Protein AF-A0A5D6XGH6-F1 (afdb_monomer)

Secondary structure (DSSP, 8-state):
------PPPPHHHHHHHSHHHHHHHHHHHTTS-HHHHHHHHHHHHSPP--BTTBSPSTTHHHHHHHHHT-HHHHHHHHHHHHHHHHTT-S---TTT--TTHHHHHHHTT-HHHHHHHH-GGGSS-PPPPTTHHHHHHTSSS--HHHHHHHHHHS-HHHH---HHHHHHHHHTT-HHHHHHHHHTTPPP-HHHHHHHHHTT-HHHHHHHHHH-SS---HHHHHHHHHTT-HHHHHHHHHH-SS---HHHHHHHHHTT-HHHHHHHHHH-SS---HHHHHHHHHTT-HHHHHHHHHH-SS---HHHHHHHHHTT-HHHHHHHHHH-S----SSPPP--TTT-SHHHHHHHHHH--S---THHHHHHHHHT-HHHHHHHHHH-SS---HHHHHHHHHTT-HHHHHHHHHTS-----HHHHHHHHHHT-HHHHHHHHHH-SS---HHHHHHHHHTT-HHHHHHHHHH--S---HHHHHHHHHH--HHHHHHHHHHHHTT--

Radius of gyration: 36.84 Å; Cα contacts (8 Å, |Δi|>4): 774; chains: 1; bounding box: 90×33×119 Å

pLDDT: mean 88.38, std 13.4, range [37.38, 98.81]

Mean predicted aligned error: 10.11 Å

Nearest PDB structures (foldseek):
  4m59-assembly1_A  TM=3.792E-01  e=7.188E-04  Zea mays
  4oe1-assembly1_A  TM=3.792E-01  e=7.759E-04  Zea mays
  6fc4-assembly1_A  TM=2.096E-01  e=2.600E-01  Pseudomonas aeruginosa
  4c0e-assembly4_D  TM=1.269E-01  e=1.581E-01  Thermochaetoides thermophila

Foldseek 3Di:
DDDDDDDDPPVVVVLCVPPVSVCQVVCCVVVDGPVLVVLVVVQVVDDHDDQPCPPPQFLNSLLSCLLVVPLPSNVRLLVSQVVVVVVPDPCDPSNSDCPCSLVSNLSNVPLVNNCVVQPPPPDDGDDADFQSLLSQLPDPDHDVVSLVCCVVPPDCRRNDDDLVSLLVSLLVLVQVVVVVCVVVPHDHALSSLLSNLLNLNQSSNVCCLVRHDRHHALSSLLSNLLNLNQVSNVVCLVRPPRHHALSSLLSNLLVLNVVSNVVCLVRHDNHHALSSLLNNLLVQNQVSNVVCLVRHDRAHALSSLLSNLLQQNVVSNVVCVVRHDRHHDQAARDDDPRNLDPVSLVVCLVRPDHRDALCQLLVCLLVLVQVSNVVCVVRHDRHHAQSSQLNNLLVQNVVSNVVQLVVVPHDHALSSLLSNLLNLNLVSNVVCLVRPDRHHALNSLLNNLLVLSLSSNVVCLVRPDNHHDPVSLVVCVVPNDPSSVVSSVVSVVVVVD

Sequence (497 aa):
MTTAARHPAPPALLALASPDLWRHVTAFLTGYPLLVLEFARRVRAKPAVRRGAFPMRRGWLLHAAIAEGDTRVLEMLLEMQRHQAAASDSNIDDALTATHVQRCAVAFQRLDLLQRCTDSRHAAPMQWEPELMALAVQLATPDFALMDWLADHCPHESVALTPQQVDAVAARGDAELVRWLHARGYAFTACAMDDAASNGHLDVVRFLHDSRSEGCTTHAMDAAATNGHAAVVAYLHARRPEGATTSAIDGAAKHGHLTVVRFLHDHRRDGCTTNAMDDAARHGHLDVVAFLHAHRDEGCTTKAMDGAADNGHLAVLQFLLAHRAEGFSSKPISWSPRNMSLPIVQFLHAHRATGWTTAAMDRAAGIGHLDVVRFLHAHRREGCTTYALDTAAGRGFLDVVAFLHGTGEAKCTTYAMDSAAREGHVDVVRFLHEHRSEGCTRAALTQALLKGHEPVVQFLGANRHEGFSLATLMQAARTGGPDQVLALERLVGCRSS

Solvent-accessible surface area (backbone atoms only — not comparable to full-atom values): 26451 Å² total; per-residue (Å²): 135,86,86,80,84,77,73,79,68,56,72,72,56,51,45,59,68,34,72,66,48,33,48,47,56,54,26,46,75,75,76,40,55,48,69,53,54,52,47,53,52,55,55,70,75,43,86,81,80,67,51,89,77,32,58,38,82,58,9,26,55,55,31,44,22,54,69,72,64,38,62,70,56,35,52,52,49,54,51,53,38,50,55,47,66,73,64,72,54,94,74,72,57,54,43,57,38,79,63,62,49,64,56,39,19,51,64,64,68,35,53,74,58,40,51,62,75,64,51,65,92,81,52,79,83,75,79,82,63,65,42,45,42,50,56,35,69,68,43,96,76,62,58,62,72,48,49,53,48,46,63,76,73,50,57,64,68,20,50,52,69,54,44,69,64,48,18,53,40,30,39,70,47,44,49,67,59,46,51,51,41,52,77,71,66,57,61,71,46,31,59,20,36,19,37,5,21,38,65,49,24,48,70,38,34,50,48,48,62,78,76,45,85,70,54,58,51,36,57,17,36,18,36,5,22,32,65,51,23,48,70,37,34,54,48,43,66,76,74,42,88,71,48,55,49,33,55,17,37,20,34,5,23,40,68,50,25,47,72,38,36,51,50,47,59,78,74,49,82,65,55,58,49,34,57,18,37,17,34,4,22,33,67,50,24,45,71,38,34,53,48,45,64,78,75,47,85,71,52,62,48,31,55,17,45,43,31,7,48,40,49,39,25,58,70,38,43,55,49,44,65,76,76,47,86,64,49,68,60,89,55,65,68,67,82,34,84,56,24,67,39,56,71,43,48,52,49,44,61,78,75,43,94,70,32,81,52,30,61,54,38,19,48,27,27,50,73,54,35,49,68,42,34,52,51,45,65,77,76,46,86,68,50,59,48,41,56,16,39,19,38,8,24,35,70,51,28,46,72,42,37,52,50,42,53,73,67,73,75,61,47,61,50,34,56,17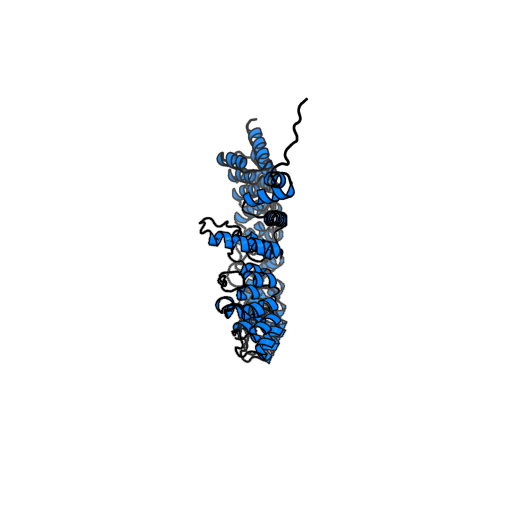,37,21,32,5,21,45,68,48,25,44,69,38,35,50,50,45,62,78,74,41,88,71,51,58,50,39,58,14,49,43,38,6,41,64,70,46,25,49,71,34,34,54,52,42,62,76,75,50,83,73,50,68,56,72,72,49,55,57,45,30,68,73,73,42,57,73,65,28,43,52,45,48,53,53,53,55,55,67,72,76,110

Structure (mmCIF, N/CA/C/O backbone):
data_AF-A0A5D6XGH6-F1
#
_entry.id   AF-A0A5D6XGH6-F1
#
loop_
_atom_site.group_PDB
_atom_site.id
_atom_site.type_symbol
_atom_site.label_atom_id
_atom_site.label_alt_id
_atom_site.label_comp_id
_atom_site.label_asym_id
_atom_site.label_entity_id
_atom_site.label_seq_id
_atom_site.pdbx_PDB_ins_code
_atom_site.Cartn_x
_atom_site.Cartn_y
_atom_site.Cartn_z
_atom_site.occupancy
_atom_site.B_iso_or_equiv
_atom_site.auth_seq_id
_atom_site.auth_comp_id
_atom_site.auth_asym_id
_atom_site.auth_atom_id
_atom_site.pdbx_PDB_model_num
ATOM 1 N N . MET A 1 1 ? 50.432 -15.820 86.438 1.00 40.62 1 MET A N 1
ATOM 2 C CA . MET A 1 1 ? 50.016 -15.126 85.201 1.00 40.62 1 MET A CA 1
ATOM 3 C C . MET A 1 1 ? 48.572 -14.711 85.392 1.00 40.62 1 MET A C 1
ATOM 5 O O . MET A 1 1 ? 47.729 -15.571 85.608 1.00 40.62 1 MET A O 1
ATOM 9 N N . THR A 1 2 ? 48.337 -13.409 85.496 1.00 37.72 2 THR A N 1
ATOM 10 C CA . THR A 1 2 ? 47.048 -12.799 85.832 1.00 37.72 2 THR A CA 1
ATOM 11 C C . THR A 1 2 ? 46.003 -13.002 84.738 1.00 37.72 2 THR A C 1
ATOM 13 O O . THR A 1 2 ? 46.298 -13.067 83.548 1.00 37.72 2 THR A O 1
ATOM 16 N N . THR A 1 3 ? 44.772 -13.120 85.214 1.00 44.88 3 THR A N 1
ATOM 17 C CA . THR A 1 3 ? 43.493 -13.270 84.529 1.00 44.88 3 THR A CA 1
ATOM 18 C C . THR A 1 3 ? 43.172 -12.111 83.581 1.00 44.88 3 THR A C 1
ATOM 20 O O . THR A 1 3 ? 43.282 -10.948 83.952 1.00 44.88 3 THR A O 1
ATOM 23 N N . ALA A 1 4 ? 42.653 -12.428 82.394 1.00 37.38 4 ALA A N 1
ATOM 24 C CA . ALA A 1 4 ? 41.859 -11.501 81.589 1.00 37.38 4 ALA A CA 1
ATOM 25 C C . ALA A 1 4 ? 40.572 -12.221 81.167 1.00 37.38 4 ALA A C 1
ATOM 27 O O . ALA A 1 4 ? 40.493 -12.838 80.105 1.00 37.38 4 ALA A O 1
ATOM 28 N N . ALA A 1 5 ? 39.569 -12.191 82.048 1.00 44.19 5 ALA A N 1
ATOM 29 C CA . ALA A 1 5 ? 38.211 -12.576 81.695 1.00 44.19 5 ALA A CA 1
ATOM 30 C C . ALA A 1 5 ? 37.688 -11.539 80.692 1.00 44.19 5 ALA A C 1
ATOM 32 O O . ALA A 1 5 ? 37.481 -10.376 81.034 1.00 44.19 5 ALA A O 1
ATOM 33 N N . ARG A 1 6 ? 37.552 -11.946 79.426 1.00 47.62 6 ARG A N 1
ATOM 34 C CA . ARG A 1 6 ? 36.954 -11.119 78.377 1.00 47.62 6 ARG A CA 1
ATOM 35 C C . ARG A 1 6 ? 35.517 -10.800 78.780 1.00 47.62 6 ARG A C 1
ATOM 37 O O . ARG A 1 6 ? 34.689 -11.703 78.863 1.00 47.62 6 ARG A O 1
ATOM 44 N N . HIS A 1 7 ? 35.231 -9.523 79.019 1.00 52.47 7 HIS A N 1
ATOM 45 C CA . HIS A 1 7 ? 33.857 -9.038 79.078 1.00 52.47 7 HIS A CA 1
ATOM 46 C C . HIS A 1 7 ? 33.127 -9.444 77.785 1.00 52.47 7 HIS A C 1
ATOM 48 O O . HIS A 1 7 ? 33.721 -9.325 76.706 1.00 52.47 7 HIS A O 1
ATOM 54 N N . PRO A 1 8 ? 31.871 -9.925 77.854 1.00 55.41 8 PRO A N 1
ATOM 55 C CA . PRO A 1 8 ? 31.082 -10.135 76.650 1.00 55.41 8 PRO A CA 1
ATOM 56 C C . PRO A 1 8 ? 30.972 -8.795 75.923 1.00 55.41 8 PRO A C 1
ATOM 58 O O . PRO A 1 8 ? 30.684 -7.767 76.541 1.00 55.41 8 PRO A O 1
ATOM 61 N N . ALA A 1 9 ? 31.284 -8.800 74.625 1.00 55.22 9 ALA A N 1
ATOM 62 C CA . ALA A 1 9 ? 31.213 -7.603 73.803 1.00 55.22 9 ALA A CA 1
ATOM 63 C C . ALA A 1 9 ? 29.815 -6.966 73.946 1.00 55.22 9 ALA A C 1
ATOM 65 O O . ALA A 1 9 ? 28.829 -7.703 74.047 1.00 55.22 9 ALA A O 1
ATOM 66 N N . PRO A 1 10 ? 29.711 -5.623 73.968 1.00 59.22 10 PRO A N 1
ATOM 67 C CA . PRO A 1 10 ? 28.431 -4.933 74.061 1.00 59.22 10 PRO A CA 1
ATOM 68 C C . PRO A 1 10 ? 27.431 -5.514 73.049 1.00 59.22 10 PRO A C 1
ATOM 70 O O . PRO A 1 10 ? 27.845 -5.808 71.925 1.00 59.22 10 PRO A O 1
ATOM 73 N N . PRO A 1 11 ? 26.132 -5.647 73.373 1.00 58.16 11 PRO A N 1
ATOM 74 C CA . PRO A 1 11 ? 25.131 -6.194 72.451 1.00 58.16 11 PRO A CA 1
ATOM 75 C C . PRO A 1 11 ? 25.156 -5.541 71.057 1.00 58.16 11 PRO A C 1
ATOM 77 O O . PRO A 1 11 ? 24.962 -6.217 70.051 1.00 58.16 11 PRO A O 1
ATOM 80 N N . ALA A 1 12 ? 25.503 -4.250 70.985 1.00 55.22 12 ALA A N 1
ATOM 81 C CA . ALA A 1 12 ? 25.709 -3.517 69.736 1.00 55.22 12 ALA A CA 1
ATOM 82 C C . ALA A 1 12 ? 26.889 -4.041 68.886 1.00 55.22 12 ALA A C 1
ATOM 84 O O . ALA A 1 12 ? 26.796 -4.079 67.667 1.00 55.22 12 ALA A O 1
ATOM 85 N N . LEU A 1 13 ? 27.988 -4.488 69.500 1.00 55.38 13 LEU A N 1
ATOM 86 C CA . LEU A 1 13 ? 29.133 -5.094 68.805 1.00 55.38 13 LEU A CA 1
ATOM 87 C C . LEU A 1 13 ? 28.853 -6.545 68.386 1.00 55.38 13 LEU A C 1
ATOM 89 O O . LEU A 1 13 ? 29.315 -6.973 67.333 1.00 55.38 13 LEU A O 1
ATOM 93 N N . LEU A 1 14 ? 28.055 -7.286 69.166 1.00 58.78 14 LEU A N 1
ATOM 94 C CA . LEU A 1 14 ? 27.571 -8.620 68.783 1.00 58.78 14 LEU A CA 1
ATOM 95 C C . LEU A 1 14 ? 26.599 -8.560 67.595 1.00 58.78 14 LEU A C 1
ATOM 97 O O . LEU A 1 14 ? 26.654 -9.424 66.722 1.00 58.78 14 LEU A O 1
ATOM 101 N N . ALA A 1 15 ? 25.777 -7.509 67.511 1.00 56.44 15 ALA A N 1
ATOM 102 C CA . ALA A 1 15 ? 24.959 -7.219 66.336 1.00 56.44 15 ALA A CA 1
ATOM 103 C C . ALA A 1 15 ? 25.821 -7.008 65.074 1.00 56.44 15 ALA A C 1
ATOM 105 O O . ALA A 1 15 ? 25.512 -7.564 64.027 1.00 56.44 15 ALA A O 1
ATOM 106 N N . LEU A 1 16 ? 26.945 -6.290 65.172 1.00 54.03 16 LEU A N 1
ATOM 107 C CA . LEU A 1 16 ? 27.858 -6.047 64.043 1.00 54.03 16 LEU A CA 1
ATOM 108 C C . LEU A 1 16 ? 28.751 -7.253 63.686 1.00 54.03 16 LEU A C 1
ATOM 110 O O . LEU A 1 16 ? 29.306 -7.298 62.592 1.00 54.03 16 LEU A O 1
ATOM 114 N N . ALA A 1 17 ? 28.888 -8.232 64.584 1.00 57.59 17 ALA A N 1
ATOM 115 C CA . ALA A 1 17 ? 29.655 -9.458 64.350 1.00 57.59 17 ALA A CA 1
ATOM 116 C C . ALA A 1 17 ? 28.851 -10.556 63.630 1.00 57.59 17 ALA A C 1
ATOM 118 O O . ALA A 1 17 ? 29.437 -11.509 63.116 1.00 57.59 17 ALA A O 1
ATOM 119 N N . SER A 1 18 ? 27.520 -10.435 63.579 1.00 67.69 18 SER A N 1
ATOM 120 C CA . SER A 1 18 ? 26.677 -11.310 62.765 1.00 67.69 18 SER A CA 1
ATOM 121 C C . SER A 1 18 ? 26.758 -10.874 61.295 1.00 67.69 18 SER A C 1
ATOM 123 O O . SER A 1 18 ? 26.373 -9.745 60.983 1.00 67.69 18 SER A O 1
ATOM 125 N N . PRO A 1 19 ? 27.216 -11.737 60.366 1.00 62.34 19 PRO A N 1
ATOM 126 C CA . PRO A 1 19 ? 27.326 -11.388 58.948 1.00 62.34 19 PRO A CA 1
ATOM 127 C C . PRO A 1 19 ? 25.994 -10.973 58.316 1.00 62.34 19 PRO A C 1
ATOM 129 O O . PRO A 1 19 ? 25.985 -10.199 57.357 1.00 62.34 19 PRO A O 1
ATOM 132 N N . ASP A 1 20 ? 24.882 -11.491 58.839 1.00 62.44 20 ASP A N 1
ATOM 133 C CA . ASP A 1 20 ? 23.535 -11.211 58.345 1.00 62.44 20 ASP A CA 1
ATOM 134 C C . ASP A 1 20 ? 23.021 -9.872 58.876 1.00 62.44 20 ASP A C 1
ATOM 136 O O . ASP A 1 20 ? 22.488 -9.070 58.110 1.00 62.44 20 ASP A O 1
ATOM 140 N N . LEU A 1 21 ? 23.263 -9.571 60.157 1.00 65.81 21 LEU A N 1
ATOM 141 C CA . LEU A 1 21 ? 22.908 -8.274 60.739 1.00 65.81 21 LEU A CA 1
ATOM 142 C C . LEU A 1 21 ? 23.814 -7.153 60.217 1.00 65.81 21 LEU A C 1
ATOM 144 O O . LEU A 1 21 ? 23.315 -6.077 59.909 1.00 65.81 21 LEU A O 1
ATOM 148 N N . TRP A 1 22 ? 25.115 -7.398 60.036 1.00 63.59 22 TRP A N 1
ATOM 149 C CA . TRP A 1 22 ? 26.031 -6.436 59.416 1.00 63.59 22 TRP A CA 1
ATOM 150 C C . TRP A 1 22 ? 25.615 -6.115 57.978 1.00 63.59 22 TRP A C 1
ATOM 152 O O . TRP A 1 22 ? 25.570 -4.946 57.597 1.00 63.59 22 TRP A O 1
ATOM 162 N N . ARG A 1 23 ? 25.231 -7.126 57.183 1.00 58.81 23 ARG A N 1
ATOM 163 C CA . ARG A 1 23 ? 24.650 -6.917 55.844 1.00 58.81 23 ARG A CA 1
ATOM 164 C C . ARG A 1 23 ? 23.336 -6.140 55.897 1.00 58.81 23 ARG A C 1
ATOM 166 O O . ARG A 1 23 ? 23.128 -5.259 55.070 1.00 58.81 23 ARG A O 1
ATOM 173 N N . HIS A 1 24 ? 22.474 -6.424 56.870 1.00 60.22 24 HIS A N 1
ATOM 174 C CA . HIS A 1 24 ? 21.210 -5.710 57.048 1.00 60.22 24 HIS A CA 1
ATOM 175 C C . HIS A 1 24 ? 21.419 -4.227 57.408 1.00 60.22 24 HIS A C 1
ATOM 177 O O . HIS A 1 24 ? 20.790 -3.352 56.818 1.00 60.22 24 HIS A O 1
ATOM 183 N N . VAL A 1 25 ? 22.352 -3.938 58.320 1.00 60.81 25 VAL A N 1
ATOM 184 C CA . VAL A 1 25 ? 22.703 -2.579 58.764 1.00 60.81 25 VAL A CA 1
ATOM 185 C C . VAL A 1 25 ? 23.412 -1.795 57.654 1.00 60.81 25 VAL A C 1
ATOM 187 O O . VAL A 1 25 ? 23.066 -0.646 57.394 1.00 60.81 25 VAL A O 1
ATOM 190 N N . THR A 1 26 ? 24.367 -2.409 56.950 1.00 56.47 26 THR A N 1
ATOM 191 C CA . THR A 1 26 ? 25.094 -1.751 55.847 1.00 56.47 26 THR A CA 1
ATOM 192 C C . THR A 1 26 ? 24.237 -1.534 54.603 1.00 56.47 26 THR A C 1
ATOM 194 O O . THR A 1 26 ? 24.447 -0.550 53.898 1.00 56.47 26 THR A O 1
ATOM 197 N N . ALA A 1 27 ? 23.231 -2.378 54.348 1.00 56.25 27 ALA A N 1
ATOM 198 C CA . ALA A 1 27 ? 22.249 -2.129 53.293 1.00 56.25 27 ALA A CA 1
ATOM 199 C C . ALA A 1 27 ? 21.495 -0.809 53.533 1.00 56.25 27 ALA A C 1
ATOM 201 O O . ALA A 1 27 ? 21.403 0.016 52.625 1.00 56.25 27 ALA A O 1
ATOM 202 N N . PHE A 1 28 ? 21.082 -0.539 54.775 1.00 59.38 28 PHE A N 1
ATOM 203 C CA . PHE A 1 28 ? 20.432 0.724 55.141 1.00 59.38 28 PHE A CA 1
ATOM 204 C C . PHE A 1 28 ? 21.326 1.962 54.955 1.00 59.38 28 PHE A C 1
ATOM 206 O O . PHE A 1 28 ? 20.800 3.040 54.691 1.00 59.38 28 PHE A O 1
ATOM 213 N N . LEU A 1 29 ? 22.660 1.824 54.985 1.00 54.88 29 LEU A N 1
ATOM 214 C CA . LEU A 1 29 ? 23.584 2.927 54.664 1.00 54.88 29 LEU A CA 1
ATOM 215 C C . LEU A 1 29 ? 23.490 3.373 53.195 1.00 54.88 29 LEU A C 1
ATOM 217 O O . LEU A 1 29 ? 23.823 4.511 52.883 1.00 54.88 29 LEU A O 1
ATOM 221 N N . THR A 1 30 ? 23.022 2.499 52.295 1.00 57.19 30 THR A N 1
ATOM 222 C CA . THR A 1 30 ? 22.736 2.847 50.889 1.00 57.19 30 THR A CA 1
ATOM 223 C C . THR A 1 30 ? 21.333 3.427 50.686 1.00 57.19 30 THR A C 1
ATOM 225 O O . THR A 1 30 ? 20.933 3.677 49.554 1.00 57.19 30 THR A O 1
ATOM 228 N N . GLY A 1 31 ? 20.574 3.618 51.770 1.00 69.50 31 GLY A N 1
ATOM 229 C CA . GLY A 1 31 ? 19.204 4.126 51.751 1.00 69.50 31 GLY A CA 1
ATOM 230 C C . GLY A 1 31 ? 18.131 3.073 51.463 1.00 69.50 31 GLY A C 1
ATOM 231 O O . GLY A 1 31 ? 16.956 3.395 51.589 1.00 69.50 31 GLY A O 1
ATOM 232 N N . TYR A 1 32 ? 18.497 1.824 51.132 1.00 74.75 32 TYR A N 1
ATOM 233 C CA . TYR A 1 32 ? 17.556 0.754 50.771 1.00 74.75 32 TYR A CA 1
ATOM 234 C C . TYR A 1 32 ? 17.697 -0.509 51.635 1.00 74.75 32 TYR A C 1
ATOM 236 O O . TYR A 1 32 ? 18.812 -0.982 51.862 1.00 74.75 32 TYR A O 1
ATOM 244 N N . PRO A 1 33 ? 16.585 -1.148 52.045 1.00 81.81 33 PRO A N 1
ATOM 245 C CA . PRO A 1 33 ? 16.621 -2.461 52.677 1.00 81.81 33 PRO A CA 1
ATOM 246 C C . PRO A 1 33 ? 17.286 -3.517 51.782 1.00 81.81 33 PRO A C 1
ATOM 248 O O . PRO A 1 33 ? 17.111 -3.512 50.561 1.00 81.81 33 PRO A O 1
ATOM 251 N N . LEU A 1 34 ? 17.977 -4.488 52.392 1.00 80.12 34 LEU A N 1
ATOM 252 C CA . LEU A 1 34 ? 18.676 -5.572 51.680 1.00 80.12 34 LEU A CA 1
ATOM 253 C C . LEU A 1 34 ? 17.774 -6.283 50.653 1.00 80.12 34 LEU A C 1
ATOM 255 O O . LEU A 1 34 ? 18.201 -6.533 49.529 1.00 80.12 34 LEU A O 1
ATOM 259 N N . LEU A 1 35 ? 16.512 -6.535 51.020 1.00 83.12 35 LEU A N 1
ATOM 260 C CA . LEU A 1 35 ? 15.520 -7.182 50.157 1.00 83.12 35 LEU A CA 1
ATOM 261 C C . LEU A 1 35 ? 15.294 -6.403 48.846 1.00 83.12 35 LEU A C 1
ATOM 263 O O . LEU A 1 35 ? 15.178 -7.002 47.781 1.00 83.12 35 LEU A O 1
ATOM 267 N N . VAL A 1 36 ? 15.281 -5.066 48.910 1.00 86.19 36 VAL A N 1
ATOM 268 C CA . VAL A 1 36 ? 15.111 -4.191 47.739 1.00 86.19 36 VAL A CA 1
ATOM 269 C C . VAL A 1 36 ? 16.364 -4.206 46.862 1.00 86.19 36 VAL A C 1
ATOM 271 O O . VAL A 1 36 ? 16.259 -4.243 45.638 1.00 86.19 36 VAL A O 1
ATOM 274 N N . LEU A 1 37 ? 17.560 -4.236 47.459 1.00 84.38 37 LEU A N 1
ATOM 275 C CA . LEU A 1 37 ? 18.819 -4.338 46.711 1.00 84.38 37 LEU A CA 1
ATOM 276 C C . LEU A 1 37 ? 18.960 -5.692 46.002 1.00 84.38 37 LEU A C 1
ATOM 278 O O . LEU A 1 37 ? 19.404 -5.750 44.855 1.00 84.38 37 LEU A O 1
ATOM 282 N N . GLU A 1 38 ? 18.584 -6.784 46.666 1.00 86.69 38 GLU A N 1
ATOM 283 C CA . GLU A 1 38 ? 18.554 -8.121 46.065 1.00 86.69 38 GLU A CA 1
ATOM 284 C C . GLU A 1 38 ? 17.535 -8.196 44.931 1.00 86.69 38 GLU A C 1
ATOM 286 O O . GLU A 1 38 ? 17.866 -8.673 43.843 1.00 86.69 38 GLU A O 1
ATOM 291 N N . PHE A 1 39 ? 16.339 -7.643 45.144 1.00 89.88 39 PHE A N 1
ATOM 292 C CA . PHE A 1 39 ? 15.330 -7.486 44.104 1.00 89.88 39 PHE A CA 1
ATOM 293 C C . PHE A 1 39 ? 15.876 -6.711 42.896 1.00 89.88 39 PHE A C 1
ATOM 295 O O . PHE A 1 39 ? 15.821 -7.200 41.768 1.00 89.88 39 PHE A O 1
ATOM 302 N N . ALA A 1 40 ? 16.478 -5.542 43.125 1.00 88.19 40 ALA A N 1
ATOM 303 C CA . ALA A 1 40 ? 17.042 -4.691 42.082 1.00 88.19 40 ALA A CA 1
ATOM 304 C C . ALA A 1 40 ? 18.117 -5.417 41.257 1.00 88.19 40 ALA A C 1
ATOM 306 O O . ALA A 1 40 ? 18.117 -5.331 40.026 1.00 88.19 40 ALA A O 1
ATOM 307 N N . ARG A 1 41 ? 19.017 -6.165 41.912 1.00 87.75 41 ARG A N 1
ATOM 308 C CA . ARG A 1 41 ? 20.027 -6.991 41.227 1.00 87.75 41 ARG A CA 1
ATOM 309 C C . ARG A 1 41 ? 19.380 -8.108 40.415 1.00 87.75 41 ARG A C 1
ATOM 311 O O . ARG A 1 41 ? 19.742 -8.295 39.256 1.00 87.75 41 ARG A O 1
ATOM 318 N N . ARG A 1 42 ? 18.406 -8.813 41.002 1.00 89.94 42 ARG A N 1
ATOM 319 C CA . ARG A 1 42 ? 17.675 -9.911 40.355 1.00 89.94 42 ARG A CA 1
ATOM 320 C C . ARG A 1 42 ? 16.968 -9.441 39.088 1.00 89.94 42 ARG A C 1
ATOM 322 O O . ARG A 1 42 ? 17.097 -10.092 38.058 1.00 89.94 42 ARG A O 1
ATOM 329 N N . VAL A 1 43 ? 16.256 -8.317 39.145 1.00 88.56 43 VAL A N 1
ATOM 330 C CA . VAL A 1 43 ? 15.535 -7.769 37.984 1.00 88.56 43 VAL A CA 1
ATOM 331 C C . VAL A 1 43 ? 16.503 -7.282 36.908 1.00 88.56 43 VAL A C 1
ATOM 333 O O . VAL A 1 43 ? 16.292 -7.570 35.737 1.00 88.56 43 VAL A O 1
ATOM 336 N N . ARG A 1 44 ? 17.601 -6.609 37.279 1.00 86.75 44 ARG A N 1
ATOM 337 C CA . ARG A 1 44 ? 18.617 -6.148 36.311 1.00 86.75 44 ARG A CA 1
ATOM 338 C C . ARG A 1 44 ? 19.350 -7.286 35.600 1.00 86.75 44 ARG A C 1
ATOM 340 O O . ARG A 1 44 ? 19.834 -7.081 34.493 1.00 86.75 44 ARG A O 1
ATOM 347 N N . ALA A 1 45 ? 19.453 -8.452 36.233 1.00 84.44 45 ALA A N 1
ATOM 348 C CA . ALA A 1 45 ? 20.070 -9.633 35.640 1.00 84.44 45 ALA A CA 1
ATOM 349 C C . ALA A 1 45 ? 19.154 -10.355 34.634 1.00 84.44 45 ALA A C 1
ATOM 351 O O . ALA A 1 45 ? 19.638 -11.164 33.844 1.00 84.44 45 ALA A O 1
ATOM 352 N N . LYS A 1 46 ? 17.843 -10.082 34.654 1.00 81.94 46 LYS A N 1
ATOM 353 C CA . LYS A 1 46 ? 16.873 -10.656 33.717 1.00 81.94 46 LYS A CA 1
ATOM 354 C C . LYS A 1 46 ? 16.685 -9.748 32.493 1.00 81.94 46 LYS A C 1
ATOM 356 O O . LYS A 1 46 ? 16.802 -8.526 32.608 1.00 81.94 46 LYS A O 1
ATOM 361 N N . PRO A 1 47 ? 16.326 -10.306 31.323 1.00 77.75 47 PRO A N 1
ATOM 362 C CA . PRO A 1 47 ? 15.820 -9.495 30.223 1.00 77.75 47 PRO A CA 1
ATOM 363 C C . PRO A 1 47 ? 14.544 -8.769 30.669 1.00 77.75 47 PRO A C 1
ATOM 365 O O . PRO A 1 47 ? 13.634 -9.378 31.230 1.00 77.75 47 PRO A O 1
ATOM 368 N N . ALA A 1 48 ? 14.488 -7.455 30.445 1.00 71.38 48 ALA A N 1
ATOM 369 C CA . ALA A 1 48 ? 13.376 -6.634 30.908 1.00 71.38 48 ALA A CA 1
ATOM 370 C C . ALA A 1 48 ? 12.074 -7.017 30.186 1.00 71.38 48 ALA A C 1
ATOM 372 O O . ALA A 1 48 ? 11.955 -6.819 28.976 1.00 71.38 48 ALA A O 1
ATOM 373 N N . VAL A 1 49 ? 11.078 -7.501 30.933 1.00 76.31 49 VAL A N 1
ATOM 374 C CA . VAL A 1 49 ? 9.708 -7.628 30.424 1.00 76.31 49 VAL A CA 1
ATOM 375 C C . VAL A 1 49 ? 9.134 -6.222 30.317 1.00 76.31 49 VAL A C 1
ATOM 377 O O . VAL A 1 49 ? 8.935 -5.545 31.325 1.00 76.31 49 VAL A O 1
ATOM 380 N N . ARG A 1 50 ? 8.911 -5.759 29.086 1.00 82.00 50 ARG A N 1
ATOM 381 C CA . ARG A 1 50 ? 8.368 -4.425 28.819 1.00 82.00 50 ARG A CA 1
ATOM 382 C C . ARG A 1 50 ? 6.937 -4.504 28.320 1.00 82.00 50 ARG A C 1
ATOM 384 O O . ARG A 1 50 ? 6.633 -5.296 27.430 1.00 82.00 50 ARG A O 1
ATOM 391 N N . ARG A 1 51 ? 6.081 -3.636 28.858 1.00 81.25 51 ARG A N 1
ATOM 392 C CA . ARG A 1 51 ? 4.734 -3.370 28.340 1.00 81.25 51 ARG A CA 1
ATOM 393 C C . ARG A 1 51 ? 4.568 -1.866 28.167 1.00 81.25 51 ARG A C 1
ATOM 395 O O . ARG A 1 51 ? 4.614 -1.110 29.136 1.00 81.25 51 ARG A O 1
ATOM 402 N N . GLY A 1 52 ? 4.442 -1.429 26.915 1.00 82.81 52 GLY A N 1
ATOM 403 C CA . GLY A 1 52 ? 4.473 -0.009 26.564 1.00 82.81 52 GLY A CA 1
ATOM 404 C C . GLY A 1 52 ? 5.781 0.655 27.010 1.00 82.81 52 GLY A C 1
ATOM 405 O O . GLY A 1 52 ? 6.871 0.168 26.711 1.00 82.81 52 GLY A O 1
ATOM 406 N N . ALA A 1 53 ? 5.667 1.757 27.752 1.00 83.00 53 ALA A N 1
ATOM 407 C CA . ALA A 1 53 ? 6.809 2.514 28.269 1.00 83.00 53 ALA A CA 1
ATOM 408 C C . ALA A 1 53 ? 7.377 1.975 29.600 1.00 83.00 53 ALA A C 1
ATOM 410 O O . ALA A 1 53 ? 8.341 2.539 30.120 1.00 83.00 53 ALA A O 1
ATOM 411 N N . PHE A 1 54 ? 6.798 0.908 30.162 1.00 88.44 54 PHE A N 1
ATOM 412 C CA . PHE A 1 54 ? 7.154 0.403 31.487 1.00 88.44 54 PHE A CA 1
ATOM 413 C C . PHE A 1 54 ? 8.107 -0.800 31.432 1.00 88.44 54 PHE A C 1
ATOM 415 O O . PHE A 1 54 ? 7.962 -1.650 30.547 1.00 88.44 54 PHE A O 1
ATOM 422 N N . PRO A 1 55 ? 9.043 -0.921 32.394 1.00 86.31 55 PRO A N 1
ATOM 423 C CA . PRO A 1 55 ? 9.368 0.057 33.441 1.00 86.31 55 PRO A CA 1
ATOM 424 C C . PRO A 1 55 ? 10.116 1.293 32.898 1.00 86.31 55 PRO A C 1
ATOM 426 O O . PRO A 1 55 ? 11.061 1.170 32.116 1.00 86.31 55 PRO A O 1
ATOM 429 N N . MET A 1 56 ? 9.706 2.489 33.338 1.00 87.81 56 MET A N 1
ATOM 430 C CA . MET A 1 56 ? 10.381 3.758 33.017 1.00 87.81 56 MET A CA 1
ATOM 431 C C . MET A 1 56 ? 11.643 3.954 33.868 1.00 87.81 56 MET A C 1
ATOM 433 O O . MET A 1 56 ? 11.782 3.318 34.906 1.00 87.81 56 MET A O 1
ATOM 437 N N . ARG A 1 57 ? 12.554 4.856 33.459 1.00 87.00 57 ARG A N 1
ATOM 438 C CA . ARG A 1 57 ? 13.769 5.191 34.239 1.00 87.00 57 ARG A CA 1
ATOM 439 C C . ARG A 1 57 ? 13.448 5.834 35.592 1.00 87.00 57 ARG A C 1
ATOM 441 O O . ARG A 1 57 ? 14.063 5.468 36.588 1.00 87.00 57 ARG A O 1
ATOM 448 N N . ARG A 1 58 ? 12.500 6.774 35.614 1.00 86.44 58 ARG A N 1
ATOM 449 C CA . ARG A 1 58 ? 11.938 7.327 36.853 1.00 86.44 58 ARG A CA 1
ATOM 450 C C . ARG A 1 58 ? 10.905 6.361 37.423 1.00 86.44 58 ARG A C 1
ATOM 452 O O . ARG A 1 58 ? 10.132 5.782 36.660 1.00 86.44 58 ARG A O 1
ATOM 459 N N . GLY A 1 59 ? 10.941 6.151 38.734 1.00 86.62 59 GLY A N 1
ATOM 460 C CA . GLY A 1 59 ? 10.095 5.184 39.433 1.00 86.62 59 GLY A CA 1
ATOM 461 C C . GLY A 1 59 ? 10.390 3.725 39.080 1.00 86.62 59 GLY A C 1
ATOM 462 O O . GLY A 1 59 ? 9.534 2.860 39.260 1.00 86.62 59 GLY A O 1
ATOM 463 N N . TRP A 1 60 ? 11.569 3.422 38.518 1.00 89.56 60 TRP A N 1
ATOM 464 C CA . TRP A 1 60 ? 11.843 2.102 37.939 1.00 89.56 60 TRP A CA 1
ATOM 465 C C . TRP A 1 60 ? 11.732 0.953 38.951 1.00 89.56 60 TRP A C 1
ATOM 467 O O . TRP A 1 60 ? 11.363 -0.146 38.546 1.00 89.56 60 TRP A O 1
ATOM 477 N N . LEU A 1 61 ? 12.022 1.186 40.241 1.00 89.69 61 LEU A N 1
ATOM 478 C CA . LEU A 1 61 ? 11.900 0.158 41.282 1.00 89.69 61 LEU A CA 1
ATOM 479 C C . LEU A 1 61 ? 10.435 -0.210 41.534 1.00 89.69 61 LEU A C 1
ATOM 481 O O . LEU A 1 61 ? 10.109 -1.395 41.576 1.00 89.69 61 LEU A O 1
ATOM 485 N N . LEU A 1 62 ? 9.553 0.791 41.635 1.00 89.44 62 LEU A N 1
ATOM 486 C CA . LEU A 1 62 ? 8.109 0.589 41.794 1.00 89.44 62 LEU A CA 1
ATOM 487 C C . LEU A 1 62 ? 7.519 -0.109 40.563 1.00 89.44 62 LEU A C 1
ATOM 489 O O . LEU A 1 62 ? 6.807 -1.105 40.689 1.00 89.44 62 LEU A O 1
ATOM 493 N N . HIS A 1 63 ? 7.888 0.349 39.363 1.00 92.19 63 HIS A N 1
ATOM 494 C CA . HIS A 1 63 ? 7.461 -0.282 38.115 1.00 92.19 63 HIS A CA 1
ATOM 495 C C . HIS A 1 63 ? 7.934 -1.735 37.996 1.00 92.19 63 HIS A C 1
ATOM 497 O O . HIS A 1 63 ? 7.170 -2.605 37.583 1.00 92.19 63 HIS A O 1
ATOM 503 N N . ALA A 1 64 ? 9.187 -2.011 38.364 1.00 91.56 64 ALA A N 1
ATOM 504 C CA . ALA A 1 64 ? 9.739 -3.358 38.347 1.00 91.56 64 ALA A CA 1
ATOM 505 C C . ALA A 1 64 ? 9.026 -4.280 39.343 1.00 91.56 64 ALA A C 1
ATOM 507 O O . ALA A 1 64 ? 8.747 -5.428 39.005 1.00 91.56 64 ALA A O 1
ATOM 508 N N . ALA A 1 65 ? 8.719 -3.793 40.551 1.00 92.12 65 ALA A N 1
ATOM 509 C CA . ALA A 1 65 ? 7.996 -4.573 41.554 1.00 92.12 65 ALA A CA 1
ATOM 510 C C . ALA A 1 65 ? 6.599 -4.967 41.052 1.00 92.12 65 ALA A C 1
ATOM 512 O O . ALA A 1 65 ? 6.206 -6.126 41.179 1.00 92.12 65 ALA A O 1
ATOM 513 N N . ILE A 1 66 ? 5.899 -4.042 40.386 1.00 92.75 66 ILE A N 1
ATOM 514 C CA . ILE A 1 66 ? 4.611 -4.307 39.730 1.00 92.75 66 ILE A CA 1
ATOM 515 C C . ILE A 1 66 ? 4.755 -5.332 38.601 1.00 92.75 66 ILE A C 1
ATOM 517 O O . ILE A 1 66 ? 3.999 -6.302 38.548 1.00 92.75 66 ILE A O 1
ATOM 521 N N . ALA A 1 67 ? 5.734 -5.139 37.714 1.00 91.62 67 ALA A N 1
ATOM 522 C CA . ALA A 1 67 ? 5.963 -6.021 36.574 1.00 91.62 67 ALA A CA 1
ATOM 523 C C . ALA A 1 67 ? 6.251 -7.471 37.005 1.00 91.62 67 ALA A C 1
ATOM 525 O O . ALA A 1 67 ? 5.710 -8.412 36.424 1.00 91.62 67 ALA A O 1
ATOM 526 N N . GLU A 1 68 ? 7.058 -7.655 38.054 1.00 91.25 68 GLU A N 1
ATOM 527 C CA . GLU A 1 68 ? 7.382 -8.975 38.614 1.00 91.25 68 GLU A CA 1
ATOM 528 C C . GLU A 1 68 ? 6.269 -9.540 39.514 1.00 91.25 68 GLU A C 1
ATOM 530 O O . GLU A 1 68 ? 6.303 -10.724 39.838 1.00 91.25 68 GLU A O 1
ATOM 535 N N . GLY A 1 69 ? 5.277 -8.734 39.910 1.00 90.75 69 GLY A N 1
ATOM 536 C CA . GLY A 1 69 ? 4.237 -9.159 40.850 1.00 90.75 69 GLY A CA 1
ATOM 537 C C . GLY A 1 69 ? 4.724 -9.288 42.301 1.00 90.75 69 GLY A C 1
ATOM 538 O O . GLY A 1 69 ? 4.158 -10.064 43.065 1.00 90.75 69 GLY A O 1
ATOM 539 N N . ASP A 1 70 ? 5.797 -8.590 42.689 1.00 91.38 70 ASP A N 1
ATOM 540 C CA . ASP A 1 70 ? 6.423 -8.723 44.012 1.00 91.38 70 ASP A CA 1
ATOM 541 C C . ASP A 1 70 ? 5.772 -7.766 45.025 1.00 91.38 70 ASP A C 1
ATOM 543 O O . ASP A 1 70 ? 6.239 -6.648 45.260 1.00 91.38 70 ASP A O 1
ATOM 547 N N . THR A 1 71 ? 4.658 -8.207 45.619 1.00 89.00 71 THR A N 1
ATOM 548 C CA . THR A 1 71 ? 3.852 -7.413 46.564 1.00 89.00 71 THR A CA 1
ATOM 549 C C . THR A 1 71 ? 4.668 -6.913 47.754 1.00 89.00 71 THR A C 1
ATOM 551 O O . THR A 1 71 ? 4.523 -5.768 48.172 1.00 89.00 71 THR A O 1
ATOM 554 N N . ARG A 1 72 ? 5.562 -7.754 48.289 1.00 87.25 72 ARG A N 1
ATOM 555 C CA . ARG A 1 72 ? 6.352 -7.434 49.484 1.00 87.25 72 ARG A CA 1
ATOM 556 C C . ARG A 1 72 ? 7.360 -6.327 49.201 1.00 87.25 72 ARG A C 1
ATOM 558 O O . ARG A 1 72 ? 7.512 -5.412 50.007 1.00 87.25 72 ARG A O 1
ATOM 565 N N . VAL A 1 73 ? 8.051 -6.407 48.064 1.00 89.12 73 VAL A N 1
ATOM 566 C CA . VAL A 1 73 ? 8.978 -5.350 47.647 1.00 89.12 73 VAL A CA 1
ATOM 567 C C . VAL A 1 73 ? 8.214 -4.065 47.334 1.00 89.12 73 VAL A C 1
ATOM 569 O O . VAL A 1 73 ? 8.658 -2.997 47.748 1.00 89.12 73 VAL A O 1
ATOM 572 N N . LEU A 1 74 ? 7.056 -4.155 46.672 1.00 88.75 74 LEU A N 1
ATOM 573 C CA . LEU A 1 74 ? 6.224 -2.988 46.376 1.00 88.75 74 LEU A CA 1
ATOM 574 C C . LEU A 1 74 ? 5.796 -2.248 47.652 1.00 88.75 74 LEU A C 1
ATOM 576 O O . LEU A 1 74 ? 5.954 -1.034 47.727 1.00 88.75 74 LEU A O 1
ATOM 580 N N . GLU A 1 75 ? 5.317 -2.962 48.672 1.00 85.75 75 GLU A N 1
ATOM 581 C CA . GLU A 1 75 ? 4.925 -2.367 49.958 1.00 85.75 75 GLU A CA 1
ATOM 582 C C . GLU A 1 75 ? 6.090 -1.663 50.654 1.00 85.75 75 GLU A C 1
ATOM 584 O O . GLU A 1 75 ? 5.937 -0.540 51.133 1.00 85.75 75 GLU A O 1
ATOM 589 N N . MET A 1 76 ? 7.272 -2.285 50.658 1.00 85.94 76 MET A N 1
ATOM 590 C CA . MET A 1 76 ? 8.473 -1.673 51.227 1.00 85.94 76 MET A CA 1
ATOM 591 C C . MET A 1 76 ? 8.867 -0.395 50.483 1.00 85.94 76 MET A C 1
ATOM 593 O O . MET A 1 76 ? 9.183 0.606 51.119 1.00 85.94 76 MET A O 1
ATOM 597 N N . LEU A 1 77 ? 8.832 -0.409 49.149 1.00 87.06 77 LEU A N 1
ATOM 598 C CA . LEU A 1 77 ? 9.161 0.759 48.329 1.00 87.06 77 LEU A CA 1
ATOM 599 C C . LEU A 1 77 ? 8.166 1.909 48.543 1.00 87.06 77 LEU A C 1
ATOM 601 O O . LEU A 1 77 ? 8.586 3.059 48.663 1.00 87.06 77 LEU A O 1
ATOM 605 N N . LEU A 1 78 ? 6.867 1.606 48.636 1.00 82.19 78 LEU A N 1
ATOM 606 C CA . LEU A 1 78 ? 5.833 2.603 48.924 1.00 82.19 78 LEU A CA 1
ATOM 607 C C . LEU A 1 78 ? 6.005 3.205 50.326 1.00 82.19 78 LEU A C 1
ATOM 609 O O . LEU A 1 78 ? 5.857 4.414 50.487 1.00 82.19 78 LEU A O 1
ATOM 613 N N . GLU A 1 79 ? 6.363 2.404 51.333 1.00 80.88 79 GLU A N 1
ATOM 614 C CA . GLU A 1 79 ? 6.647 2.909 52.684 1.00 80.88 79 GLU A CA 1
ATOM 615 C C . GLU A 1 79 ? 7.879 3.825 52.705 1.00 80.88 79 GLU A C 1
ATOM 617 O O . GLU A 1 79 ? 7.856 4.913 53.280 1.00 80.88 79 GLU A O 1
ATOM 622 N N . MET A 1 80 ? 8.947 3.433 52.009 1.00 80.88 80 MET A N 1
ATOM 623 C CA . MET A 1 80 ? 10.153 4.253 51.886 1.00 80.88 80 MET A CA 1
ATOM 624 C C . MET A 1 80 ? 9.876 5.602 51.219 1.00 80.88 80 MET A C 1
ATOM 626 O O . MET A 1 80 ? 10.355 6.636 51.687 1.00 80.88 80 MET A O 1
ATOM 630 N N . GLN A 1 81 ? 9.074 5.603 50.153 1.00 79.62 81 GLN A N 1
ATOM 631 C CA . GLN A 1 81 ? 8.659 6.823 49.471 1.00 79.62 81 GLN A CA 1
ATOM 632 C C . GLN A 1 81 ? 7.893 7.767 50.416 1.00 79.62 81 GLN A C 1
ATOM 634 O O . GLN A 1 81 ? 8.122 8.977 50.388 1.00 79.62 81 GLN A O 1
ATOM 639 N N . ARG A 1 82 ? 7.012 7.239 51.280 1.00 74.50 82 ARG A N 1
ATOM 640 C CA . ARG A 1 82 ? 6.268 8.045 52.269 1.00 74.50 82 ARG A CA 1
ATOM 641 C C . ARG A 1 82 ? 7.206 8.725 53.257 1.00 74.50 82 ARG A C 1
ATOM 643 O O . ARG A 1 82 ? 7.067 9.922 53.500 1.00 74.50 82 ARG A O 1
ATOM 650 N N . HIS A 1 83 ? 8.169 7.981 53.797 1.00 74.31 83 HIS A N 1
ATOM 651 C CA . HIS A 1 83 ? 9.150 8.538 54.726 1.00 74.31 83 HIS A CA 1
ATOM 652 C C . HIS A 1 83 ? 9.993 9.644 54.082 1.00 74.31 83 HIS A C 1
ATOM 654 O O . HIS A 1 83 ? 10.232 10.668 54.719 1.00 74.31 83 HIS A O 1
ATOM 660 N N . GLN A 1 84 ? 10.381 9.485 52.814 1.00 71.81 84 GLN A N 1
ATOM 661 C CA . GLN A 1 84 ? 11.106 10.522 52.074 1.00 71.81 84 GLN A CA 1
ATOM 662 C C . GLN A 1 84 ? 10.241 11.761 51.795 1.00 71.81 84 GLN A C 1
ATOM 664 O O . GLN A 1 84 ? 10.718 12.883 51.952 1.00 71.81 84 GLN A O 1
ATOM 669 N N . ALA A 1 85 ? 8.961 11.582 51.452 1.00 66.06 85 ALA A N 1
ATOM 670 C CA . ALA A 1 85 ? 8.033 12.694 51.234 1.00 66.06 85 ALA A CA 1
ATOM 671 C C . ALA A 1 85 ? 7.748 13.493 52.522 1.00 66.06 85 ALA A C 1
ATOM 673 O O . ALA A 1 85 ? 7.638 14.717 52.477 1.00 66.06 85 ALA A O 1
ATOM 674 N N . ALA A 1 86 ? 7.663 12.818 53.675 1.00 64.19 86 ALA A N 1
ATOM 675 C CA . ALA A 1 86 ? 7.436 13.451 54.976 1.00 64.19 86 ALA A CA 1
ATOM 676 C C . ALA A 1 86 ? 8.666 14.201 55.518 1.00 64.19 86 ALA A C 1
ATOM 678 O O . ALA A 1 86 ? 8.515 15.145 56.290 1.00 64.19 86 ALA A O 1
ATOM 679 N N . ALA A 1 87 ? 9.876 13.802 55.116 1.00 62.53 87 ALA A N 1
ATOM 680 C CA . ALA A 1 87 ? 11.123 14.411 55.575 1.00 62.53 87 ALA A CA 1
ATOM 681 C C . ALA A 1 87 ? 11.407 15.793 54.953 1.00 62.53 87 ALA A C 1
ATOM 683 O O . ALA A 1 87 ? 12.348 16.464 55.375 1.00 62.53 87 ALA A O 1
ATOM 684 N N . SER A 1 88 ? 10.605 16.258 53.981 1.00 53.59 88 SER A N 1
ATOM 685 C CA . SER A 1 88 ? 10.840 17.509 53.228 1.00 53.59 88 SER A CA 1
ATOM 686 C C . SER A 1 88 ? 12.258 17.615 52.636 1.00 53.59 88 SER A C 1
ATOM 688 O O . SER A 1 88 ? 12.771 18.709 52.401 1.00 53.59 88 SER A O 1
ATOM 690 N N . ASP A 1 89 ? 12.885 16.467 52.368 1.00 54.06 89 ASP A N 1
ATOM 691 C CA . ASP A 1 89 ? 14.184 16.389 51.715 1.00 54.06 89 ASP A CA 1
ATOM 692 C C . ASP A 1 89 ? 14.006 16.641 50.215 1.00 54.06 89 ASP A C 1
ATOM 694 O O . ASP A 1 89 ? 13.264 15.950 49.519 1.00 54.06 89 ASP A O 1
ATOM 698 N N . SER A 1 90 ? 14.702 17.650 49.696 1.00 53.41 90 SER A N 1
ATOM 699 C CA . SER A 1 90 ? 14.593 18.095 48.295 1.00 53.41 90 SER A CA 1
ATOM 700 C C . SER A 1 90 ? 15.172 17.114 47.260 1.00 53.41 90 SER A C 1
ATOM 702 O O . SER A 1 90 ? 15.147 17.401 46.064 1.00 53.41 90 SER A O 1
ATOM 704 N N . ASN A 1 91 ? 15.677 15.956 47.694 1.00 57.38 91 ASN A N 1
ATOM 705 C CA . ASN A 1 91 ? 16.388 14.990 46.861 1.00 57.38 91 ASN A CA 1
ATOM 706 C C . ASN A 1 91 ? 15.728 13.601 46.934 1.00 57.38 91 ASN A C 1
ATOM 708 O O . ASN A 1 91 ? 16.302 12.651 47.466 1.00 57.38 91 ASN A O 1
ATOM 712 N N . ILE A 1 92 ? 14.490 13.501 46.438 1.00 61.50 92 ILE A N 1
ATOM 713 C CA . ILE A 1 92 ? 13.803 12.213 46.257 1.00 61.50 92 ILE A CA 1
ATOM 714 C C . ILE A 1 92 ? 14.598 11.399 45.233 1.00 61.50 92 ILE A C 1
ATOM 716 O O . ILE A 1 92 ? 14.869 11.882 44.133 1.00 61.50 92 ILE A O 1
ATOM 720 N N . ASP A 1 93 ? 14.961 10.164 45.582 1.00 73.00 93 ASP A N 1
ATOM 721 C CA . ASP A 1 93 ? 15.623 9.262 44.643 1.00 73.00 93 ASP A CA 1
ATOM 722 C C . ASP A 1 93 ? 14.702 9.020 43.437 1.00 73.00 93 ASP A C 1
ATOM 724 O O . ASP A 1 93 ? 13.594 8.498 43.584 1.00 73.00 93 ASP A O 1
ATOM 728 N N . ASP A 1 94 ? 15.175 9.368 42.235 1.00 79.62 94 ASP A N 1
ATOM 729 C CA . ASP A 1 94 ? 14.463 9.183 40.966 1.00 79.62 94 ASP A CA 1
ATOM 730 C C . ASP A 1 94 ? 13.945 7.738 40.790 1.00 79.62 94 ASP A C 1
ATOM 732 O O . ASP A 1 94 ? 12.974 7.514 40.064 1.00 79.62 94 ASP A O 1
ATOM 736 N N . ALA A 1 95 ? 14.568 6.744 41.437 1.00 79.06 95 ALA A N 1
ATOM 737 C CA . ALA A 1 95 ? 14.143 5.346 41.418 1.00 79.06 95 ALA A CA 1
ATOM 738 C C . ALA A 1 95 ? 12.883 5.044 42.255 1.00 79.06 95 ALA A C 1
ATOM 740 O O . ALA A 1 95 ? 12.171 4.089 41.924 1.00 79.06 95 ALA A O 1
ATOM 741 N N . LEU A 1 96 ? 12.614 5.838 43.297 1.00 79.44 96 LEU A N 1
ATOM 742 C CA . LEU A 1 96 ? 11.501 5.701 44.251 1.00 79.44 96 LEU A CA 1
ATOM 743 C C . LEU A 1 96 ? 10.307 6.614 43.941 1.00 79.44 96 LEU A C 1
ATOM 745 O O . LEU A 1 96 ? 9.274 6.523 44.601 1.00 79.44 96 LEU A O 1
ATOM 749 N N . THR A 1 97 ? 10.413 7.487 42.942 1.00 83.19 97 THR A N 1
ATOM 750 C CA . THR A 1 97 ? 9.325 8.389 42.550 1.00 83.19 97 THR A CA 1
ATOM 751 C C . THR A 1 97 ? 8.090 7.611 42.068 1.00 83.19 97 THR A C 1
ATOM 753 O O . THR A 1 97 ? 8.184 6.844 41.112 1.00 83.19 97 THR A O 1
ATOM 756 N N . ALA A 1 98 ? 6.905 7.858 42.644 1.00 78.62 98 ALA A N 1
ATOM 757 C CA . ALA A 1 98 ? 5.644 7.215 42.230 1.00 78.62 98 ALA A CA 1
ATOM 758 C C . ALA A 1 98 ? 5.004 7.782 40.949 1.00 78.62 98 ALA A C 1
ATOM 760 O O . ALA A 1 98 ? 3.785 7.814 40.803 1.00 78.62 98 ALA A O 1
ATOM 761 N N . THR A 1 99 ? 5.811 8.229 39.993 1.00 84.38 99 THR A N 1
ATOM 762 C CA . THR A 1 99 ? 5.313 8.630 38.670 1.00 84.38 99 THR A CA 1
ATOM 763 C C . THR A 1 99 ? 4.811 7.412 37.905 1.00 84.38 99 THR A C 1
ATOM 765 O O . THR A 1 99 ? 5.596 6.483 37.736 1.00 84.38 99 THR A O 1
ATOM 768 N N . HIS A 1 100 ? 3.586 7.432 37.370 1.00 89.06 100 HIS A N 1
ATOM 769 C CA . HIS A 1 100 ? 3.067 6.393 36.470 1.00 89.06 100 HIS A CA 1
ATOM 770 C C . HIS A 1 100 ? 2.914 4.992 37.070 1.00 89.06 100 HIS A C 1
ATOM 772 O O . HIS A 1 100 ? 2.809 4.003 36.341 1.00 89.06 100 HIS A O 1
ATOM 778 N N . VAL A 1 101 ? 2.834 4.896 38.399 1.00 89.75 101 VAL A N 1
ATOM 779 C CA . VAL A 1 101 ? 2.655 3.626 39.116 1.00 89.75 101 VAL A CA 1
ATOM 780 C C . VAL A 1 101 ? 1.296 2.998 38.797 1.00 89.75 101 VAL A C 1
ATOM 782 O O . VAL A 1 101 ? 1.238 1.792 38.544 1.00 89.75 101 VAL A O 1
ATOM 785 N N . GLN A 1 102 ? 0.218 3.793 38.727 1.00 91.44 102 GLN A N 1
ATOM 786 C CA . GLN A 1 102 ? -1.120 3.280 38.399 1.00 91.44 102 GLN A CA 1
ATOM 787 C C . GLN A 1 102 ? -1.162 2.814 36.943 1.00 91.44 102 GLN A C 1
ATOM 789 O O . GLN A 1 102 ? -1.585 1.693 36.664 1.00 91.44 102 GLN A O 1
ATOM 794 N N . ARG A 1 103 ? -0.624 3.617 36.016 1.00 93.25 103 ARG A N 1
ATOM 795 C CA . ARG A 1 103 ? -0.486 3.226 34.602 1.00 93.25 103 ARG A CA 1
ATOM 796 C C . ARG A 1 103 ? 0.346 1.955 34.422 1.00 93.25 103 ARG A C 1
ATOM 798 O O . ARG A 1 103 ? -0.010 1.104 33.610 1.00 93.25 103 ARG A O 1
ATOM 805 N N . CYS A 1 104 ? 1.423 1.790 35.189 1.00 93.38 104 CYS A N 1
ATOM 806 C CA . CYS A 1 104 ? 2.228 0.572 35.176 1.00 93.38 104 CYS A CA 1
ATOM 807 C C . CYS A 1 104 ? 1.405 -0.641 35.635 1.00 93.38 104 CYS A C 1
ATOM 809 O O . CYS A 1 104 ? 1.408 -1.672 34.963 1.00 93.38 104 CYS A O 1
ATOM 811 N N . ALA A 1 105 ? 0.650 -0.519 36.730 1.00 94.25 105 ALA A N 1
ATOM 812 C CA . ALA A 1 105 ? -0.211 -1.599 37.214 1.00 94.25 105 ALA A CA 1
ATOM 813 C C . ALA A 1 105 ? -1.302 -1.980 36.201 1.00 94.25 105 ALA A C 1
ATOM 815 O O . ALA A 1 105 ? -1.527 -3.170 35.978 1.00 94.25 105 ALA A O 1
ATOM 816 N N . VAL A 1 106 ? -1.904 -1.000 35.517 1.00 95.19 106 VAL A N 1
ATOM 817 C CA . VAL A 1 106 ? -2.862 -1.240 34.423 1.00 95.19 106 VAL A CA 1
ATOM 818 C C . VAL A 1 106 ? -2.190 -1.941 33.238 1.00 95.19 106 VAL A C 1
ATOM 820 O O . VAL A 1 106 ? -2.690 -2.962 32.771 1.00 95.19 106 VAL A O 1
ATOM 823 N N . ALA A 1 107 ? -1.024 -1.470 32.783 1.00 94.31 107 ALA A N 1
ATOM 824 C CA . ALA A 1 107 ? -0.300 -2.074 31.658 1.00 94.31 107 ALA A CA 1
ATOM 825 C C . ALA A 1 107 ? 0.076 -3.547 31.915 1.00 94.31 107 ALA A C 1
ATOM 827 O O . ALA A 1 107 ? 0.011 -4.393 31.016 1.00 94.31 107 ALA A O 1
ATOM 828 N N . PHE A 1 108 ? 0.456 -3.874 33.150 1.00 94.12 108 PHE A N 1
ATOM 829 C CA . PHE A 1 108 ? 0.768 -5.242 33.571 1.00 94.12 108 PHE A CA 1
ATOM 830 C C . PHE A 1 108 ? -0.448 -6.048 34.043 1.00 94.12 108 PHE A C 1
ATOM 832 O O . PHE A 1 108 ? -0.289 -7.235 34.323 1.00 94.12 108 PHE A O 1
ATOM 839 N N . GLN A 1 109 ? -1.640 -5.446 34.069 1.00 94.56 109 GLN A N 1
ATOM 840 C CA . GLN A 1 109 ? -2.888 -6.058 34.533 1.00 94.56 109 GLN A CA 1
ATOM 841 C C . GLN A 1 109 ? -2.759 -6.665 35.937 1.00 94.56 109 GLN A C 1
ATOM 843 O O . GLN A 1 109 ? -2.987 -7.851 36.164 1.00 94.56 109 GLN A O 1
ATOM 848 N N . ARG A 1 110 ? -2.302 -5.842 36.886 1.00 94.25 110 ARG A N 1
ATOM 849 C CA . ARG A 1 110 ? -2.104 -6.204 38.298 1.00 94.25 110 ARG A CA 1
ATOM 850 C C . ARG A 1 110 ? -3.122 -5.484 39.172 1.00 94.25 110 ARG A C 1
ATOM 852 O O . ARG A 1 110 ? -2.795 -4.487 39.814 1.00 94.25 110 ARG A O 1
ATOM 859 N N . LEU A 1 111 ? -4.362 -5.974 39.160 1.00 93.94 111 LEU A N 1
ATOM 860 C CA . LEU A 1 111 ? -5.459 -5.401 39.944 1.00 93.94 111 LEU A CA 1
ATOM 861 C C . LEU A 1 111 ? -5.155 -5.404 41.451 1.00 93.94 111 LEU A C 1
ATOM 863 O O . LEU A 1 111 ? -5.378 -4.406 42.128 1.00 93.94 111 LEU A O 1
ATOM 867 N N . ASP A 1 112 ? -4.587 -6.495 41.961 1.00 91.44 112 ASP A N 1
ATOM 868 C CA . ASP A 1 112 ? -4.212 -6.662 43.367 1.00 91.44 112 ASP A CA 1
ATOM 869 C C . ASP A 1 112 ? -3.186 -5.615 43.829 1.00 91.44 112 ASP A C 1
ATOM 871 O O . ASP A 1 112 ? -3.309 -5.040 44.913 1.00 91.44 112 ASP A O 1
ATOM 875 N N . LEU A 1 113 ? -2.183 -5.335 42.993 1.00 89.62 113 LEU A N 1
ATOM 876 C CA . LEU A 1 113 ? -1.158 -4.338 43.292 1.00 89.62 113 LEU A CA 1
ATOM 877 C C . LEU A 1 113 ? -1.688 -2.917 43.106 1.00 89.62 113 LEU A C 1
ATOM 879 O O . LEU A 1 113 ? -1.356 -2.047 43.908 1.00 89.62 113 LEU A O 1
ATOM 883 N N . LEU A 1 114 ? -2.542 -2.687 42.104 1.00 90.25 114 LEU A N 1
ATOM 884 C CA . LEU A 1 114 ? -3.206 -1.400 41.904 1.00 90.25 114 LEU A CA 1
ATOM 885 C C . LEU A 1 114 ? -4.055 -1.024 43.125 1.00 90.25 114 LEU A C 1
ATOM 887 O O . LEU A 1 114 ? -3.879 0.067 43.661 1.00 90.25 114 LEU A O 1
ATOM 891 N N . GLN A 1 115 ? -4.897 -1.949 43.602 1.00 88.94 115 GLN A N 1
ATOM 892 C CA . GLN A 1 115 ? -5.718 -1.777 44.804 1.00 88.94 115 GLN A CA 1
ATOM 893 C C . GLN A 1 115 ? -4.860 -1.391 46.013 1.00 88.94 115 GLN A C 1
ATOM 895 O O . GLN A 1 115 ? -5.146 -0.406 46.692 1.00 88.94 115 GLN A O 1
ATOM 900 N N . ARG A 1 116 ? -3.746 -2.099 46.236 1.00 84.69 116 ARG A N 1
ATOM 901 C CA . ARG A 1 116 ? -2.811 -1.802 47.336 1.00 84.69 116 ARG A CA 1
ATOM 902 C C . ARG A 1 116 ? -2.135 -0.442 47.207 1.00 84.69 116 ARG A C 1
ATOM 904 O O . ARG A 1 116 ? -1.944 0.229 48.218 1.00 84.69 116 ARG A O 1
ATOM 911 N N . CYS A 1 117 ? -1.787 -0.017 45.993 1.00 79.62 117 CYS A N 1
ATOM 912 C CA . CYS A 1 117 ? -1.248 1.322 45.754 1.00 79.62 117 CYS A CA 1
ATOM 913 C C . CYS A 1 117 ? -2.259 2.432 46.092 1.00 79.62 117 CYS A C 1
ATOM 915 O O . CYS A 1 117 ? -1.848 3.560 46.358 1.00 79.62 117 CYS A O 1
ATOM 917 N N . THR A 1 118 ? -3.559 2.127 46.077 1.00 77.00 118 THR A N 1
ATOM 918 C CA . THR A 1 118 ? -4.654 3.096 46.255 1.00 77.00 118 THR A CA 1
ATOM 919 C C . THR A 1 118 ? -5.384 2.983 47.599 1.00 77.00 118 THR A C 1
ATOM 921 O O . THR A 1 118 ? -6.214 3.833 47.914 1.00 77.00 118 THR A O 1
ATOM 924 N N . ASP A 1 119 ? -5.084 1.959 48.404 1.00 74.38 119 ASP A N 1
ATOM 925 C CA . ASP A 1 119 ? -5.757 1.678 49.675 1.00 74.38 119 ASP A CA 1
ATOM 926 C C . ASP A 1 119 ? -5.523 2.807 50.704 1.00 74.38 119 ASP A C 1
ATOM 928 O O . ASP A 1 119 ? -4.424 3.013 51.225 1.00 74.38 119 ASP A O 1
ATOM 932 N N . SER A 1 120 ? -6.598 3.525 51.047 1.00 55.41 120 SER A N 1
ATOM 933 C CA . SER A 1 120 ? -6.597 4.742 51.881 1.00 55.41 120 SER A CA 1
ATOM 934 C C . SER A 1 120 ? -6.398 4.507 53.383 1.00 55.41 120 SER A C 1
ATOM 936 O O . SER A 1 120 ? -6.294 5.459 54.155 1.00 55.41 120 SER A O 1
ATOM 938 N N . ARG A 1 121 ? -6.302 3.248 53.828 1.00 53.34 121 ARG A N 1
ATOM 939 C CA . ARG A 1 121 ? -6.121 2.900 55.251 1.00 53.34 121 ARG A CA 1
ATOM 940 C C . ARG A 1 121 ? -4.756 3.313 55.818 1.00 53.34 121 ARG A C 1
ATOM 942 O O . ARG A 1 121 ? -4.595 3.301 57.033 1.00 53.34 121 ARG A O 1
ATOM 949 N N . HIS A 1 122 ? -3.794 3.681 54.966 1.00 50.62 122 HIS A N 1
ATOM 950 C CA . HIS A 1 122 ? -2.413 3.961 55.376 1.00 50.62 122 HIS A CA 1
ATOM 951 C C . HIS A 1 122 ? -1.727 5.121 54.606 1.00 50.62 122 HIS A C 1
ATOM 953 O O . HIS A 1 122 ? -0.501 5.202 54.636 1.00 50.62 122 HIS A O 1
ATOM 959 N N . ALA A 1 123 ? -2.449 6.017 53.904 1.00 52.62 123 ALA A N 1
ATOM 960 C CA . ALA A 1 123 ? -1.824 7.089 53.101 1.00 52.62 123 ALA A CA 1
ATOM 961 C C . ALA A 1 123 ? -2.690 8.358 52.909 1.00 52.62 123 ALA A C 1
ATOM 963 O O . ALA A 1 123 ? -3.918 8.287 52.897 1.00 52.62 123 ALA A O 1
ATOM 964 N N . ALA A 1 124 ? -2.039 9.512 52.683 1.00 52.84 124 ALA A N 1
ATOM 965 C CA . ALA A 1 124 ? -2.658 10.664 52.015 1.00 52.84 124 ALA A CA 1
ATOM 966 C C . ALA A 1 124 ? -3.074 10.249 50.588 1.00 52.84 124 ALA A C 1
ATOM 968 O O . ALA A 1 124 ? -2.331 9.493 49.956 1.00 52.84 124 ALA A O 1
ATOM 969 N N . PRO A 1 125 ? -4.237 10.686 50.072 1.00 56.16 125 PRO A N 1
ATOM 970 C CA . PRO A 1 125 ? -4.788 10.144 48.835 1.00 56.16 125 PRO A CA 1
ATOM 971 C C . PRO A 1 125 ? -3.844 10.419 47.661 1.00 56.16 125 PRO A C 1
ATOM 973 O O . PRO A 1 125 ? -3.620 11.571 47.287 1.00 56.16 125 PRO A O 1
ATOM 976 N N . MET A 1 126 ? -3.281 9.352 47.086 1.00 67.81 126 MET A N 1
ATOM 977 C CA . MET A 1 126 ? -2.561 9.436 45.819 1.00 67.81 126 MET A CA 1
ATOM 978 C C . MET A 1 126 ? -3.540 9.957 44.766 1.00 67.81 126 MET A C 1
ATOM 980 O O . MET A 1 126 ? -4.627 9.400 44.606 1.00 67.81 126 MET A O 1
ATOM 984 N N . GLN A 1 127 ? -3.184 11.049 44.088 1.00 80.19 127 GLN A N 1
ATOM 985 C CA . GLN A 1 127 ? -4.021 11.589 43.021 1.00 80.19 127 GLN A CA 1
ATOM 986 C C . GLN A 1 127 ? -4.119 10.564 41.892 1.00 80.19 127 GLN A C 1
ATOM 988 O O . GLN A 1 127 ? -3.121 9.951 41.510 1.00 80.19 127 GLN A O 1
ATOM 993 N N . TRP A 1 128 ? -5.332 10.358 41.391 1.00 87.69 128 TRP A N 1
ATOM 994 C CA . TRP A 1 128 ? -5.572 9.451 40.282 1.00 87.69 128 TRP A CA 1
ATOM 995 C C . TRP A 1 128 ? -4.953 9.991 38.999 1.00 87.69 128 TRP A C 1
ATOM 997 O O . TRP A 1 128 ? -5.138 11.154 38.644 1.00 87.69 128 TRP A O 1
ATOM 1007 N N . GLU A 1 129 ? -4.221 9.132 38.301 1.00 90.12 129 GLU A N 1
ATOM 1008 C CA . GLU A 1 129 ? -3.683 9.451 36.990 1.00 90.12 129 GLU A CA 1
ATOM 1009 C C . GLU A 1 129 ? -4.839 9.481 35.973 1.00 90.12 129 GLU A C 1
ATOM 1011 O O . GLU A 1 129 ? -5.747 8.643 36.044 1.00 90.12 129 GLU A O 1
ATOM 1016 N N . PRO A 1 130 ? -4.856 10.434 35.028 1.00 92.06 130 PRO A N 1
ATOM 1017 C CA . PRO A 1 130 ? -5.890 10.480 34.001 1.00 92.06 130 PRO A CA 1
ATOM 1018 C C . PRO A 1 130 ? -5.715 9.332 32.993 1.00 92.06 130 PRO A C 1
ATOM 1020 O O . PRO A 1 130 ? -4.634 8.741 32.866 1.00 92.06 130 PRO A O 1
ATOM 1023 N N . GLU A 1 131 ? -6.779 9.031 32.243 1.00 92.62 131 GLU A N 1
ATOM 1024 C CA . GLU A 1 131 ? -6.751 8.105 31.097 1.00 92.62 131 GLU A CA 1
ATOM 1025 C C . GLU A 1 131 ? -6.274 6.666 31.417 1.00 92.62 131 GLU A C 1
ATOM 1027 O O . GLU A 1 131 ? -5.640 6.002 30.589 1.00 92.62 131 GLU A O 1
ATOM 1032 N N . LEU A 1 132 ? -6.556 6.154 32.618 1.00 94.88 132 LEU A N 1
ATOM 1033 C CA . LEU A 1 132 ? -6.251 4.767 32.992 1.00 94.88 132 LEU A CA 1
ATOM 1034 C C . LEU A 1 132 ? -7.088 3.766 32.194 1.00 94.88 132 LEU A C 1
ATOM 1036 O O . LEU A 1 132 ? -6.552 2.768 31.713 1.00 94.88 132 LEU A O 1
ATOM 1040 N N . MET A 1 133 ? -8.377 4.052 31.993 1.00 96.44 133 MET A N 1
ATOM 1041 C CA . MET A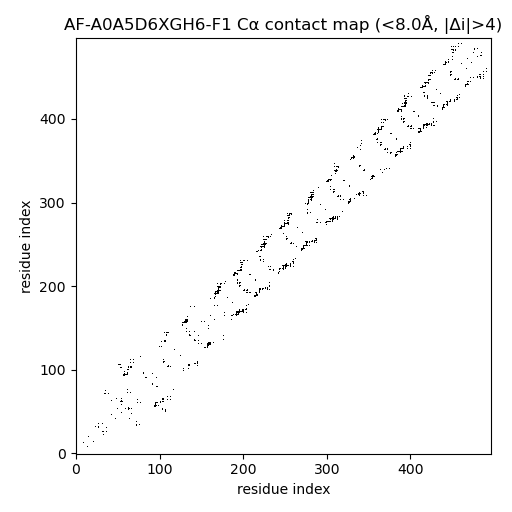 1 133 ? -9.234 3.199 31.167 1.00 96.44 133 MET A CA 1
ATOM 1042 C C . MET A 1 133 ? -8.776 3.190 29.708 1.00 96.44 133 MET A C 1
ATOM 1044 O O . MET A 1 133 ? -8.743 2.132 29.085 1.00 96.44 133 MET A O 1
ATOM 1048 N N . ALA A 1 134 ? -8.347 4.341 29.178 1.00 95.44 134 ALA A N 1
ATOM 1049 C CA . ALA A 1 134 ? -7.826 4.436 27.814 1.00 95.44 134 ALA A CA 1
ATOM 1050 C C . ALA A 1 134 ? -6.600 3.535 27.607 1.00 95.44 134 ALA A C 1
ATOM 1052 O O . ALA A 1 134 ? -6.472 2.887 26.570 1.00 95.44 134 ALA A O 1
ATOM 1053 N N . LEU A 1 135 ? -5.724 3.442 28.612 1.00 94.88 135 LEU A N 1
ATOM 1054 C CA . LEU A 1 135 ? -4.607 2.503 28.589 1.00 94.88 135 LEU A CA 1
ATOM 1055 C C . LEU A 1 135 ? -5.086 1.045 28.631 1.00 94.88 135 LEU A C 1
ATOM 1057 O O . LEU A 1 135 ? -4.555 0.221 27.892 1.00 94.88 135 LEU A O 1
ATOM 1061 N N . ALA A 1 136 ? -6.080 0.730 29.468 1.00 95.88 136 ALA A N 1
ATOM 1062 C CA . ALA A 1 136 ? -6.606 -0.626 29.619 1.00 95.88 136 ALA A CA 1
ATOM 1063 C C . ALA A 1 136 ? -7.231 -1.159 28.318 1.00 95.88 136 ALA A C 1
ATOM 1065 O O . ALA A 1 136 ? -6.893 -2.262 27.888 1.00 95.88 136 ALA A O 1
ATOM 1066 N N . VAL A 1 137 ? -8.071 -0.361 27.645 1.00 95.25 137 VAL A N 1
ATOM 1067 C CA . VAL A 1 137 ? -8.751 -0.780 26.404 1.00 95.25 137 VAL A CA 1
ATOM 1068 C C . VAL A 1 137 ? -7.789 -0.964 25.227 1.00 95.25 137 VAL A C 1
ATOM 1070 O O . VAL A 1 137 ? -8.073 -1.735 24.312 1.00 95.25 137 VAL A O 1
ATOM 1073 N N . GLN A 1 138 ? -6.625 -0.303 25.242 1.00 92.69 138 GLN A N 1
ATOM 1074 C CA . GLN A 1 138 ? -5.590 -0.443 24.209 1.00 92.69 138 GLN A CA 1
ATOM 1075 C C . GLN A 1 138 ? -4.796 -1.752 24.309 1.00 92.69 138 GLN A C 1
ATOM 1077 O O . GLN A 1 138 ? -4.110 -2.119 23.353 1.00 92.69 138 GLN A O 1
ATOM 1082 N N . LEU A 1 139 ? -4.883 -2.469 25.432 1.00 91.25 139 LEU A N 1
ATOM 1083 C CA . LEU A 1 139 ? -4.200 -3.748 25.603 1.00 91.25 139 LEU A CA 1
ATOM 1084 C C . LEU A 1 139 ? -4.798 -4.807 24.667 1.00 91.25 139 LEU A C 1
ATOM 1086 O O . LEU A 1 139 ? -5.992 -4.802 24.386 1.00 91.25 139 LEU A O 1
ATOM 1090 N N . ALA A 1 140 ? -3.954 -5.726 24.191 1.00 86.94 140 ALA A N 1
ATOM 1091 C CA . ALA A 1 140 ? -4.368 -6.781 23.262 1.00 86.94 140 ALA A CA 1
ATOM 1092 C C . ALA A 1 140 ? -5.339 -7.798 23.890 1.00 86.94 140 ALA A C 1
ATOM 1094 O O . ALA A 1 140 ? -6.126 -8.410 23.182 1.00 86.94 140 ALA A O 1
ATOM 1095 N N . THR A 1 141 ? -5.258 -7.992 25.208 1.00 89.44 141 THR A N 1
ATOM 1096 C CA . THR A 1 141 ? -6.113 -8.906 25.978 1.00 89.44 141 THR A CA 1
ATOM 1097 C C . THR A 1 141 ? -6.528 -8.208 27.272 1.00 89.44 141 THR A C 1
ATOM 1099 O O . THR A 1 141 ? -5.853 -8.400 28.283 1.00 89.44 141 THR A O 1
ATOM 1102 N N . PRO A 1 142 ? -7.517 -7.304 27.255 1.00 91.44 142 PRO A N 1
ATOM 1103 C CA . PRO A 1 142 ? -7.902 -6.529 28.433 1.00 91.44 142 PRO A CA 1
ATOM 1104 C C . PRO A 1 142 ? -8.429 -7.429 29.562 1.00 91.44 142 PRO A C 1
ATOM 1106 O O . PRO A 1 142 ? -9.155 -8.389 29.319 1.00 91.44 142 PRO A O 1
ATOM 1109 N N . ASP A 1 143 ? -8.066 -7.108 30.804 1.00 95.44 143 ASP A N 1
ATOM 1110 C CA . ASP A 1 143 ? -8.620 -7.766 31.990 1.00 95.44 143 ASP A CA 1
ATOM 1111 C C . ASP A 1 143 ? -9.900 -7.037 32.420 1.00 95.44 143 ASP A C 1
ATOM 1113 O O . ASP A 1 143 ? -9.847 -5.928 32.963 1.00 95.44 143 ASP A O 1
ATOM 1117 N N . PHE A 1 144 ? -11.051 -7.664 32.172 1.00 95.81 144 PHE A N 1
ATOM 1118 C CA . PHE A 1 144 ? -12.357 -7.103 32.511 1.00 95.81 144 PHE A CA 1
ATOM 1119 C C . PHE A 1 144 ? -12.542 -6.885 34.013 1.00 95.81 144 PHE A C 1
ATOM 1121 O O . PHE A 1 144 ? -13.174 -5.902 34.380 1.00 95.81 144 PHE A O 1
ATOM 1128 N N . ALA A 1 145 ? -11.948 -7.707 34.887 1.00 96.56 145 ALA A N 1
ATOM 1129 C CA . ALA A 1 145 ? -12.059 -7.502 36.333 1.00 96.56 145 ALA A CA 1
ATOM 1130 C C . ALA A 1 145 ? -11.327 -6.226 36.769 1.00 96.56 145 ALA A C 1
ATOM 1132 O O . ALA A 1 145 ? -11.818 -5.463 37.603 1.00 96.56 145 ALA A O 1
ATOM 1133 N N . LEU A 1 146 ? -10.163 -5.963 36.167 1.00 96.50 146 LEU A N 1
ATOM 1134 C CA . LEU A 1 146 ? -9.432 -4.720 36.383 1.00 96.50 146 LEU A CA 1
ATOM 1135 C C . LEU A 1 146 ? -10.217 -3.519 35.858 1.00 96.50 146 LEU A C 1
ATOM 1137 O O . LEU A 1 146 ? -10.295 -2.497 36.536 1.00 96.50 146 LEU A O 1
ATOM 1141 N N . MET A 1 147 ? -10.792 -3.626 34.663 1.00 96.81 147 MET A N 1
ATOM 1142 C CA . MET A 1 147 ? -11.572 -2.541 34.072 1.00 96.81 147 MET A CA 1
ATOM 1143 C C . MET A 1 147 ? -12.866 -2.264 34.839 1.00 96.81 147 MET A C 1
ATOM 1145 O O . MET A 1 147 ? -13.212 -1.102 35.051 1.00 96.81 147 MET A O 1
ATOM 1149 N N . ASP A 1 148 ? -13.558 -3.310 35.290 1.00 96.88 148 ASP A N 1
ATOM 1150 C CA . ASP A 1 148 ? -14.724 -3.189 36.158 1.00 96.88 148 ASP A CA 1
ATOM 1151 C C . ASP A 1 148 ? -14.348 -2.400 37.410 1.00 96.88 148 ASP A C 1
ATOM 1153 O O . ASP A 1 148 ? -14.967 -1.379 37.706 1.00 96.88 148 ASP A O 1
ATOM 1157 N N . TRP A 1 149 ? -13.251 -2.795 38.059 1.00 95.56 149 TRP A N 1
ATOM 1158 C CA . TRP A 1 149 ? -12.757 -2.109 39.242 1.00 95.56 149 TRP A CA 1
ATOM 1159 C C . TRP A 1 149 ? -12.377 -0.647 38.975 1.00 95.56 149 TRP A C 1
ATOM 1161 O O . TRP A 1 149 ? -12.775 0.220 39.751 1.00 95.56 149 TRP A O 1
ATOM 1171 N N . LEU A 1 150 ? -11.655 -0.355 37.884 1.00 95.12 150 LEU A N 1
ATOM 1172 C CA . LEU A 1 150 ? -11.299 1.019 37.506 1.00 95.12 150 LEU A CA 1
ATOM 1173 C C . LEU A 1 150 ? -12.549 1.893 37.371 1.00 95.12 150 LEU A C 1
ATOM 1175 O O . LEU A 1 150 ? -12.613 2.971 37.949 1.00 95.12 150 LEU A O 1
ATOM 1179 N N . ALA A 1 151 ? -13.547 1.433 36.624 1.00 94.50 151 ALA A N 1
ATOM 1180 C CA . ALA A 1 151 ? -14.767 2.200 36.397 1.00 94.50 151 ALA A CA 1
ATOM 1181 C C . ALA A 1 151 ? -15.576 2.449 37.680 1.00 94.50 151 ALA A C 1
ATOM 1183 O O . ALA A 1 151 ? -16.198 3.501 37.803 1.00 94.50 151 ALA A O 1
ATOM 1184 N N . ASP A 1 152 ? -15.552 1.502 38.620 1.00 93.94 152 ASP A N 1
ATOM 1185 C CA . ASP A 1 152 ? -16.333 1.582 39.855 1.00 93.94 152 ASP A CA 1
ATOM 1186 C C . ASP A 1 152 ? -15.648 2.439 40.940 1.00 93.94 152 ASP A C 1
ATOM 1188 O O . ASP A 1 152 ? -16.321 2.947 41.838 1.00 93.94 152 ASP A O 1
ATOM 1192 N N . HIS A 1 153 ? -14.318 2.608 40.880 1.00 91.00 153 HIS A N 1
ATOM 1193 C CA . HIS A 1 153 ? -13.526 3.208 41.969 1.00 91.00 153 HIS A CA 1
ATOM 1194 C C . HIS A 1 153 ? -12.737 4.466 41.576 1.00 91.00 153 HIS A C 1
ATOM 1196 O O . HIS A 1 153 ? -12.305 5.211 42.462 1.00 91.00 153 HIS A O 1
ATOM 1202 N N . CYS A 1 154 ? -12.518 4.723 40.285 1.00 90.94 154 CYS A N 1
ATOM 1203 C CA . CYS A 1 154 ? -11.737 5.868 39.822 1.00 90.94 154 CYS A CA 1
ATOM 1204 C C . CYS A 1 154 ? -12.628 7.072 39.455 1.00 90.94 154 CYS A C 1
ATOM 1206 O O . CYS A 1 154 ? -13.775 6.905 39.037 1.00 90.94 154 CYS A O 1
ATOM 1208 N N . PRO A 1 155 ? -12.109 8.311 39.561 1.00 92.00 155 PRO A N 1
ATOM 1209 C CA . PRO A 1 155 ? -12.823 9.503 39.120 1.00 92.00 155 PRO A CA 1
ATOM 1210 C C . PRO A 1 155 ? -13.000 9.513 37.598 1.00 92.00 155 PRO A C 1
ATOM 1212 O O . PRO A 1 155 ? -12.231 8.897 36.858 1.00 92.00 155 PRO A O 1
ATOM 1215 N N . HIS A 1 156 ? -13.976 10.293 37.128 1.00 90.62 156 HIS A N 1
ATOM 1216 C CA . HIS A 1 156 ? -14.336 10.387 35.712 1.00 90.62 156 HIS A CA 1
ATOM 1217 C C . HIS A 1 156 ? -13.132 10.655 34.788 1.00 90.62 156 HIS A C 1
ATOM 1219 O O . HIS A 1 156 ? -13.011 10.010 33.756 1.00 90.62 156 HIS A O 1
ATOM 1225 N N . GLU A 1 157 ? -12.198 11.535 35.161 1.00 91.88 157 GLU A N 1
ATOM 1226 C CA . GLU A 1 157 ? -11.007 11.863 34.349 1.00 91.88 157 GLU A CA 1
ATOM 1227 C C . GLU A 1 157 ? -10.085 10.659 34.076 1.00 91.88 157 GLU A C 1
ATOM 1229 O O . GLU A 1 157 ? -9.409 10.594 33.047 1.00 91.88 157 GLU A O 1
ATOM 1234 N N . SER A 1 158 ? -10.072 9.671 34.970 1.00 93.06 158 SER A N 1
ATOM 1235 C CA . SER A 1 158 ? -9.278 8.450 34.818 1.00 93.06 158 SER A CA 1
ATOM 1236 C C . SER A 1 158 ? -9.958 7.399 33.943 1.00 93.06 158 SER A C 1
ATOM 1238 O O . SER A 1 158 ? -9.273 6.539 33.386 1.00 93.06 158 SER A O 1
ATOM 1240 N N . VAL A 1 159 ? -11.289 7.445 33.823 1.00 95.62 159 VAL A N 1
ATOM 1241 C CA . VAL A 1 159 ? -12.087 6.397 33.158 1.00 95.62 159 VAL A CA 1
ATOM 1242 C C . VAL A 1 159 ? -12.852 6.868 31.926 1.00 95.62 159 VAL A C 1
ATOM 1244 O O . VAL A 1 159 ? -13.401 6.041 31.195 1.00 95.62 159 VAL A O 1
ATOM 1247 N N . ALA A 1 160 ? -12.864 8.174 31.669 1.00 95.00 160 ALA A N 1
ATOM 1248 C CA . ALA A 1 160 ? -13.424 8.759 30.466 1.00 95.00 160 ALA A CA 1
ATOM 1249 C C . ALA A 1 160 ? -12.660 8.269 29.232 1.00 95.00 160 ALA A C 1
ATOM 1251 O O . ALA A 1 160 ? -11.428 8.250 29.202 1.00 95.00 160 ALA A O 1
ATOM 1252 N N . LEU A 1 161 ? -13.420 7.893 28.207 1.00 96.56 161 LEU A N 1
ATOM 1253 C CA . LEU A 1 161 ? -12.906 7.540 26.892 1.00 96.56 161 LEU A CA 1
ATOM 1254 C C . LEU A 1 161 ? -13.463 8.525 25.877 1.00 96.56 161 LEU A C 1
ATOM 1256 O O . LEU A 1 161 ? -14.640 8.889 25.931 1.00 96.56 161 LEU A O 1
ATOM 1260 N N . THR A 1 162 ? -12.626 8.940 24.933 1.00 95.69 162 THR A N 1
ATOM 1261 C CA . THR A 1 162 ? -13.110 9.695 23.779 1.00 95.69 162 THR A CA 1
ATOM 1262 C C . THR A 1 162 ? -13.860 8.756 22.829 1.00 95.69 162 THR A C 1
ATOM 1264 O O . THR A 1 162 ? -13.526 7.569 22.763 1.00 95.69 162 THR A O 1
ATOM 1267 N N . PRO A 1 163 ? -14.824 9.255 22.032 1.00 94.50 163 PRO A N 1
ATOM 1268 C CA . PRO A 1 163 ? -15.502 8.416 21.043 1.00 94.50 163 PRO A CA 1
ATOM 1269 C C . PRO A 1 163 ? -14.517 7.735 20.083 1.00 94.50 163 PRO A C 1
ATOM 1271 O O . PRO A 1 163 ? -14.653 6.555 19.804 1.00 94.50 163 PRO A O 1
ATOM 1274 N N . GLN A 1 164 ? -13.434 8.418 19.696 1.00 95.00 164 GLN A N 1
ATOM 1275 C CA . GLN A 1 164 ? -12.378 7.830 18.865 1.00 95.00 164 GLN A CA 1
ATOM 1276 C C . GLN A 1 164 ? -11.685 6.627 19.529 1.00 95.00 164 GLN A C 1
ATOM 1278 O O . GLN A 1 164 ? -11.353 5.658 18.852 1.00 95.00 164 GLN A O 1
ATOM 1283 N N . GLN A 1 165 ? -11.446 6.670 20.844 1.00 95.69 165 GLN A N 1
ATOM 1284 C CA . GLN A 1 165 ? -10.868 5.537 21.576 1.00 95.69 165 GLN A CA 1
ATOM 1285 C C . GLN A 1 165 ? -11.839 4.354 21.647 1.00 95.69 165 GLN A C 1
ATOM 1287 O O . GLN A 1 165 ? -11.395 3.211 21.583 1.00 95.69 165 GLN A O 1
ATOM 1292 N N . VAL A 1 166 ? -13.142 4.625 21.759 1.00 96.25 166 VAL A N 1
ATOM 1293 C CA . VAL A 1 166 ? -14.200 3.603 21.762 1.00 96.25 166 VAL A CA 1
ATOM 1294 C C . VAL A 1 166 ? -14.351 2.980 20.370 1.00 96.25 166 VAL A C 1
ATOM 1296 O O . VAL A 1 166 ? -14.316 1.757 20.239 1.00 96.25 166 VAL A O 1
ATOM 1299 N N . ASP A 1 167 ? -14.432 3.799 19.323 1.00 96.44 167 ASP A N 1
ATOM 1300 C CA . ASP A 1 167 ? -14.574 3.357 17.932 1.00 96.44 167 ASP A CA 1
ATOM 1301 C C . ASP A 1 167 ? -13.356 2.530 17.477 1.00 96.44 167 ASP A C 1
ATOM 1303 O O . ASP A 1 167 ? -13.506 1.498 16.821 1.00 96.44 167 ASP A O 1
ATOM 1307 N N . ALA A 1 168 ? -12.147 2.891 17.927 1.00 96.00 168 ALA A N 1
ATOM 1308 C CA . ALA A 1 168 ? -10.931 2.121 17.661 1.00 96.00 168 ALA A CA 1
ATOM 1309 C C . ALA A 1 168 ? -10.991 0.680 18.202 1.00 96.00 168 ALA A C 1
ATOM 1311 O O . ALA A 1 168 ? -10.329 -0.206 17.662 1.00 96.00 168 ALA A O 1
ATOM 1312 N N . VAL A 1 169 ? -11.780 0.404 19.247 1.00 96.62 169 VAL A N 1
ATOM 1313 C CA . VAL A 1 169 ? -11.986 -0.973 19.723 1.00 96.62 169 VAL A CA 1
ATOM 1314 C C . VAL A 1 169 ? -12.783 -1.780 18.702 1.00 96.62 169 VAL A C 1
ATOM 1316 O O . VAL A 1 169 ? -12.413 -2.921 18.414 1.00 96.62 169 VAL A O 1
ATOM 1319 N N . ALA A 1 170 ? -13.823 -1.182 18.114 1.00 96.88 170 ALA A N 1
ATOM 1320 C CA . ALA A 1 170 ? -14.608 -1.810 17.055 1.00 96.88 170 ALA A CA 1
ATOM 1321 C C . ALA A 1 170 ? -13.749 -2.080 15.809 1.00 96.88 170 ALA A C 1
ATOM 1323 O O . ALA A 1 170 ? -13.820 -3.169 15.239 1.00 96.88 170 ALA A O 1
ATOM 1324 N N . ALA A 1 171 ? -12.851 -1.149 15.471 1.00 96.62 171 ALA A N 1
ATOM 1325 C CA . ALA A 1 171 ? -11.886 -1.303 14.386 1.00 96.62 171 ALA A CA 1
ATOM 1326 C C . ALA A 1 171 ? -10.958 -2.521 14.550 1.00 96.62 171 ALA A C 1
ATOM 1328 O O . ALA A 1 171 ? -10.518 -3.073 13.549 1.00 96.62 171 ALA A O 1
ATOM 1329 N N . ARG A 1 172 ? -10.644 -2.950 15.782 1.00 95.75 172 ARG A N 1
ATOM 1330 C CA . ARG A 1 172 ? -9.796 -4.133 16.046 1.00 95.75 172 ARG A CA 1
ATOM 1331 C C . ARG A 1 172 ? -10.559 -5.459 16.033 1.00 95.75 172 ARG A C 1
ATOM 1333 O O . ARG A 1 172 ? -9.924 -6.509 16.107 1.00 95.75 172 ARG A O 1
ATOM 1340 N N . GLY A 1 173 ? -11.892 -5.417 16.034 1.00 95.88 173 GLY A N 1
ATOM 1341 C CA . GLY A 1 173 ? -12.722 -6.622 16.055 1.00 95.88 173 GLY A CA 1
ATOM 1342 C C . GLY A 1 173 ? -12.871 -7.279 17.423 1.00 95.88 173 GLY A C 1
ATOM 1343 O O . GLY A 1 173 ? -13.240 -8.447 17.500 1.00 95.88 173 GLY A O 1
ATOM 1344 N N . ASP A 1 174 ? -12.584 -6.563 18.511 1.00 95.12 174 ASP A N 1
ATOM 1345 C CA . ASP A 1 174 ? -12.719 -7.105 19.866 1.00 95.12 174 ASP A CA 1
ATOM 1346 C C . ASP A 1 174 ? -14.185 -7.053 20.327 1.00 95.12 174 ASP A C 1
ATOM 1348 O O . ASP A 1 174 ? -14.625 -6.125 21.009 1.00 95.12 174 ASP A O 1
ATOM 1352 N N . ALA A 1 175 ? -14.974 -8.044 19.908 1.00 95.94 175 ALA A N 1
ATOM 1353 C CA . ALA A 1 175 ? -16.410 -8.081 20.168 1.00 95.94 175 ALA A CA 1
ATOM 1354 C C . ALA A 1 175 ? -16.766 -8.161 21.663 1.00 95.94 175 ALA A C 1
ATOM 1356 O O . ALA A 1 175 ? -17.828 -7.679 22.060 1.00 95.94 175 ALA A O 1
ATOM 1357 N N . GLU A 1 176 ? -15.914 -8.759 22.500 1.00 96.44 176 GLU A N 1
ATOM 1358 C CA . GLU A 1 176 ? -16.139 -8.802 23.949 1.00 96.44 176 GLU A CA 1
ATOM 1359 C C . GLU A 1 176 ? -15.940 -7.426 24.575 1.00 96.44 176 GLU A C 1
ATOM 1361 O O . GLU A 1 176 ? -16.811 -6.958 25.312 1.00 96.44 176 GLU A O 1
ATOM 1366 N N . LEU A 1 177 ? -14.860 -6.733 24.213 1.00 97.12 177 LEU A N 1
ATOM 1367 C CA . LEU A 1 177 ? -14.607 -5.386 24.705 1.00 97.12 177 LEU A CA 1
ATOM 1368 C C . LEU A 1 177 ? -15.639 -4.376 24.188 1.00 97.12 177 LEU A C 1
ATOM 1370 O O . LEU A 1 177 ? -16.084 -3.518 24.949 1.00 97.12 177 LEU A O 1
ATOM 1374 N N . VAL A 1 178 ? -16.096 -4.505 22.938 1.00 97.50 178 VAL A N 1
ATOM 1375 C CA . VAL A 1 178 ? -17.207 -3.694 22.406 1.00 97.50 178 VAL A CA 1
ATOM 1376 C C . VAL A 1 178 ? -18.488 -3.911 23.221 1.00 97.50 178 VAL A C 1
ATOM 1378 O O . VAL A 1 178 ? -19.156 -2.938 23.582 1.00 97.50 178 VAL A O 1
ATOM 1381 N N . ARG A 1 179 ? -18.826 -5.165 23.561 1.00 97.31 179 ARG A N 1
ATOM 1382 C CA . ARG A 1 179 ? -19.980 -5.483 24.420 1.00 97.31 179 ARG A CA 1
ATOM 1383 C C . ARG A 1 179 ? -19.836 -4.881 25.815 1.00 97.31 179 ARG A C 1
ATOM 1385 O O . ARG A 1 179 ? -20.802 -4.319 26.327 1.00 97.31 179 ARG A O 1
ATOM 1392 N N . TRP A 1 180 ? -18.644 -4.958 26.402 1.00 97.62 180 TRP A N 1
ATOM 1393 C CA . TRP A 1 180 ? -18.357 -4.361 27.706 1.00 97.62 180 TRP A CA 1
ATOM 1394 C C . TRP A 1 180 ? -18.526 -2.836 27.678 1.00 97.62 180 TRP A C 1
ATOM 1396 O O . TRP A 1 180 ? -19.240 -2.275 28.508 1.00 97.62 180 TRP A O 1
ATOM 1406 N N . LEU A 1 181 ? -17.958 -2.162 26.672 1.00 97.19 181 LEU A N 1
ATOM 1407 C CA . LEU A 1 181 ? -18.080 -0.710 26.500 1.00 97.19 181 LEU A CA 1
ATOM 1408 C C . LEU A 1 181 ? -19.539 -0.280 26.308 1.00 97.19 181 LEU A C 1
ATOM 1410 O O . LEU A 1 181 ? -19.977 0.712 26.893 1.00 97.19 181 LEU A O 1
ATOM 1414 N N . HIS A 1 182 ? -20.313 -1.046 25.536 1.00 96.81 182 HIS A N 1
ATOM 1415 C CA . HIS A 1 182 ? -21.749 -0.828 25.386 1.00 96.81 182 HIS A CA 1
ATOM 1416 C C . HIS A 1 182 ? -22.500 -0.976 26.717 1.00 96.81 182 HIS A C 1
ATOM 1418 O O . HIS A 1 182 ? -23.261 -0.080 27.075 1.00 96.81 182 HIS A O 1
ATOM 1424 N N . ALA A 1 183 ? -22.254 -2.053 27.471 1.00 96.75 183 ALA A N 1
ATOM 1425 C CA . ALA A 1 183 ? -22.906 -2.301 28.759 1.00 96.75 183 ALA A CA 1
ATOM 1426 C C . ALA A 1 183 ? -22.609 -1.208 29.802 1.00 96.75 183 ALA A C 1
ATOM 1428 O O . ALA A 1 183 ? -23.440 -0.931 30.664 1.00 96.75 183 ALA A O 1
ATOM 1429 N N . ARG A 1 184 ? -21.444 -0.556 29.701 1.00 94.88 184 ARG A N 1
ATOM 1430 C CA . ARG A 1 184 ? -21.039 0.578 30.547 1.00 94.88 184 ARG A CA 1
ATOM 1431 C C . ARG A 1 184 ? -21.516 1.943 30.047 1.00 94.88 184 ARG A C 1
ATOM 1433 O O . ARG A 1 184 ? -21.223 2.952 30.679 1.00 94.88 184 ARG A O 1
ATOM 1440 N N . GLY A 1 185 ? -22.259 1.993 28.942 1.00 94.56 185 GLY A N 1
ATOM 1441 C CA . GLY A 1 185 ? -22.841 3.231 28.427 1.00 94.56 185 GLY A CA 1
ATOM 1442 C C . GLY A 1 185 ? -21.840 4.169 27.748 1.00 94.56 185 GLY A C 1
ATOM 1443 O O . GLY A 1 185 ? -22.148 5.348 27.580 1.00 94.56 185 GLY A O 1
ATOM 1444 N N . TYR A 1 186 ? -20.666 3.677 27.330 1.00 95.81 186 TYR A N 1
ATOM 1445 C CA . TYR A 1 186 ? -19.747 4.485 26.528 1.00 95.81 186 TYR A CA 1
ATOM 1446 C C . TYR A 1 186 ? -20.386 4.851 25.179 1.00 95.81 186 TYR A C 1
ATOM 1448 O O . TYR A 1 186 ? -21.139 4.069 24.581 1.00 95.81 186 TYR A O 1
ATOM 1456 N N . ALA A 1 187 ? -20.095 6.069 24.719 1.00 94.69 187 ALA A N 1
ATOM 1457 C CA . ALA A 1 187 ? -20.608 6.607 23.469 1.00 94.69 187 ALA A CA 1
ATOM 1458 C C . ALA A 1 187 ? -19.793 6.078 22.284 1.00 94.69 187 ALA A C 1
ATOM 1460 O O . ALA A 1 187 ? -18.572 6.217 22.257 1.00 94.69 187 ALA A O 1
ATOM 1461 N N . PHE A 1 188 ? -20.493 5.504 21.310 1.00 97.00 188 PHE A N 1
ATOM 1462 C CA . PHE A 1 188 ? -19.943 5.108 20.018 1.00 97.00 188 PHE A CA 1
ATOM 1463 C C . PHE A 1 188 ? -20.335 6.164 18.987 1.00 97.00 188 PHE A C 1
ATOM 1465 O O . PHE A 1 188 ? -21.272 6.937 19.205 1.00 97.00 188 PHE A O 1
ATOM 1472 N N . THR A 1 189 ? -19.650 6.187 17.850 1.00 97.44 189 THR A N 1
ATOM 1473 C CA . THR A 1 189 ? -20.100 6.951 16.681 1.00 97.44 189 THR A CA 1
ATOM 1474 C C . THR A 1 189 ? -20.372 6.028 15.496 1.00 97.44 189 THR A C 1
ATOM 1476 O O . THR A 1 189 ? -20.132 4.821 15.561 1.00 97.44 189 THR A O 1
ATOM 1479 N N . ALA A 1 190 ? -20.856 6.592 14.385 1.00 97.06 190 ALA A N 1
ATOM 1480 C CA . ALA A 1 190 ? -20.972 5.855 13.127 1.00 97.06 190 ALA A CA 1
ATOM 1481 C C . ALA A 1 190 ? -19.616 5.281 12.656 1.00 97.06 190 ALA A C 1
ATOM 1483 O O . ALA A 1 190 ? -19.593 4.227 12.018 1.00 97.06 190 ALA A O 1
ATOM 1484 N N . CYS A 1 191 ? -18.492 5.905 13.049 1.00 97.31 191 CYS A N 1
ATOM 1485 C CA . CYS A 1 191 ? -17.149 5.413 12.740 1.00 97.31 191 CYS A CA 1
ATOM 1486 C C . CYS A 1 191 ? -16.883 4.025 13.333 1.00 97.31 191 CYS A C 1
ATOM 1488 O O . CYS A 1 191 ? -16.158 3.252 12.724 1.00 97.31 191 CYS A O 1
ATOM 1490 N N . ALA A 1 192 ? -17.503 3.649 14.461 1.00 97.94 192 ALA A N 1
ATOM 1491 C CA . ALA A 1 192 ? -17.330 2.306 15.015 1.00 97.94 192 ALA A CA 1
ATOM 1492 C C . ALA A 1 192 ? -17.767 1.212 14.033 1.00 97.94 192 ALA A C 1
ATOM 1494 O O . ALA A 1 192 ? -17.075 0.207 13.868 1.00 97.94 192 ALA A O 1
ATOM 1495 N N . MET A 1 193 ? -18.926 1.395 13.390 1.00 98.25 193 MET A N 1
ATOM 1496 C CA . MET A 1 193 ? -19.431 0.426 12.420 1.00 98.25 193 MET A CA 1
ATOM 1497 C C . MET A 1 193 ? -18.694 0.547 11.085 1.00 98.25 193 MET A C 1
ATOM 1499 O O . MET A 1 193 ? -18.423 -0.484 10.472 1.00 98.25 193 MET A O 1
ATOM 1503 N N . ASP A 1 194 ? -18.329 1.764 10.667 1.00 98.44 194 ASP A N 1
ATOM 1504 C CA . ASP A 1 194 ? -17.523 1.990 9.461 1.00 98.44 194 ASP A CA 1
ATOM 1505 C C . ASP A 1 194 ? -16.153 1.297 9.559 1.00 98.44 194 ASP A C 1
ATOM 1507 O O . ASP A 1 194 ? -15.782 0.538 8.663 1.00 98.44 194 ASP A O 1
ATOM 1511 N N . ASP A 1 195 ? -15.436 1.476 10.669 1.00 98.25 195 ASP A N 1
ATOM 1512 C CA . ASP A 1 195 ? -14.106 0.902 10.882 1.00 98.25 195 ASP A CA 1
ATOM 1513 C C . ASP A 1 195 ? -14.163 -0.618 11.094 1.00 98.25 195 ASP A C 1
ATOM 1515 O O . ASP A 1 195 ? -13.345 -1.359 10.541 1.00 98.25 195 ASP A O 1
ATOM 1519 N N . ALA A 1 196 ? -15.155 -1.118 11.843 1.00 98.56 196 ALA A N 1
ATOM 1520 C CA . ALA A 1 196 ? -15.377 -2.558 11.983 1.00 98.56 196 ALA A CA 1
ATOM 1521 C C . ALA A 1 196 ? -15.682 -3.217 10.629 1.00 98.56 196 ALA A C 1
ATOM 1523 O O . ALA A 1 196 ? -15.191 -4.311 10.343 1.00 98.56 196 ALA A O 1
ATOM 1524 N N . ALA A 1 197 ? -16.467 -2.549 9.777 1.00 98.62 197 ALA A N 1
ATOM 1525 C CA . ALA A 1 197 ? -16.768 -3.026 8.436 1.00 98.62 197 ALA A CA 1
ATOM 1526 C C . ALA A 1 197 ? -15.535 -2.989 7.522 1.00 98.62 197 ALA A C 1
ATOM 1528 O O . ALA A 1 197 ? -15.262 -3.970 6.826 1.00 98.62 197 ALA A O 1
ATOM 1529 N N . SER A 1 198 ? -14.770 -1.896 7.579 1.00 98.50 198 SER A N 1
ATOM 1530 C CA . SER A 1 198 ? -13.514 -1.709 6.848 1.00 98.50 198 SER A CA 1
ATOM 1531 C C . SER A 1 198 ? -12.507 -2.826 7.130 1.00 98.50 198 SER A C 1
ATOM 1533 O O . SER A 1 198 ? -11.853 -3.283 6.199 1.00 98.50 198 SER A O 1
ATOM 1535 N N . ASN A 1 199 ? -12.439 -3.320 8.371 1.00 98.19 199 ASN A N 1
ATOM 1536 C CA . ASN A 1 199 ? -11.531 -4.401 8.778 1.00 98.19 199 ASN A CA 1
ATOM 1537 C C . ASN A 1 199 ? -12.171 -5.805 8.787 1.00 98.19 199 ASN A C 1
ATOM 1539 O O . ASN A 1 199 ? -11.538 -6.783 9.190 1.00 98.19 199 ASN A O 1
ATOM 1543 N N . GLY A 1 200 ? -13.423 -5.935 8.339 1.00 98.25 200 GLY A N 1
ATOM 1544 C CA . GLY A 1 200 ? -14.056 -7.238 8.113 1.00 98.25 200 GLY A CA 1
ATOM 1545 C C . GLY A 1 200 ? -14.635 -7.914 9.358 1.00 98.25 200 GLY A C 1
ATOM 1546 O O . GLY A 1 200 ? -14.940 -9.109 9.320 1.00 98.25 200 GLY A O 1
ATOM 1547 N N . HIS A 1 201 ? -14.824 -7.176 10.451 1.00 98.50 201 HIS A N 1
ATOM 1548 C CA . HIS A 1 201 ? -15.323 -7.689 11.729 1.00 98.50 201 HIS A CA 1
ATOM 1549 C C . HIS A 1 201 ? -16.854 -7.795 11.740 1.00 98.50 201 HIS A C 1
ATOM 1551 O O . HIS A 1 201 ? -17.566 -6.990 12.341 1.00 98.50 201 HIS A O 1
ATOM 1557 N N . LEU A 1 202 ? -17.382 -8.795 11.025 1.00 98.31 202 LEU A N 1
ATOM 1558 C CA . LEU A 1 202 ? -18.827 -8.984 10.845 1.00 98.31 202 LEU A CA 1
ATOM 1559 C C . LEU A 1 202 ? -19.590 -9.166 12.167 1.00 98.31 202 LEU A C 1
ATOM 1561 O O . LEU A 1 202 ? -20.730 -8.729 12.283 1.00 98.31 202 LEU A O 1
ATOM 1565 N N . ASP A 1 203 ? -18.996 -9.821 13.157 1.00 98.25 203 ASP A N 1
ATOM 1566 C CA . ASP A 1 203 ? -19.580 -10.011 14.485 1.00 98.25 203 ASP A CA 1
ATOM 1567 C C . ASP A 1 203 ? -19.777 -8.685 15.233 1.00 98.25 203 ASP A C 1
ATOM 1569 O O . ASP A 1 203 ? -20.855 -8.449 15.785 1.00 98.25 203 ASP A O 1
ATOM 1573 N N . VAL A 1 204 ? -18.788 -7.790 15.175 1.00 98.44 204 VAL A N 1
ATOM 1574 C CA . VAL A 1 204 ? -18.887 -6.427 15.708 1.00 98.44 204 VAL A CA 1
ATOM 1575 C C . VAL A 1 204 ? -19.927 -5.617 14.936 1.00 98.44 204 VAL A C 1
ATOM 1577 O O . VAL A 1 204 ? -20.783 -4.990 15.554 1.00 98.44 204 VAL A O 1
ATOM 1580 N N . VAL A 1 205 ? -19.929 -5.681 13.599 1.00 98.50 205 VAL A N 1
ATOM 1581 C CA . VAL A 1 205 ? -20.928 -4.988 12.761 1.00 98.50 205 VAL A CA 1
ATOM 1582 C C . VAL A 1 205 ? -22.353 -5.439 13.100 1.00 98.50 205 VAL A C 1
ATOM 1584 O O . VAL A 1 205 ? -23.246 -4.604 13.240 1.00 98.50 205 VAL A O 1
ATOM 1587 N N . ARG A 1 206 ? -22.579 -6.748 13.279 1.00 98.25 206 ARG A N 1
ATOM 1588 C CA . ARG A 1 206 ? -23.882 -7.296 13.695 1.00 98.25 206 ARG A CA 1
ATOM 1589 C C . ARG A 1 206 ? -24.293 -6.775 15.063 1.00 98.25 206 ARG A C 1
ATOM 1591 O O . ARG A 1 206 ? -25.400 -6.272 15.212 1.00 98.25 206 ARG A O 1
ATOM 1598 N N . PHE A 1 207 ? -23.385 -6.837 16.034 1.00 98.31 207 PHE A N 1
ATOM 1599 C CA . PHE A 1 207 ? -23.654 -6.347 17.379 1.00 98.31 207 PHE A CA 1
ATOM 1600 C C . PHE A 1 207 ? -24.009 -4.854 17.394 1.00 98.31 207 PHE A C 1
ATOM 1602 O O . PHE A 1 207 ? -25.007 -4.472 18.006 1.00 98.31 207 PHE A O 1
ATOM 1609 N N . LEU A 1 208 ? -23.225 -4.023 16.700 1.00 97.56 208 LEU A N 1
ATOM 1610 C CA . LEU A 1 208 ? -23.478 -2.587 16.596 1.00 97.56 208 LEU A CA 1
ATOM 1611 C C . LEU A 1 208 ? -24.802 -2.302 15.874 1.00 97.56 208 LEU A C 1
ATOM 1613 O O . LEU A 1 208 ? -25.521 -1.399 16.276 1.00 97.56 208 LEU A O 1
ATOM 1617 N N . HIS A 1 209 ? -25.166 -3.082 14.853 1.00 97.06 209 HIS A N 1
ATOM 1618 C CA . HIS A 1 209 ? -26.457 -2.939 14.176 1.00 97.06 209 HIS A CA 1
ATOM 1619 C C . HIS A 1 209 ? -27.646 -3.250 15.092 1.00 97.06 209 HIS A C 1
ATOM 1621 O O . HIS A 1 209 ? -28.623 -2.506 15.091 1.00 97.06 209 HIS A O 1
ATOM 1627 N N . ASP A 1 210 ? -27.562 -4.343 15.852 1.00 96.75 210 ASP A N 1
ATOM 1628 C CA . ASP A 1 210 ? -28.672 -4.839 16.670 1.00 96.75 210 ASP A CA 1
ATOM 1629 C C . ASP A 1 210 ? -28.830 -4.055 17.985 1.00 96.75 210 ASP A C 1
ATOM 1631 O O . ASP A 1 210 ? -29.935 -3.943 18.514 1.00 96.75 210 ASP A O 1
ATOM 1635 N N . SER A 1 211 ? -27.728 -3.523 18.526 1.00 96.12 211 SER A N 1
ATOM 1636 C CA . SER A 1 211 ? -27.683 -2.975 19.893 1.00 96.12 211 SER A CA 1
ATOM 1637 C C . SER A 1 211 ? -27.553 -1.453 19.950 1.00 96.12 211 SER A C 1
ATOM 1639 O O . SER A 1 211 ? -27.634 -0.880 21.039 1.00 96.12 211 SER A O 1
ATOM 1641 N N . ARG A 1 212 ? -27.300 -0.785 18.817 1.00 94.38 212 ARG A N 1
ATOM 1642 C CA . ARG A 1 212 ? -26.978 0.649 18.761 1.00 94.38 212 ARG A CA 1
ATOM 1643 C C . ARG A 1 212 ? -27.747 1.372 17.650 1.00 94.38 212 ARG A C 1
ATOM 1645 O O . ARG A 1 212 ? -28.151 0.770 16.659 1.00 94.38 212 ARG A O 1
ATOM 1652 N N . SER A 1 213 ? -27.970 2.676 17.823 1.00 94.56 213 SER A N 1
ATOM 1653 C CA . SER A 1 213 ? -28.806 3.499 16.928 1.00 94.56 213 SER A CA 1
ATOM 1654 C C . SER A 1 213 ? -28.017 4.493 16.074 1.00 94.56 213 SER A C 1
ATOM 1656 O O . SER A 1 213 ? -28.577 5.088 15.160 1.00 94.56 213 SER A O 1
ATOM 1658 N N . GLU A 1 214 ? -26.729 4.676 16.368 1.00 94.88 214 GLU A N 1
ATOM 1659 C CA . GLU A 1 214 ? -25.815 5.610 15.705 1.00 94.88 214 GLU A CA 1
ATOM 1660 C C . GLU A 1 214 ? -25.638 5.285 14.210 1.00 94.88 214 GLU A C 1
ATOM 1662 O O . GLU A 1 214 ? -25.442 6.189 13.400 1.00 94.88 214 GLU A O 1
ATOM 1667 N N . GLY A 1 215 ? -25.776 4.009 13.837 1.00 94.56 215 GLY A N 1
ATOM 1668 C CA . GLY A 1 215 ? -25.726 3.548 12.452 1.00 94.56 215 GLY A CA 1
ATOM 1669 C C . GLY A 1 215 ? -24.321 3.495 11.857 1.00 94.56 215 GLY A C 1
ATOM 1670 O O . GLY A 1 215 ? -23.344 3.303 12.577 1.00 94.56 215 GLY A O 1
ATOM 1671 N N . CYS A 1 216 ? -24.239 3.613 10.533 1.00 96.94 216 CYS A N 1
ATOM 1672 C CA . CYS A 1 216 ? -22.990 3.704 9.783 1.00 96.94 216 CYS A CA 1
ATOM 1673 C C . CYS A 1 216 ? -23.117 4.780 8.699 1.00 96.94 216 CYS A C 1
ATOM 1675 O O . CYS A 1 216 ? -24.166 5.408 8.551 1.00 96.94 216 CYS A O 1
ATOM 1677 N N . THR A 1 217 ? -22.059 5.004 7.932 1.00 97.75 217 THR A N 1
ATOM 1678 C CA . THR A 1 217 ? -22.113 5.826 6.720 1.00 97.75 217 THR A CA 1
ATOM 1679 C C . THR A 1 217 ? -21.968 4.946 5.476 1.00 97.75 217 THR A C 1
ATOM 1681 O O . THR A 1 217 ? -21.848 3.722 5.566 1.00 97.75 217 THR A O 1
ATOM 1684 N N . THR A 1 218 ? -21.958 5.548 4.283 1.00 97.50 218 THR A N 1
ATOM 1685 C CA . THR A 1 218 ? -21.597 4.823 3.050 1.00 97.50 218 THR A CA 1
ATOM 1686 C C . THR A 1 218 ? -20.161 4.292 3.097 1.00 97.50 218 THR A C 1
ATOM 1688 O O . THR A 1 218 ? -19.837 3.343 2.381 1.00 97.50 218 THR A O 1
ATOM 1691 N N . HIS A 1 219 ? -19.307 4.854 3.966 1.00 97.75 219 HIS A N 1
ATOM 1692 C CA . HIS A 1 219 ? -17.925 4.419 4.133 1.00 97.75 219 HIS A CA 1
ATOM 1693 C C . HIS A 1 219 ? -17.825 2.962 4.593 1.00 97.75 219 HIS A C 1
ATOM 1695 O O . HIS A 1 219 ? -16.950 2.255 4.102 1.00 97.75 219 HIS A O 1
ATOM 1701 N N . ALA A 1 220 ? -18.743 2.473 5.439 1.00 98.38 220 ALA A N 1
ATOM 1702 C CA . ALA A 1 220 ? -18.766 1.069 5.854 1.00 98.38 220 ALA A CA 1
ATOM 1703 C C . ALA A 1 220 ? -18.784 0.103 4.661 1.00 98.38 220 ALA A C 1
ATOM 1705 O O . ALA A 1 220 ? -17.979 -0.827 4.598 1.00 98.38 220 ALA A O 1
ATOM 1706 N N . MET A 1 221 ? -19.697 0.312 3.704 1.00 98.25 221 MET A N 1
ATOM 1707 C CA . MET A 1 221 ? -19.833 -0.581 2.550 1.00 98.25 221 MET A CA 1
ATOM 1708 C C . MET A 1 221 ? -18.712 -0.357 1.533 1.00 98.25 221 MET A C 1
ATOM 1710 O O . MET A 1 221 ? -18.174 -1.334 1.013 1.00 98.25 221 MET A O 1
ATOM 1714 N N . ASP A 1 222 ? -18.326 0.899 1.290 1.00 98.50 222 ASP A N 1
ATOM 1715 C CA . ASP A 1 222 ? -17.246 1.246 0.360 1.00 98.50 222 ASP A CA 1
ATOM 1716 C C . ASP A 1 222 ? -15.893 0.670 0.812 1.00 98.50 222 ASP A C 1
ATOM 1718 O O . ASP A 1 222 ? -15.169 0.067 0.013 1.00 98.50 222 ASP A O 1
ATOM 1722 N N . ALA A 1 223 ? -15.556 0.806 2.097 1.00 98.50 223 ALA A N 1
ATOM 1723 C CA . ALA A 1 223 ? -14.309 0.305 2.665 1.00 98.50 223 ALA A CA 1
ATOM 1724 C C . ALA A 1 223 ? -14.308 -1.226 2.788 1.00 98.50 223 ALA A C 1
ATOM 1726 O O . ALA A 1 223 ? -13.344 -1.870 2.371 1.00 98.50 223 ALA A O 1
ATOM 1727 N N . ALA A 1 224 ? -15.412 -1.829 3.249 1.00 98.69 224 ALA A N 1
ATOM 1728 C CA . ALA A 1 224 ? -15.557 -3.285 3.266 1.00 98.69 224 ALA A CA 1
ATOM 1729 C C . ALA A 1 224 ? -15.411 -3.887 1.859 1.00 98.69 224 ALA A C 1
ATOM 1731 O O . ALA A 1 224 ? -14.792 -4.939 1.695 1.00 98.69 224 ALA A O 1
ATOM 1732 N N . ALA A 1 225 ? -15.948 -3.216 0.835 1.00 98.62 225 ALA A N 1
ATOM 1733 C CA . ALA A 1 225 ? -15.800 -3.642 -0.548 1.00 98.62 225 ALA A CA 1
ATOM 1734 C C . ALA A 1 225 ? -14.356 -3.501 -1.046 1.00 98.62 225 ALA A C 1
ATOM 1736 O O . ALA A 1 225 ? -13.812 -4.440 -1.631 1.00 98.62 225 ALA A O 1
ATOM 1737 N N . THR A 1 226 ? -13.723 -2.362 -0.754 1.00 98.69 226 THR A N 1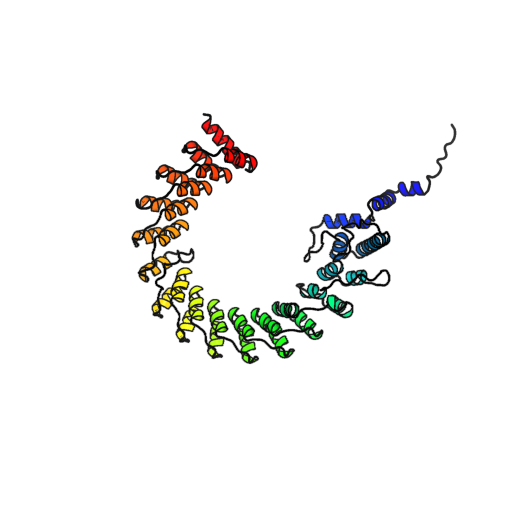
ATOM 1738 C CA . THR A 1 226 ? -12.323 -2.085 -1.103 1.00 98.69 226 THR A CA 1
ATOM 1739 C C . THR A 1 226 ? -11.362 -3.119 -0.522 1.00 98.69 226 THR A C 1
ATOM 1741 O O . THR A 1 226 ? -10.422 -3.500 -1.212 1.00 98.69 226 THR A O 1
ATOM 1744 N N . ASN A 1 227 ? -11.626 -3.600 0.697 1.00 98.44 227 ASN A N 1
ATOM 1745 C CA . ASN A 1 227 ? -10.805 -4.591 1.402 1.00 98.44 227 ASN A CA 1
ATOM 1746 C C . ASN A 1 227 ? -11.283 -6.046 1.211 1.00 98.44 227 ASN A C 1
ATOM 1748 O O . ASN A 1 227 ? -10.749 -6.972 1.823 1.00 98.44 227 ASN A O 1
ATOM 1752 N N . GLY A 1 228 ? -12.298 -6.278 0.371 1.00 98.25 228 GLY A N 1
ATOM 1753 C CA . GLY A 1 228 ? -12.706 -7.627 -0.032 1.00 98.25 228 GLY A CA 1
ATOM 1754 C C . GLY A 1 228 ? -13.555 -8.383 0.992 1.00 98.25 228 GLY A C 1
ATOM 1755 O O . GLY A 1 228 ? -13.715 -9.602 0.890 1.00 98.25 228 GLY A O 1
ATOM 1756 N N . HIS A 1 229 ? -14.140 -7.694 1.971 1.00 98.56 229 HIS A N 1
ATOM 1757 C CA . HIS A 1 229 ? -14.955 -8.288 3.030 1.00 98.56 229 HIS A CA 1
ATOM 1758 C C . HIS A 1 229 ? -16.384 -8.593 2.556 1.00 98.56 229 HIS A C 1
ATOM 1760 O O . HIS A 1 229 ? -17.363 -8.010 3.021 1.00 98.56 229 HIS A O 1
ATOM 1766 N N . ALA A 1 230 ? -16.520 -9.557 1.639 1.00 98.12 230 ALA A N 1
ATOM 1767 C CA . ALA A 1 230 ? -17.787 -9.907 0.988 1.00 98.12 230 ALA A CA 1
ATOM 1768 C C . ALA A 1 230 ? -18.938 -10.207 1.969 1.00 98.12 230 ALA A C 1
ATOM 1770 O O . ALA A 1 230 ? -20.075 -9.814 1.719 1.00 98.12 230 ALA A O 1
ATOM 1771 N N . ALA A 1 231 ? -18.653 -10.859 3.103 1.00 98.50 231 ALA A N 1
ATOM 1772 C CA . ALA A 1 231 ? -19.669 -11.164 4.112 1.00 98.50 231 ALA A CA 1
ATOM 1773 C C . ALA A 1 231 ? -20.216 -9.900 4.800 1.00 98.50 231 ALA A C 1
ATOM 1775 O O . ALA A 1 231 ? -21.416 -9.804 5.052 1.00 98.50 231 ALA A O 1
ATOM 1776 N N . VAL A 1 232 ? -19.351 -8.913 5.055 1.00 98.62 232 VAL A N 1
ATOM 1777 C CA . VAL A 1 232 ? -19.747 -7.606 5.592 1.00 98.62 232 VAL A CA 1
ATOM 1778 C C . VAL A 1 232 ? -20.540 -6.825 4.549 1.00 98.62 232 VAL A C 1
ATOM 1780 O O . VAL A 1 232 ? -21.617 -6.331 4.865 1.00 98.62 232 VAL A O 1
ATOM 1783 N N . VAL A 1 233 ? -20.075 -6.780 3.296 1.00 98.44 233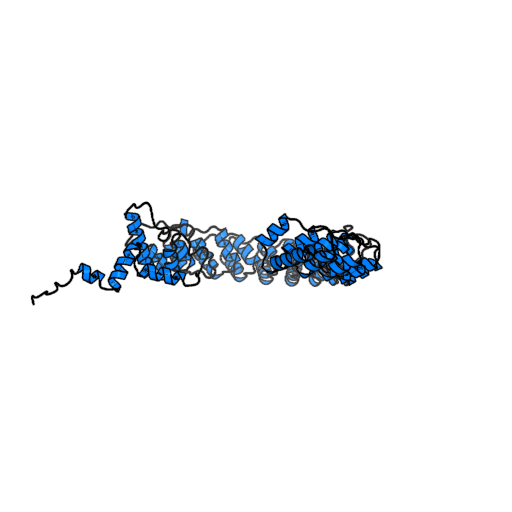 VAL A N 1
ATOM 1784 C CA . VAL A 1 233 ? -20.792 -6.113 2.194 1.00 98.44 233 VAL A CA 1
ATOM 1785 C C . VAL A 1 233 ? -22.202 -6.684 2.024 1.00 98.44 233 VAL A C 1
ATOM 1787 O O . VAL A 1 233 ? -23.168 -5.924 1.962 1.00 98.44 233 VAL A O 1
ATOM 1790 N N . ALA A 1 234 ? -22.342 -8.013 2.010 1.00 98.19 234 ALA A N 1
ATOM 1791 C CA . ALA A 1 234 ? -23.640 -8.672 1.896 1.00 98.19 234 ALA A CA 1
ATOM 1792 C C . ALA A 1 234 ? -24.558 -8.364 3.088 1.00 98.19 234 ALA A C 1
ATOM 1794 O O . ALA A 1 234 ? -25.747 -8.099 2.903 1.00 98.19 234 ALA A O 1
ATOM 1795 N N . TYR A 1 235 ? -24.007 -8.354 4.305 1.00 98.44 235 TYR A N 1
ATOM 1796 C CA . TYR A 1 235 ? -24.758 -8.010 5.508 1.00 98.44 235 TYR A CA 1
ATOM 1797 C C . TYR A 1 235 ? -25.245 -6.557 5.490 1.00 98.44 235 TYR A C 1
ATOM 1799 O O . TYR A 1 235 ? -26.436 -6.309 5.681 1.00 98.44 235 TYR A O 1
ATOM 1807 N N . LEU A 1 236 ? -24.344 -5.607 5.221 1.00 97.69 236 LEU A N 1
ATOM 1808 C CA . LEU A 1 236 ? -24.673 -4.187 5.146 1.00 97.69 236 LEU A CA 1
ATOM 1809 C C . LEU A 1 236 ? -25.712 -3.936 4.050 1.00 97.69 236 LEU A C 1
ATOM 1811 O O . LEU A 1 236 ? -26.717 -3.289 4.312 1.00 97.69 236 LEU A O 1
ATOM 1815 N N . HIS A 1 237 ? -25.553 -4.519 2.859 1.00 97.06 237 HIS A N 1
ATOM 1816 C CA . HIS A 1 237 ? -26.541 -4.384 1.785 1.00 97.06 237 HIS A CA 1
ATOM 1817 C C . HIS A 1 237 ? -27.942 -4.861 2.200 1.00 97.06 237 HIS A C 1
ATOM 1819 O O . HIS A 1 237 ? -28.930 -4.204 1.885 1.00 97.06 237 HIS A O 1
ATOM 1825 N N . ALA A 1 238 ? -28.037 -5.976 2.930 1.00 96.94 238 ALA A N 1
ATOM 1826 C CA . ALA A 1 238 ? -29.320 -6.545 3.337 1.00 96.94 238 ALA A CA 1
ATOM 1827 C C . ALA A 1 238 ? -29.989 -5.817 4.518 1.00 96.94 238 ALA A C 1
ATOM 1829 O O . ALA A 1 238 ? -31.197 -5.958 4.715 1.00 96.94 238 ALA A O 1
ATOM 1830 N N . ARG A 1 239 ? -29.220 -5.106 5.353 1.00 96.00 239 ARG A N 1
ATOM 1831 C CA . ARG A 1 239 ? -29.689 -4.598 6.657 1.00 96.00 239 ARG A CA 1
ATOM 1832 C C . ARG A 1 239 ? -29.593 -3.084 6.822 1.00 96.00 239 ARG A C 1
ATOM 1834 O O . ARG A 1 239 ? -30.199 -2.553 7.753 1.00 96.00 239 ARG A O 1
ATOM 1841 N N . ARG A 1 240 ? -28.838 -2.390 5.969 1.00 94.25 240 ARG A N 1
ATOM 1842 C CA . ARG A 1 240 ? -28.523 -0.964 6.112 1.00 94.25 240 ARG A CA 1
ATOM 1843 C C . ARG A 1 240 ? -28.997 -0.150 4.899 1.00 94.25 240 ARG A C 1
ATOM 1845 O O . ARG A 1 240 ? -28.679 -0.518 3.766 1.00 94.25 240 ARG A O 1
ATOM 1852 N N . PRO A 1 241 ? -29.759 0.941 5.107 1.00 94.31 241 PRO A N 1
ATOM 1853 C CA . PRO A 1 241 ? -30.275 1.768 4.016 1.00 94.31 241 PRO A CA 1
ATOM 1854 C C . PRO A 1 241 ? -29.246 2.740 3.414 1.00 94.31 241 PRO A C 1
A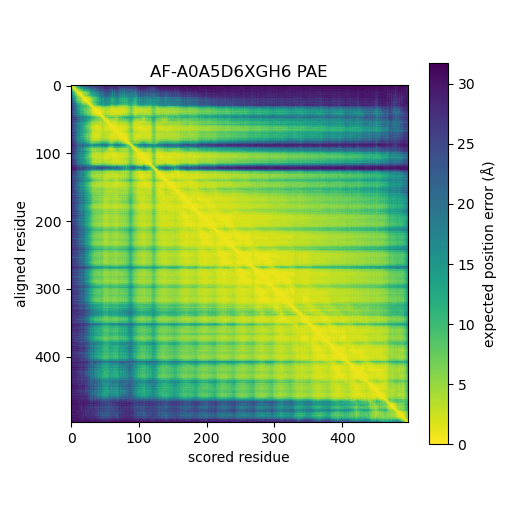TOM 1856 O O . PRO A 1 241 ? -29.508 3.276 2.342 1.00 94.31 241 PRO A O 1
ATOM 1859 N N . GLU A 1 242 ? -28.104 2.983 4.070 1.00 95.06 242 GLU A N 1
ATOM 1860 C CA . GLU A 1 242 ? -27.103 3.984 3.662 1.00 95.06 242 GLU A CA 1
ATOM 1861 C C . GLU A 1 242 ? -26.540 3.728 2.264 1.00 95.06 242 GLU A C 1
ATOM 1863 O O . GLU A 1 242 ? -26.294 4.659 1.502 1.00 95.06 242 GLU A O 1
ATOM 1868 N N . GLY A 1 243 ? -26.377 2.453 1.913 1.00 91.75 243 GLY A N 1
ATOM 1869 C CA . GLY A 1 243 ? -25.890 2.042 0.608 1.00 91.75 243 GLY A CA 1
ATOM 1870 C C . GLY A 1 243 ? -24.377 2.155 0.431 1.00 91.75 243 GLY A C 1
ATOM 1871 O O . GLY A 1 243 ? -23.616 2.083 1.391 1.00 91.75 243 GLY A O 1
ATOM 1872 N N . ALA A 1 244 ? -23.960 2.257 -0.827 1.00 95.56 244 ALA A N 1
ATOM 1873 C CA . ALA A 1 244 ? -22.572 2.392 -1.256 1.00 95.56 244 ALA A CA 1
ATOM 1874 C C . ALA A 1 244 ? -22.469 3.516 -2.284 1.00 95.56 244 ALA A C 1
ATOM 1876 O O . ALA A 1 244 ? -23.468 3.909 -2.884 1.00 95.56 244 ALA A O 1
ATOM 1877 N N . THR A 1 245 ? -21.255 3.996 -2.517 1.00 97.25 245 THR A N 1
ATOM 1878 C CA . THR A 1 245 ? -20.948 4.897 -3.627 1.00 97.25 245 THR A CA 1
ATOM 1879 C C . THR A 1 245 ? -20.269 4.131 -4.764 1.00 97.25 245 THR A C 1
ATOM 1881 O O . THR A 1 245 ? -19.991 2.933 -4.661 1.00 97.25 245 THR A O 1
ATOM 1884 N N . THR A 1 246 ? -19.928 4.827 -5.852 1.00 97.50 246 THR A N 1
ATOM 1885 C CA . THR A 1 246 ? -19.086 4.263 -6.922 1.00 97.50 246 THR A CA 1
ATOM 1886 C C . THR A 1 246 ? -17.734 3.756 -6.401 1.00 97.50 246 THR A C 1
ATOM 1888 O O . THR A 1 246 ? -17.126 2.881 -7.017 1.00 97.50 246 THR A O 1
ATOM 1891 N N . SER A 1 247 ? -17.280 4.261 -5.245 1.00 97.88 247 SER A N 1
ATOM 1892 C CA . SER A 1 247 ? -16.030 3.852 -4.599 1.00 97.88 247 SER A CA 1
ATOM 1893 C C . SER A 1 247 ? -16.016 2.375 -4.209 1.00 97.88 247 SER A C 1
ATOM 1895 O O . SER A 1 247 ? -14.942 1.781 -4.191 1.00 97.88 247 SER A O 1
ATOM 1897 N N . ALA A 1 248 ? -17.172 1.758 -3.934 1.00 98.19 248 ALA A N 1
ATOM 1898 C CA . ALA A 1 248 ? -17.228 0.345 -3.568 1.00 98.19 248 ALA A CA 1
ATOM 1899 C C . ALA A 1 248 ? -16.740 -0.566 -4.704 1.00 98.19 248 ALA A C 1
ATOM 1901 O O . ALA A 1 248 ? -15.854 -1.394 -4.490 1.00 98.19 248 ALA A O 1
ATOM 1902 N N . ILE A 1 249 ? -17.277 -0.401 -5.921 1.00 98.44 249 ILE A N 1
ATOM 1903 C CA . ILE A 1 249 ? -16.829 -1.190 -7.079 1.00 98.44 249 ILE A CA 1
ATOM 1904 C C . ILE A 1 249 ? -15.434 -0.743 -7.522 1.00 98.44 249 ILE A C 1
ATOM 1906 O O . ILE A 1 249 ? -14.604 -1.607 -7.792 1.00 98.44 249 ILE A O 1
ATOM 1910 N N . ASP A 1 250 ? -15.145 0.563 -7.554 1.00 98.62 250 ASP A N 1
ATOM 1911 C CA . ASP A 1 250 ? -13.820 1.067 -7.944 1.00 98.62 250 ASP A CA 1
ATOM 1912 C C . ASP A 1 250 ? -12.711 0.497 -7.040 1.00 98.62 250 ASP A C 1
ATOM 1914 O O . ASP A 1 250 ? -11.701 -0.021 -7.524 1.00 98.62 250 ASP A O 1
ATOM 1918 N N . GLY A 1 251 ? -12.914 0.534 -5.720 1.00 98.56 251 GLY A N 1
ATOM 1919 C CA . GLY A 1 251 ? -11.972 0.026 -4.726 1.00 98.56 251 GLY A CA 1
ATOM 1920 C C . GLY A 1 251 ? -11.851 -1.496 -4.730 1.00 98.56 251 GLY A C 1
ATOM 1921 O O . GLY A 1 251 ? -10.734 -2.017 -4.664 1.00 98.56 251 GLY A O 1
ATOM 1922 N N . ALA A 1 252 ? -12.971 -2.216 -4.859 1.00 98.69 252 ALA A N 1
ATOM 1923 C CA . ALA A 1 252 ? -12.966 -3.673 -4.989 1.00 98.69 252 ALA A CA 1
ATOM 1924 C C . ALA A 1 252 ? -12.242 -4.120 -6.268 1.00 98.69 252 ALA A C 1
ATOM 1926 O O . ALA A 1 252 ? -11.476 -5.084 -6.247 1.00 98.69 252 ALA A O 1
ATOM 1927 N N . ALA A 1 253 ? -12.440 -3.401 -7.376 1.00 98.75 253 ALA A N 1
ATOM 1928 C CA . ALA A 1 253 ? -11.792 -3.694 -8.646 1.00 98.75 253 ALA A CA 1
ATOM 1929 C C . ALA A 1 253 ? -10.281 -3.432 -8.597 1.00 98.75 253 ALA A C 1
ATOM 1931 O O . ALA A 1 253 ? -9.495 -4.268 -9.045 1.00 98.75 253 ALA A O 1
ATOM 1932 N N . LYS A 1 254 ? -9.871 -2.317 -7.978 1.00 98.75 254 LYS A N 1
ATOM 1933 C CA . LYS A 1 254 ? -8.462 -1.967 -7.759 1.00 98.75 254 LYS A CA 1
ATOM 1934 C C . LYS A 1 254 ? -7.670 -3.063 -7.038 1.00 98.75 254 LYS A C 1
ATOM 1936 O O . LYS A 1 254 ? -6.506 -3.249 -7.375 1.00 98.75 254 LYS A O 1
ATOM 1941 N N . HIS A 1 255 ? -8.276 -3.756 -6.073 1.00 98.50 255 HIS A N 1
ATOM 1942 C CA . HIS A 1 255 ? -7.627 -4.819 -5.288 1.00 98.50 255 HIS A CA 1
ATOM 1943 C C . HIS A 1 255 ? -8.001 -6.243 -5.738 1.00 98.50 255 HIS A C 1
ATOM 1945 O O . HIS A 1 255 ? -7.649 -7.219 -5.075 1.00 98.50 255 HIS A O 1
ATOM 1951 N N . GLY A 1 256 ? -8.705 -6.387 -6.866 1.00 98.44 256 GLY A N 1
ATOM 1952 C CA . GLY A 1 256 ? -8.959 -7.694 -7.476 1.00 98.44 256 GLY A CA 1
ATOM 1953 C C . GLY A 1 256 ? -10.052 -8.516 -6.793 1.00 98.44 256 GLY A C 1
ATOM 1954 O O . GLY A 1 256 ? -10.092 -9.737 -6.932 1.00 98.44 256 GLY A O 1
ATOM 1955 N N . HIS A 1 257 ? -10.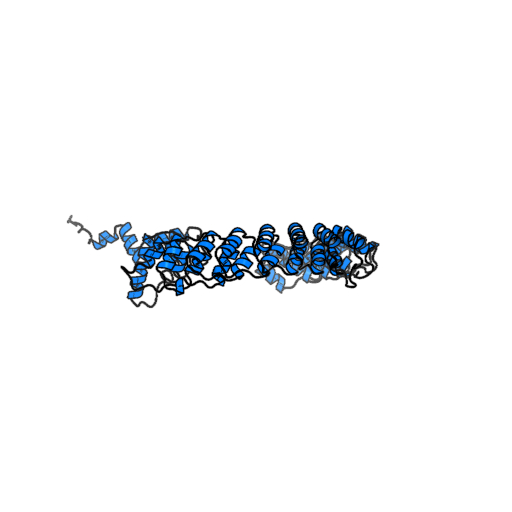953 -7.888 -6.039 1.00 98.69 257 HIS A N 1
ATOM 1956 C CA . HIS A 1 257 ? -12.017 -8.574 -5.308 1.00 98.69 257 HIS A CA 1
ATOM 1957 C C . HIS A 1 257 ? -13.228 -8.869 -6.204 1.00 98.69 257 HIS A C 1
ATOM 1959 O O . HIS A 1 257 ? -14.318 -8.329 -6.006 1.00 98.69 257 HIS A O 1
ATOM 1965 N N . LEU A 1 258 ? -13.057 -9.758 -7.191 1.00 98.50 258 LEU A N 1
ATOM 1966 C CA . LEU A 1 258 ? -14.096 -10.092 -8.177 1.00 98.50 258 LEU A CA 1
ATOM 1967 C C . LEU A 1 258 ? -15.422 -10.535 -7.538 1.00 98.50 258 LEU A C 1
ATOM 1969 O O . LEU A 1 258 ? -16.491 -10.196 -8.038 1.00 98.50 258 LEU A O 1
ATOM 1973 N N . THR A 1 259 ? -15.376 -11.281 -6.432 1.00 98.56 259 THR A N 1
ATOM 1974 C CA . THR A 1 259 ? -16.579 -11.731 -5.710 1.00 98.56 259 THR A CA 1
ATOM 1975 C C . THR A 1 259 ? -17.420 -10.559 -5.209 1.00 98.56 259 THR A C 1
ATOM 1977 O O . THR A 1 259 ? -18.641 -10.574 -5.353 1.00 98.56 259 THR A O 1
ATOM 1980 N N . VAL A 1 260 ? -16.768 -9.524 -4.678 1.00 98.62 260 VAL A N 1
ATOM 1981 C CA . VAL A 1 260 ? -17.413 -8.288 -4.230 1.00 98.62 260 VAL A CA 1
ATOM 1982 C C . VAL A 1 260 ? -17.921 -7.485 -5.424 1.00 98.62 260 VAL A C 1
ATOM 1984 O O . VAL A 1 260 ? -19.066 -7.045 -5.403 1.00 98.62 260 VAL A O 1
ATOM 1987 N N . VAL A 1 261 ? -17.120 -7.342 -6.486 1.00 98.50 261 VAL A N 1
ATOM 1988 C CA . VAL A 1 261 ? -17.529 -6.631 -7.712 1.00 98.50 261 VAL A CA 1
ATOM 1989 C C . VAL A 1 261 ? -18.796 -7.249 -8.310 1.00 98.50 261 VAL A C 1
ATOM 1991 O O . VAL A 1 261 ? -19.739 -6.523 -8.615 1.00 98.50 261 VAL A O 1
ATOM 1994 N N . ARG A 1 262 ? -18.856 -8.583 -8.418 1.00 98.31 262 ARG A N 1
ATOM 1995 C CA . ARG A 1 262 ? -20.044 -9.313 -8.888 1.00 98.31 262 ARG A CA 1
ATOM 1996 C C . ARG A 1 262 ? -21.247 -9.079 -7.986 1.00 98.31 262 ARG A C 1
ATOM 1998 O O . ARG A 1 262 ? -22.313 -8.728 -8.473 1.00 98.31 262 ARG A O 1
ATOM 2005 N N . PHE A 1 263 ? -21.062 -9.218 -6.674 1.00 98.31 263 PHE A N 1
ATOM 2006 C CA . PHE A 1 263 ? -22.138 -8.991 -5.715 1.00 98.31 263 PHE A CA 1
ATOM 2007 C C . PHE A 1 263 ? -22.721 -7.577 -5.843 1.00 98.31 263 PHE A C 1
ATOM 2009 O O . PHE A 1 263 ? -23.936 -7.421 -5.938 1.00 98.31 263 PHE A O 1
ATOM 2016 N N . LEU A 1 264 ? -21.862 -6.556 -5.881 1.00 97.50 264 LEU A N 1
ATOM 2017 C CA . LEU A 1 264 ? -22.287 -5.165 -6.011 1.00 97.50 264 LEU A CA 1
ATOM 2018 C C . LEU A 1 264 ? -22.952 -4.898 -7.366 1.00 97.50 264 LEU A C 1
ATOM 2020 O O . LEU A 1 264 ? -23.956 -4.198 -7.402 1.00 97.50 264 LEU A O 1
ATOM 2024 N N . HIS A 1 265 ? -22.446 -5.481 -8.456 1.00 96.62 265 HIS A N 1
ATOM 2025 C CA . HIS A 1 265 ? -23.071 -5.385 -9.776 1.00 96.62 265 HIS A CA 1
ATOM 2026 C C . HIS A 1 265 ? -24.491 -5.969 -9.797 1.00 96.62 265 HIS A C 1
ATOM 2028 O O . HIS A 1 265 ? -25.410 -5.317 -10.286 1.00 96.62 265 HIS A O 1
ATOM 2034 N N . ASP A 1 266 ? -24.677 -7.165 -9.237 1.00 96.56 266 ASP A N 1
ATOM 2035 C CA . ASP A 1 266 ? -25.954 -7.887 -9.291 1.00 96.56 266 ASP A CA 1
ATOM 2036 C C . ASP A 1 266 ? -27.034 -7.250 -8.396 1.00 96.56 266 ASP A C 1
ATOM 2038 O O . ASP A 1 266 ? -28.228 -7.354 -8.679 1.00 96.56 266 ASP A O 1
ATOM 2042 N N . HIS A 1 267 ? -26.628 -6.594 -7.304 1.00 94.75 267 HIS A N 1
ATOM 2043 C CA . HIS A 1 267 ? -27.548 -6.157 -6.248 1.00 94.75 267 HIS A CA 1
ATOM 2044 C C . HIS A 1 267 ? -27.658 -4.636 -6.095 1.00 94.75 267 HIS A C 1
ATOM 2046 O O . HIS A 1 267 ? -28.536 -4.160 -5.368 1.00 94.75 267 HIS A O 1
ATOM 2052 N N . ARG A 1 268 ? -26.790 -3.845 -6.738 1.00 91.06 268 ARG A N 1
ATOM 2053 C CA . ARG A 1 268 ? -26.757 -2.385 -6.565 1.00 91.06 268 ARG A CA 1
ATOM 2054 C C . ARG A 1 268 ? -26.776 -1.629 -7.887 1.00 91.06 268 ARG A C 1
ATOM 2056 O O . ARG A 1 268 ? -26.401 -2.135 -8.936 1.00 91.06 268 ARG A O 1
ATOM 2063 N N . ARG A 1 269 ? -27.238 -0.376 -7.816 1.00 90.12 269 ARG A N 1
ATOM 2064 C CA . ARG A 1 269 ? -27.386 0.531 -8.969 1.00 90.12 269 ARG A CA 1
ATOM 2065 C C . ARG A 1 269 ? -26.433 1.727 -8.939 1.00 90.12 269 ARG A C 1
ATOM 2067 O O . ARG A 1 269 ? -26.457 2.514 -9.875 1.00 90.12 269 ARG A O 1
ATOM 2074 N N . ASP A 1 270 ? -25.613 1.863 -7.894 1.00 89.81 270 ASP A N 1
ATOM 2075 C CA . ASP A 1 270 ? -24.694 3.004 -7.721 1.00 89.81 270 ASP A CA 1
ATOM 2076 C C . ASP A 1 270 ? -23.604 3.036 -8.802 1.00 89.81 270 ASP A C 1
ATOM 2078 O O . ASP A 1 270 ? -23.089 4.094 -9.151 1.00 89.81 270 ASP A O 1
ATOM 2082 N N . GLY A 1 271 ? -23.297 1.868 -9.370 1.00 92.31 271 GLY A N 1
ATOM 2083 C CA . GLY A 1 271 ? -22.376 1.716 -10.481 1.00 92.31 271 GLY A CA 1
ATOM 2084 C C . GLY A 1 271 ? -20.909 1.891 -10.092 1.00 92.31 271 GLY A C 1
ATOM 2085 O O . GLY A 1 271 ? -20.504 1.617 -8.964 1.00 92.31 271 GLY A O 1
ATOM 2086 N N . CYS A 1 272 ? -20.090 2.288 -11.060 1.00 96.81 272 CYS A N 1
ATOM 2087 C CA . CYS A 1 272 ? -18.649 2.476 -10.901 1.00 96.81 272 CYS A CA 1
ATOM 2088 C C . CYS A 1 272 ? -18.180 3.639 -11.776 1.00 96.81 272 CYS A C 1
ATOM 2090 O O . CYS A 1 272 ? -18.981 4.245 -12.483 1.00 96.81 272 CYS A O 1
ATOM 2092 N N . THR A 1 273 ? -16.891 3.959 -11.738 1.00 98.31 273 THR A N 1
ATOM 2093 C CA . THR A 1 273 ? -16.277 4.894 -12.687 1.00 98.31 273 THR A CA 1
ATOM 2094 C C . THR A 1 273 ? -15.297 4.159 -13.601 1.00 98.31 273 THR A C 1
ATOM 2096 O O . THR A 1 273 ? -15.049 2.961 -13.446 1.00 98.31 273 THR A O 1
ATOM 2099 N N . THR A 1 274 ? -14.676 4.871 -14.546 1.00 98.31 274 THR A N 1
ATOM 2100 C CA . THR A 1 274 ? -13.574 4.314 -15.351 1.00 98.31 274 THR A CA 1
ATOM 2101 C C . THR A 1 274 ? -12.390 3.864 -14.490 1.00 98.31 274 THR A C 1
ATOM 2103 O O . THR A 1 274 ? -11.603 3.025 -14.931 1.00 98.31 274 THR A O 1
ATOM 2106 N N . ASN A 1 275 ? -12.262 4.379 -13.256 1.00 98.44 275 ASN A N 1
ATOM 2107 C CA . ASN A 1 275 ? -11.196 3.980 -12.338 1.00 98.44 275 ASN A CA 1
ATOM 2108 C C . ASN A 1 275 ? -11.269 2.491 -11.987 1.00 98.44 275 ASN A C 1
ATOM 2110 O O . ASN A 1 275 ? -10.214 1.893 -11.808 1.00 98.44 275 ASN A O 1
ATOM 2114 N N . ALA A 1 276 ? -12.457 1.873 -11.947 1.00 98.56 276 ALA A N 1
ATOM 2115 C CA . ALA A 1 276 ? -12.580 0.440 -11.685 1.00 98.56 276 ALA A CA 1
ATOM 2116 C C . ALA A 1 276 ? -11.746 -0.391 -12.672 1.00 98.56 276 ALA A C 1
ATOM 2118 O O . ALA A 1 276 ? -10.922 -1.207 -12.261 1.00 98.56 276 ALA A O 1
ATOM 2119 N N . MET A 1 277 ? -11.914 -0.156 -13.977 1.00 98.69 277 MET A N 1
ATOM 2120 C CA . MET A 1 277 ? -11.170 -0.894 -14.999 1.00 98.69 277 MET A CA 1
ATOM 2121 C C . MET A 1 277 ? -9.724 -0.403 -15.126 1.00 98.69 277 MET A C 1
ATOM 2123 O O . MET A 1 277 ? -8.824 -1.228 -15.275 1.00 98.69 277 MET A O 1
ATOM 2127 N N . ASP A 1 278 ? -9.485 0.910 -15.028 1.00 98.75 278 ASP A N 1
ATOM 2128 C CA . ASP A 1 278 ? -8.134 1.484 -15.091 1.00 98.75 278 ASP A CA 1
ATOM 2129 C C . ASP A 1 278 ? -7.227 0.951 -13.973 1.00 98.75 278 ASP A C 1
ATOM 2131 O O . ASP A 1 278 ? -6.061 0.623 -14.215 1.00 98.75 278 ASP A O 1
ATOM 2135 N N . ASP A 1 279 ? -7.743 0.858 -12.748 1.00 98.75 279 ASP A N 1
ATOM 2136 C CA . ASP A 1 279 ? -6.983 0.401 -11.590 1.00 98.75 279 ASP A CA 1
ATOM 2137 C C . ASP A 1 279 ? -6.897 -1.126 -11.530 1.00 98.75 279 ASP A C 1
ATOM 2139 O O . ASP A 1 279 ? -5.825 -1.638 -11.202 1.00 98.75 279 ASP A O 1
ATOM 2143 N N . ALA A 1 280 ? -7.950 -1.859 -11.915 1.00 98.81 280 ALA A N 1
ATOM 2144 C CA . ALA A 1 280 ? -7.876 -3.314 -12.068 1.00 98.81 280 ALA A CA 1
ATOM 2145 C C . ALA A 1 280 ? -6.808 -3.712 -13.099 1.00 98.81 280 ALA A C 1
ATOM 2147 O O . ALA A 1 280 ? -5.999 -4.608 -12.851 1.00 98.81 280 ALA A O 1
ATOM 2148 N N . ALA A 1 281 ? -6.742 -2.998 -14.228 1.00 98.75 281 ALA A N 1
ATOM 2149 C CA . ALA A 1 281 ? -5.729 -3.223 -15.250 1.00 98.75 281 ALA A CA 1
ATOM 2150 C C . ALA A 1 281 ? -4.315 -2.900 -14.746 1.00 98.75 281 ALA A C 1
ATOM 2152 O O . ALA A 1 281 ? -3.385 -3.682 -14.959 1.00 98.75 281 ALA A O 1
ATOM 2153 N N . ARG A 1 282 ? -4.156 -1.782 -14.024 1.00 98.31 282 ARG A N 1
ATOM 2154 C CA . ARG A 1 282 ? -2.869 -1.369 -13.445 1.00 98.31 282 ARG A CA 1
ATOM 2155 C C . ARG A 1 282 ? -2.295 -2.380 -12.454 1.00 98.31 282 ARG A C 1
ATOM 2157 O O . ARG A 1 282 ? -1.076 -2.481 -12.379 1.00 98.31 282 ARG A O 1
ATOM 2164 N N . HIS A 1 283 ? -3.144 -3.100 -11.722 1.00 98.19 283 HIS A N 1
ATOM 2165 C CA . HIS A 1 283 ? -2.729 -4.112 -10.741 1.00 98.19 283 HIS A CA 1
ATOM 2166 C C . HIS A 1 283 ? -2.820 -5.554 -11.272 1.00 98.19 283 HIS A C 1
ATOM 2168 O O . HIS A 1 283 ? -2.534 -6.502 -10.542 1.00 98.19 283 HIS A O 1
ATOM 2174 N N . GLY A 1 284 ? -3.172 -5.735 -12.549 1.00 98.19 284 GLY A N 1
ATOM 2175 C CA . GLY A 1 284 ? -3.095 -7.032 -13.220 1.00 98.19 284 GLY A CA 1
ATOM 2176 C C . GLY A 1 284 ? -4.287 -7.959 -12.985 1.00 98.19 284 GLY A C 1
ATOM 2177 O O . GLY A 1 284 ? -4.180 -9.156 -13.252 1.00 98.19 284 GLY A O 1
ATOM 2178 N N . HIS A 1 285 ? -5.419 -7.438 -12.512 1.00 98.75 285 HIS A N 1
ATOM 2179 C CA . HIS A 1 285 ? -6.631 -8.208 -12.220 1.00 98.75 285 HIS A CA 1
ATOM 2180 C C . HIS A 1 285 ? -7.445 -8.466 -13.497 1.00 98.75 285 HIS A C 1
ATOM 2182 O O . HIS A 1 285 ? -8.480 -7.843 -13.740 1.00 98.75 285 HIS A O 1
ATOM 2188 N N . LEU A 1 286 ? -6.942 -9.358 -14.360 1.00 98.75 286 LEU A N 1
ATOM 2189 C CA . LEU A 1 286 ? -7.554 -9.673 -15.659 1.00 98.75 286 LEU A CA 1
ATOM 2190 C C . LEU A 1 286 ? -9.000 -10.170 -15.535 1.00 98.75 286 LEU A C 1
ATOM 2192 O O . LEU A 1 286 ? -9.838 -9.830 -16.362 1.00 98.75 286 LEU A O 1
ATOM 2196 N N . ASP A 1 287 ? -9.292 -10.967 -14.516 1.00 98.75 287 ASP A N 1
ATOM 2197 C CA . ASP A 1 287 ? -10.623 -11.494 -14.227 1.00 98.75 287 ASP A CA 1
ATOM 2198 C C . ASP A 1 287 ? -11.635 -10.376 -13.928 1.00 98.75 287 ASP A C 1
ATOM 2200 O O . ASP A 1 287 ? -12.739 -10.372 -14.475 1.00 98.75 287 ASP A O 1
ATOM 2204 N N . VAL A 1 288 ? -11.229 -9.376 -13.144 1.00 98.81 288 VAL A N 1
ATOM 2205 C CA . VAL A 1 288 ? -12.015 -8.163 -12.895 1.00 98.81 288 VAL A CA 1
ATOM 2206 C C . VAL A 1 288 ? -12.156 -7.323 -14.161 1.00 98.81 288 VAL A C 1
ATOM 2208 O O . VAL A 1 288 ? -13.265 -6.904 -14.481 1.00 98.81 288 VAL A O 1
ATOM 2211 N N . VAL A 1 289 ? -11.074 -7.099 -14.915 1.00 98.75 289 VAL A N 1
ATOM 2212 C CA . VAL A 1 289 ? -11.121 -6.340 -16.180 1.00 98.75 289 VAL A CA 1
ATOM 2213 C C . VAL A 1 289 ? -12.086 -6.991 -17.173 1.00 98.75 289 VAL A C 1
ATOM 2215 O O . VAL A 1 289 ? -12.922 -6.300 -17.755 1.00 98.75 289 VAL A O 1
ATOM 2218 N N . ALA A 1 290 ? -12.013 -8.313 -17.336 1.00 98.69 290 ALA A N 1
ATOM 2219 C CA . ALA A 1 290 ? -12.890 -9.062 -18.226 1.00 98.69 290 ALA A CA 1
ATOM 2220 C C . ALA A 1 290 ? -14.351 -9.006 -17.769 1.00 98.69 290 ALA A C 1
ATOM 2222 O O . ALA A 1 290 ? -15.244 -8.795 -18.591 1.00 98.69 290 ALA A O 1
ATOM 2223 N N . PHE A 1 291 ? -14.600 -9.132 -16.462 1.00 98.69 291 PHE A N 1
ATOM 2224 C CA . PHE A 1 291 ? -15.942 -8.998 -15.907 1.00 98.69 291 PHE A CA 1
ATOM 2225 C C . PHE A 1 291 ? -16.521 -7.601 -16.150 1.00 98.69 291 PHE A C 1
ATOM 2227 O O . PHE A 1 291 ? -17.622 -7.489 -16.688 1.00 98.69 291 PHE A O 1
ATOM 2234 N N . LEU A 1 292 ? -15.775 -6.549 -15.803 1.00 98.19 292 LEU A N 1
ATOM 2235 C CA . LEU A 1 292 ? -16.203 -5.167 -16.008 1.00 98.19 292 LEU A CA 1
ATOM 2236 C C . LEU A 1 292 ? -16.438 -4.883 -17.496 1.00 98.19 292 LEU A C 1
ATOM 2238 O O . LEU A 1 292 ? -17.431 -4.261 -17.837 1.00 98.19 292 LEU A O 1
ATOM 2242 N N . HIS A 1 293 ? -15.588 -5.383 -18.396 1.00 97.88 293 HIS A N 1
ATOM 2243 C CA . HIS A 1 293 ? -15.784 -5.215 -19.838 1.00 97.88 293 HIS A CA 1
ATOM 2244 C C . HIS A 1 293 ? -17.085 -5.854 -20.337 1.00 97.88 293 HIS A C 1
ATOM 2246 O O . HIS A 1 293 ? -17.784 -5.251 -21.143 1.00 97.88 293 HIS A O 1
ATOM 2252 N N . ALA A 1 294 ? -17.411 -7.056 -19.859 1.00 97.81 294 ALA A N 1
ATOM 2253 C CA . ALA A 1 294 ? -18.575 -7.799 -20.333 1.00 97.81 294 ALA A CA 1
ATOM 2254 C C . ALA A 1 294 ? -19.915 -7.307 -19.755 1.00 97.81 294 ALA A C 1
ATOM 2256 O O . ALA A 1 294 ? -20.956 -7.584 -20.344 1.00 97.81 294 ALA A O 1
ATOM 2257 N N . HIS A 1 295 ? -19.906 -6.612 -18.611 1.00 96.75 295 HIS A N 1
ATOM 2258 C CA . HIS A 1 295 ? -21.132 -6.304 -17.859 1.00 96.75 295 HIS A CA 1
ATOM 2259 C C . HIS A 1 295 ? -21.331 -4.811 -17.554 1.00 96.75 295 HIS A C 1
ATOM 2261 O O . HIS A 1 295 ? -22.332 -4.449 -16.931 1.00 96.75 295 HIS A O 1
ATOM 2267 N N . ARG A 1 296 ? -20.380 -3.939 -17.916 1.00 94.88 296 ARG A N 1
ATOM 2268 C CA . ARG A 1 296 ? -20.394 -2.513 -17.556 1.00 94.88 296 ARG A CA 1
ATOM 2269 C C . ARG A 1 296 ? -20.028 -1.629 -18.746 1.00 94.88 296 ARG A C 1
ATOM 2271 O O . ARG A 1 296 ? -19.072 -1.903 -19.472 1.00 94.88 296 ARG A O 1
ATOM 2278 N N . ASP A 1 297 ? -20.756 -0.525 -18.885 1.00 94.31 297 ASP A N 1
ATOM 2279 C CA . ASP A 1 297 ? -20.634 0.395 -20.021 1.00 94.31 297 ASP A CA 1
ATOM 2280 C C . ASP A 1 297 ? -19.675 1.565 -19.753 1.00 94.31 297 ASP A C 1
ATOM 2282 O O . ASP A 1 297 ? -19.306 2.275 -20.686 1.00 94.31 297 ASP A O 1
ATOM 2286 N N . GLU A 1 298 ? -19.226 1.768 -18.505 1.00 96.44 298 GLU A N 1
ATOM 2287 C CA . GLU A 1 298 ? -18.383 2.911 -18.119 1.00 96.44 298 GLU A CA 1
ATOM 2288 C C . GLU A 1 298 ? -17.070 3.013 -18.894 1.00 96.44 298 GLU A C 1
ATOM 2290 O O . GLU A 1 298 ? -16.531 4.108 -19.039 1.00 96.44 298 GLU A O 1
ATOM 2295 N N . GLY A 1 299 ? -16.545 1.895 -19.395 1.00 94.94 299 GLY A N 1
ATOM 2296 C CA . GLY A 1 299 ? -15.322 1.931 -20.184 1.00 94.94 299 GLY A CA 1
ATOM 2297 C C . GLY A 1 299 ? -14.039 1.810 -19.361 1.00 94.94 299 GLY A C 1
ATOM 2298 O O . GLY A 1 299 ? -14.037 1.488 -18.171 1.00 94.94 299 GLY A O 1
ATOM 2299 N N . CYS A 1 300 ? -12.926 2.077 -20.033 1.00 97.62 300 CYS A N 1
ATOM 2300 C CA . CYS A 1 300 ? -11.669 2.443 -19.397 1.00 97.62 300 CYS A CA 1
ATOM 2301 C C . CYS A 1 300 ? -11.137 3.729 -20.033 1.00 97.62 300 CYS A C 1
ATOM 2303 O O . CYS A 1 300 ? -11.765 4.321 -20.907 1.00 97.62 300 CYS A O 1
ATOM 2305 N N . THR A 1 301 ? -9.977 4.188 -19.586 1.00 98.25 301 THR A N 1
ATOM 2306 C CA . THR A 1 301 ? -9.218 5.235 -20.267 1.00 98.25 301 THR A CA 1
ATOM 2307 C C . THR A 1 301 ? -7.873 4.680 -20.728 1.00 98.25 301 THR A C 1
ATOM 2309 O O . THR A 1 301 ? -7.520 3.528 -20.464 1.00 98.25 301 THR A O 1
ATOM 2312 N N . THR A 1 302 ? -7.045 5.516 -21.360 1.00 97.19 302 THR A N 1
ATOM 2313 C CA . THR A 1 302 ? -5.665 5.129 -21.703 1.00 97.19 302 THR A CA 1
ATOM 2314 C C . THR A 1 302 ? -4.835 4.732 -20.473 1.00 97.19 302 THR A C 1
ATOM 2316 O O . THR A 1 302 ? -3.806 4.073 -20.611 1.00 97.19 302 THR A O 1
ATOM 2319 N N . LYS A 1 303 ? -5.275 5.095 -19.254 1.00 97.69 303 LYS A N 1
ATOM 2320 C CA . LYS A 1 303 ? -4.634 4.685 -17.997 1.00 97.69 303 LYS A CA 1
ATOM 2321 C C . LYS A 1 303 ? -4.662 3.172 -17.781 1.00 97.69 303 LYS A C 1
ATOM 2323 O O . LYS A 1 303 ? -3.756 2.681 -17.110 1.00 97.69 303 LYS A O 1
ATOM 2328 N N . ALA A 1 304 ? -5.647 2.446 -18.315 1.00 98.31 304 ALA A N 1
ATOM 2329 C CA . ALA A 1 304 ? -5.683 0.988 -18.226 1.00 98.31 304 ALA A CA 1
ATOM 2330 C C . ALA A 1 304 ? -4.499 0.360 -18.977 1.00 98.31 304 ALA A C 1
ATOM 2332 O O . ALA A 1 304 ? -3.726 -0.398 -18.392 1.00 98.31 304 ALA A O 1
ATOM 2333 N N . MET A 1 305 ? -4.311 0.737 -20.247 1.00 96.88 305 MET A N 1
ATOM 2334 C CA . MET A 1 305 ? -3.204 0.257 -21.083 1.00 96.88 305 MET A CA 1
ATOM 2335 C C . MET A 1 305 ? -1.847 0.722 -20.558 1.00 96.88 305 MET A C 1
ATOM 2337 O O . MET A 1 305 ? -0.932 -0.088 -20.424 1.00 96.88 305 MET A O 1
ATOM 2341 N N . ASP A 1 306 ? -1.715 2.007 -20.218 1.00 95.75 306 ASP A N 1
ATOM 2342 C CA . ASP A 1 306 ? -0.466 2.550 -19.680 1.00 95.75 306 ASP A CA 1
ATOM 2343 C C . ASP A 1 306 ? -0.111 1.905 -18.332 1.00 95.75 306 ASP A C 1
ATOM 2345 O O . ASP A 1 306 ? 1.022 1.488 -18.124 1.00 95.75 306 ASP A O 1
ATOM 2349 N N . GLY A 1 307 ? -1.082 1.759 -17.426 1.00 96.75 307 GLY A N 1
ATOM 2350 C CA . GLY A 1 307 ? -0.868 1.169 -16.107 1.00 96.75 307 GLY A CA 1
ATOM 2351 C C . GLY A 1 307 ? -0.527 -0.320 -16.159 1.00 96.75 307 GLY A C 1
ATOM 2352 O O . GLY A 1 307 ? 0.365 -0.764 -15.432 1.00 96.75 307 GLY A O 1
ATOM 2353 N N . ALA A 1 308 ? -1.207 -1.083 -17.022 1.00 97.62 308 ALA A N 1
ATOM 2354 C CA . ALA A 1 308 ? -0.899 -2.490 -17.263 1.00 97.62 308 ALA A CA 1
ATOM 2355 C C . ALA A 1 308 ? 0.493 -2.653 -17.891 1.00 97.62 308 ALA A C 1
ATOM 2357 O O . ALA A 1 308 ? 1.239 -3.554 -17.504 1.00 97.62 308 ALA A O 1
ATOM 2358 N N . ALA A 1 309 ? 0.872 -1.756 -18.807 1.00 95.50 309 ALA A N 1
ATOM 2359 C CA . ALA A 1 309 ? 2.212 -1.721 -19.374 1.00 95.50 309 ALA A CA 1
ATOM 2360 C C . ALA A 1 309 ? 3.258 -1.405 -18.316 1.00 95.50 309 ALA A C 1
ATOM 2362 O O . ALA A 1 309 ? 4.182 -2.190 -18.175 1.00 95.50 309 ALA A O 1
ATOM 2363 N N . ASP A 1 310 ? 3.099 -0.336 -17.538 1.00 93.75 310 ASP A N 1
ATOM 2364 C CA . ASP A 1 310 ? 4.052 0.104 -16.512 1.00 93.75 310 ASP A CA 1
ATOM 2365 C C . ASP A 1 310 ? 4.321 -0.958 -15.433 1.00 93.75 310 ASP A C 1
ATOM 2367 O O . ASP A 1 310 ? 5.425 -1.016 -14.883 1.00 93.75 310 ASP A O 1
ATOM 2371 N N . ASN A 1 311 ? 3.343 -1.827 -15.157 1.00 95.56 311 ASN A N 1
ATOM 2372 C CA . ASN A 1 311 ? 3.444 -2.906 -14.169 1.00 95.56 311 ASN A CA 1
ATOM 2373 C C . ASN A 1 311 ? 3.675 -4.302 -14.772 1.00 95.56 311 ASN A C 1
ATOM 2375 O O . ASN A 1 311 ? 3.763 -5.275 -14.026 1.00 95.56 311 ASN A O 1
ATOM 2379 N N . GLY A 1 312 ? 3.839 -4.407 -16.094 1.00 96.12 312 GLY A N 1
ATOM 2380 C CA . GLY A 1 312 ? 4.218 -5.655 -16.762 1.00 96.12 312 GLY A CA 1
ATOM 2381 C C . GLY A 1 312 ? 3.101 -6.701 -16.873 1.00 96.12 312 GLY A C 1
ATOM 2382 O O . GLY A 1 312 ? 3.377 -7.900 -16.916 1.00 96.12 312 GLY A O 1
ATOM 2383 N N . HIS A 1 313 ? 1.837 -6.285 -16.932 1.00 97.88 313 HIS A N 1
ATOM 2384 C CA . HIS A 1 313 ? 0.679 -7.181 -16.991 1.00 97.88 313 HIS A CA 1
ATOM 2385 C C . HIS A 1 313 ? 0.305 -7.558 -18.435 1.00 97.88 313 HIS A C 1
ATOM 2387 O O . HIS A 1 313 ? -0.689 -7.082 -18.984 1.00 97.88 313 HIS A O 1
ATOM 2393 N N . LEU A 1 314 ? 1.089 -8.452 -19.055 1.00 97.44 314 LEU A N 1
ATOM 2394 C CA . LEU A 1 314 ? 0.936 -8.829 -20.472 1.00 97.44 314 LEU A CA 1
ATOM 2395 C C . LEU A 1 314 ? -0.463 -9.360 -20.817 1.00 97.44 314 LEU A C 1
ATOM 2397 O O . LEU A 1 314 ? -1.023 -8.982 -21.842 1.00 97.44 314 LEU A O 1
ATOM 2401 N N . ALA A 1 315 ? -1.040 -10.208 -19.964 1.00 98.38 315 ALA A N 1
ATOM 2402 C CA . ALA A 1 315 ? -2.354 -10.797 -20.219 1.00 98.38 315 ALA A CA 1
ATOM 2403 C C . ALA A 1 315 ? -3.470 -9.733 -20.232 1.00 98.38 315 ALA A C 1
ATOM 2405 O O . ALA A 1 315 ? -4.371 -9.783 -21.066 1.00 98.38 315 ALA A O 1
ATOM 2406 N N . VAL A 1 316 ? -3.367 -8.723 -19.361 1.00 98.62 316 VAL A N 1
ATOM 2407 C CA . VAL A 1 316 ? -4.277 -7.568 -19.359 1.00 98.62 316 VAL A CA 1
ATOM 2408 C C . VAL A 1 316 ? -4.089 -6.730 -20.620 1.00 98.62 316 VAL A C 1
ATOM 2410 O O . VAL A 1 316 ? -5.075 -6.361 -21.246 1.00 98.62 316 VAL A O 1
ATOM 2413 N N . LEU A 1 317 ? -2.847 -6.470 -21.036 1.00 97.94 317 LEU A N 1
ATOM 2414 C CA . LEU A 1 317 ? -2.567 -5.730 -22.270 1.00 97.94 317 LEU A CA 1
ATOM 2415 C C . LEU A 1 317 ? -3.151 -6.413 -23.510 1.00 97.94 317 LEU A C 1
ATOM 2417 O O . LEU A 1 317 ? -3.764 -5.751 -24.342 1.00 97.94 317 LEU A O 1
ATOM 2421 N N . GLN A 1 318 ? -2.975 -7.730 -23.626 1.00 98.00 318 GLN A N 1
ATOM 2422 C CA . GLN A 1 318 ? -3.541 -8.521 -24.719 1.00 98.00 318 GLN A CA 1
ATOM 2423 C C . GLN A 1 318 ? -5.070 -8.462 -24.710 1.00 98.00 318 GLN A C 1
ATOM 2425 O O . GLN A 1 318 ? -5.681 -8.264 -25.758 1.00 98.00 318 GLN A O 1
ATOM 2430 N N . PHE A 1 319 ? -5.681 -8.588 -23.529 1.00 98.62 319 PHE A N 1
ATOM 2431 C CA . PHE A 1 319 ? -7.127 -8.485 -23.384 1.00 98.62 319 PHE A CA 1
ATOM 2432 C C . PHE A 1 319 ? -7.642 -7.105 -23.798 1.00 98.62 319 PHE A C 1
ATOM 2434 O O . PHE A 1 319 ? -8.537 -7.017 -24.635 1.00 98.62 319 PHE A O 1
ATOM 2441 N N . LEU A 1 320 ? -7.065 -6.034 -23.250 1.00 98.00 320 LEU A N 1
ATOM 2442 C CA . LEU A 1 320 ? -7.476 -4.667 -23.552 1.00 98.00 320 LEU A CA 1
ATOM 2443 C C . LEU A 1 320 ? -7.286 -4.355 -25.039 1.00 98.00 320 LEU A C 1
ATOM 2445 O O . LEU A 1 320 ? -8.212 -3.865 -25.667 1.00 98.00 320 LEU A O 1
ATOM 2449 N N . LEU A 1 321 ? -6.153 -4.715 -25.643 1.00 96.62 321 LEU A N 1
ATOM 2450 C CA . LEU A 1 321 ? -5.925 -4.490 -27.073 1.00 96.62 321 LEU A CA 1
ATOM 2451 C C . LEU A 1 321 ? -6.960 -5.199 -27.965 1.00 96.62 321 LEU A C 1
ATOM 2453 O O . LEU A 1 321 ? -7.339 -4.667 -29.003 1.00 96.62 321 LEU A O 1
ATOM 2457 N N . ALA A 1 322 ? -7.406 -6.395 -27.575 1.00 97.06 322 ALA A N 1
ATOM 2458 C CA . ALA A 1 322 ? -8.377 -7.166 -28.348 1.00 97.06 322 ALA A CA 1
ATOM 2459 C C . ALA A 1 322 ? -9.824 -6.655 -28.210 1.00 97.06 322 ALA A C 1
ATOM 2461 O O . ALA A 1 322 ? -10.634 -6.903 -29.100 1.00 97.06 322 ALA A O 1
ATOM 2462 N N . HIS A 1 323 ? -10.156 -5.960 -27.116 1.00 96.69 323 HIS A N 1
ATOM 2463 C CA . HIS A 1 323 ? -11.547 -5.649 -26.755 1.00 96.69 323 HIS A CA 1
ATOM 2464 C C . HIS A 1 323 ? -11.838 -4.154 -26.542 1.00 96.69 323 HIS A C 1
ATOM 2466 O O . HIS A 1 323 ? -12.998 -3.770 -26.381 1.00 96.69 323 HIS A O 1
ATOM 2472 N N . ARG A 1 324 ? -10.812 -3.298 -26.506 1.00 95.62 324 ARG A N 1
ATOM 2473 C CA . ARG A 1 324 ? -10.907 -1.865 -26.197 1.00 95.62 324 ARG A CA 1
ATOM 2474 C C . ARG A 1 324 ? -10.233 -1.018 -27.272 1.00 95.62 324 ARG A C 1
ATOM 2476 O O . ARG A 1 324 ? -9.225 -1.412 -27.850 1.00 95.62 324 ARG A O 1
ATOM 2483 N N . ALA A 1 325 ? -10.793 0.162 -27.524 1.00 94.94 325 ALA A N 1
ATOM 2484 C CA . ALA A 1 325 ? -10.332 1.082 -28.567 1.00 94.94 325 ALA A CA 1
ATOM 2485 C C . ALA A 1 325 ? -9.471 2.231 -28.011 1.00 94.94 325 ALA A C 1
ATOM 2487 O O . ALA A 1 325 ? -8.823 2.943 -28.774 1.00 94.94 325 ALA A O 1
ATOM 2488 N N . GLU A 1 326 ? -9.459 2.414 -26.689 1.00 95.31 326 GLU A N 1
ATOM 2489 C CA . GLU A 1 326 ? -8.824 3.529 -25.988 1.00 95.31 326 GLU A CA 1
ATOM 2490 C C . GLU A 1 326 ? -7.299 3.550 -26.177 1.00 95.31 326 GLU A C 1
ATOM 2492 O O . GLU A 1 326 ? -6.713 4.617 -26.346 1.00 95.31 326 GLU A O 1
ATOM 2497 N N . GLY A 1 327 ? -6.657 2.376 -26.200 1.00 93.56 327 GLY A N 1
ATOM 2498 C CA . GLY A 1 327 ? -5.232 2.232 -26.508 1.00 93.56 327 GLY A CA 1
ATOM 2499 C C . GLY A 1 327 ? -4.279 2.911 -25.513 1.00 93.56 327 GLY A C 1
ATOM 2500 O O . GLY A 1 327 ? -4.622 3.193 -24.365 1.00 93.56 327 GLY A O 1
ATOM 2501 N N . PHE A 1 328 ? -3.035 3.124 -25.951 1.00 95.00 328 PHE A N 1
ATOM 2502 C CA . PHE A 1 328 ? -1.981 3.779 -25.163 1.00 95.00 328 PHE A CA 1
ATOM 2503 C C . PHE A 1 328 ? -2.091 5.304 -25.206 1.00 95.00 328 PHE A C 1
ATOM 2505 O O . PHE A 1 328 ? -2.530 5.872 -26.208 1.00 95.00 328 PHE A O 1
ATOM 2512 N N . SER A 1 329 ? -1.595 5.988 -24.170 1.00 93.88 329 SER A N 1
ATOM 2513 C CA . SER A 1 329 ? -1.455 7.447 -24.247 1.00 93.88 329 SER A CA 1
ATOM 2514 C C . SER A 1 329 ? -0.258 7.884 -25.100 1.00 93.88 329 SER A C 1
ATOM 2516 O O . SER A 1 329 ? 0.666 7.123 -25.392 1.00 93.88 329 SER A O 1
ATOM 2518 N N . SER A 1 330 ? -0.240 9.173 -25.450 1.00 90.62 330 SER A N 1
ATOM 2519 C CA . SER A 1 330 ? 0.870 9.825 -26.154 1.00 90.62 330 SER A CA 1
ATOM 2520 C C . SER A 1 330 ? 2.097 10.109 -25.276 1.00 90.62 330 SER A C 1
ATOM 2522 O O . SER A 1 330 ? 3.100 10.623 -25.776 1.00 90.62 330 SER A O 1
ATOM 2524 N N . LYS A 1 331 ? 2.040 9.809 -23.971 1.00 90.12 331 LYS A N 1
ATOM 2525 C CA . LYS A 1 331 ? 3.154 10.053 -23.042 1.00 90.12 331 LYS A CA 1
ATOM 2526 C C . LYS A 1 331 ? 4.355 9.156 -23.378 1.00 90.12 331 LYS A C 1
ATOM 2528 O O . LYS A 1 331 ? 4.190 8.151 -24.062 1.00 90.12 331 LYS A O 1
ATOM 2533 N N . PRO A 1 332 ? 5.574 9.468 -22.913 1.00 90.12 332 PRO A N 1
ATOM 2534 C CA . PRO A 1 332 ? 6.673 8.504 -22.925 1.00 90.12 332 PRO A CA 1
ATOM 2535 C C . PRO A 1 332 ? 6.345 7.259 -22.087 1.00 90.12 332 PRO A C 1
ATOM 2537 O O . PRO A 1 332 ? 5.628 7.360 -21.091 1.00 90.12 332 PRO A O 1
ATOM 2540 N N . ILE A 1 333 ? 6.872 6.096 -22.477 1.00 91.44 333 ILE A N 1
ATOM 2541 C CA . ILE A 1 333 ? 6.763 4.861 -21.685 1.00 91.44 333 ILE A CA 1
ATOM 2542 C C . ILE A 1 333 ? 7.541 5.055 -20.378 1.00 91.44 333 ILE A C 1
ATOM 2544 O O . ILE A 1 333 ? 8.705 5.463 -20.402 1.00 91.44 333 ILE A O 1
ATOM 2548 N N . SER A 1 334 ? 6.913 4.754 -19.240 1.00 88.94 334 SER A N 1
ATOM 2549 C CA . SER A 1 334 ? 7.609 4.721 -17.956 1.00 88.94 334 SER A CA 1
ATOM 2550 C C . SER A 1 334 ? 8.368 3.405 -17.844 1.00 88.94 334 SER A C 1
ATOM 2552 O O . SER A 1 334 ? 7.771 2.335 -17.844 1.00 88.94 334 SER A O 1
ATOM 2554 N N . TRP A 1 335 ? 9.695 3.454 -17.767 1.00 89.44 335 TRP A N 1
ATOM 2555 C CA . TRP A 1 335 ? 10.518 2.245 -17.684 1.00 89.44 335 TRP A CA 1
ATOM 2556 C C . TRP A 1 335 ? 10.734 1.834 -16.226 1.00 89.44 335 TRP A C 1
ATOM 2558 O O . TRP A 1 335 ? 11.663 2.285 -15.544 1.00 89.44 335 TRP A O 1
ATOM 2568 N N . SER A 1 336 ? 9.853 0.965 -15.736 1.00 88.19 336 SER A N 1
ATOM 2569 C CA . SER A 1 336 ? 9.924 0.377 -14.401 1.00 88.19 336 SER A CA 1
ATOM 2570 C C . SER A 1 336 ? 10.567 -1.018 -14.472 1.00 88.19 336 SER A C 1
ATOM 2572 O O . SER A 1 336 ? 10.507 -1.680 -15.503 1.00 88.19 336 SER A O 1
ATOM 2574 N N . PRO A 1 337 ? 11.161 -1.546 -13.387 1.00 85.88 337 PRO A N 1
ATOM 2575 C CA . PRO A 1 337 ? 11.652 -2.926 -13.403 1.00 85.88 337 PRO A CA 1
ATOM 2576 C C . PRO A 1 337 ? 10.571 -3.962 -13.739 1.00 85.88 337 PRO A C 1
ATOM 2578 O O . PRO A 1 337 ? 10.883 -5.005 -14.298 1.00 85.88 337 PRO A O 1
ATOM 2581 N N . ARG A 1 338 ? 9.299 -3.676 -13.430 1.00 86.38 338 ARG A N 1
ATOM 2582 C CA . ARG A 1 338 ? 8.188 -4.609 -13.664 1.00 86.38 338 ARG A CA 1
ATOM 2583 C C . ARG A 1 338 ? 7.863 -4.763 -15.149 1.00 86.38 338 ARG A C 1
ATOM 2585 O O . ARG A 1 338 ? 7.473 -5.846 -15.570 1.00 86.38 338 ARG A O 1
ATOM 2592 N N . ASN A 1 339 ? 8.042 -3.705 -15.940 1.00 88.12 339 ASN A N 1
ATOM 2593 C CA . ASN A 1 339 ? 7.771 -3.737 -17.377 1.00 88.12 339 ASN A CA 1
ATOM 2594 C C . ASN A 1 339 ? 8.999 -3.969 -18.250 1.00 88.12 339 ASN A C 1
ATOM 2596 O O . ASN A 1 339 ? 8.863 -4.161 -19.457 1.00 88.12 339 ASN A O 1
ATOM 2600 N N . MET A 1 340 ? 10.181 -4.039 -17.639 1.00 91.44 340 MET A N 1
ATOM 2601 C CA . MET A 1 340 ? 11.436 -4.308 -18.330 1.00 91.44 340 MET A CA 1
ATOM 2602 C C . MET A 1 340 ? 11.680 -5.802 -18.573 1.00 91.44 340 MET A C 1
ATOM 2604 O O . MET A 1 340 ? 12.806 -6.280 -18.491 1.00 91.44 340 MET A O 1
ATOM 2608 N N . SER A 1 341 ? 10.616 -6.544 -18.882 1.00 93.06 341 SER A N 1
ATOM 2609 C CA . SER A 1 341 ? 10.703 -7.926 -19.350 1.00 93.06 341 SER A CA 1
ATOM 2610 C C . SER A 1 341 ? 10.626 -7.962 -20.873 1.00 93.06 341 SER A C 1
ATOM 2612 O O . SER A 1 341 ? 9.843 -7.226 -21.483 1.00 93.06 341 SER A O 1
ATOM 2614 N N . LEU A 1 342 ? 11.414 -8.838 -21.503 1.00 95.31 342 LEU A N 1
ATOM 2615 C CA . LEU A 1 342 ? 11.442 -8.963 -22.960 1.00 95.31 342 LEU A CA 1
ATOM 2616 C C . LEU A 1 342 ? 10.043 -9.145 -23.588 1.00 95.31 342 LEU A C 1
ATOM 2618 O O . LEU A 1 342 ? 9.770 -8.448 -24.565 1.00 95.31 342 LEU A O 1
ATOM 2622 N N . PRO A 1 343 ? 9.118 -9.962 -23.036 1.00 96.94 343 PRO A N 1
ATOM 2623 C CA . PRO A 1 343 ? 7.773 -10.099 -23.599 1.00 96.94 343 PRO A CA 1
ATOM 2624 C C . PRO A 1 343 ? 6.964 -8.796 -23.596 1.00 96.94 343 PRO A C 1
ATOM 2626 O O . PRO A 1 343 ? 6.277 -8.499 -24.572 1.00 96.94 343 PRO A O 1
ATOM 2629 N N . ILE A 1 344 ? 7.055 -7.991 -22.531 1.00 96.44 344 ILE A N 1
ATOM 2630 C CA . ILE A 1 344 ? 6.364 -6.696 -22.462 1.00 96.44 344 ILE A CA 1
ATOM 2631 C C . ILE A 1 344 ? 6.990 -5.711 -23.445 1.00 96.44 344 ILE A C 1
ATOM 2633 O O . ILE A 1 344 ? 6.270 -5.046 -24.182 1.00 96.44 344 ILE A O 1
ATOM 2637 N N . VAL A 1 345 ? 8.321 -5.648 -23.514 1.00 96.38 345 VAL A N 1
ATOM 2638 C CA . VAL A 1 345 ? 9.032 -4.764 -24.449 1.00 96.38 345 VAL A CA 1
ATOM 2639 C C . VAL A 1 345 ? 8.715 -5.129 -25.902 1.00 96.38 345 VAL A C 1
ATOM 2641 O O . VAL A 1 345 ? 8.443 -4.239 -26.706 1.00 96.38 345 VAL A O 1
ATOM 2644 N N . GLN A 1 346 ? 8.685 -6.420 -26.238 1.00 96.62 346 GLN A N 1
ATOM 2645 C CA . GLN A 1 346 ? 8.273 -6.913 -27.556 1.00 96.62 346 GLN A CA 1
ATOM 2646 C C . GLN A 1 346 ? 6.816 -6.564 -27.859 1.00 96.62 346 GLN A C 1
ATOM 2648 O O . GLN A 1 346 ? 6.509 -6.090 -28.953 1.00 96.62 346 GLN A O 1
ATOM 2653 N N . PHE A 1 347 ? 5.923 -6.740 -26.882 1.00 96.88 347 PHE A N 1
ATOM 2654 C CA . PHE A 1 347 ? 4.523 -6.365 -27.026 1.00 96.88 347 PHE A CA 1
ATOM 2655 C C . PHE A 1 347 ? 4.366 -4.862 -27.280 1.00 96.88 347 PHE A C 1
ATOM 2657 O O . PHE A 1 347 ? 3.680 -4.467 -28.221 1.00 96.88 347 PHE A O 1
ATOM 2664 N N . LEU A 1 348 ? 5.029 -4.017 -26.487 1.00 95.62 348 LEU A N 1
ATOM 2665 C CA . LEU A 1 348 ? 5.014 -2.568 -26.671 1.00 95.62 348 LEU A CA 1
ATOM 2666 C C . LEU A 1 348 ? 5.614 -2.181 -28.023 1.00 95.62 348 LEU A C 1
ATOM 2668 O O . LEU A 1 348 ? 5.081 -1.305 -28.692 1.00 95.62 348 LEU A O 1
ATOM 2672 N N . HIS A 1 349 ? 6.687 -2.842 -28.459 1.00 94.81 349 HIS A N 1
ATOM 2673 C CA . HIS A 1 349 ? 7.304 -2.569 -29.756 1.00 94.81 349 HIS A CA 1
ATOM 2674 C C . HIS A 1 349 ? 6.334 -2.840 -30.910 1.00 94.81 349 HIS A C 1
ATOM 2676 O O . HIS A 1 349 ? 6.230 -2.023 -31.823 1.00 94.81 349 HIS A O 1
ATOM 2682 N N . ALA A 1 350 ? 5.599 -3.952 -30.843 1.00 95.75 350 ALA A N 1
ATOM 2683 C CA . ALA A 1 350 ? 4.649 -4.350 -31.876 1.00 95.75 350 ALA A CA 1
ATOM 2684 C C . ALA A 1 350 ? 3.390 -3.465 -31.927 1.00 95.75 350 ALA A C 1
ATOM 2686 O O . ALA A 1 350 ? 2.830 -3.273 -33.003 1.00 95.75 350 ALA A O 1
ATOM 2687 N N . HIS A 1 351 ? 2.947 -2.915 -30.791 1.00 93.50 351 HIS A N 1
ATOM 2688 C CA . HIS A 1 351 ? 1.630 -2.268 -30.682 1.00 93.50 351 HIS A CA 1
ATOM 2689 C C . HIS A 1 351 ? 1.676 -0.772 -30.349 1.00 93.50 351 HIS A C 1
ATOM 2691 O O . HIS A 1 351 ? 0.634 -0.119 -30.304 1.00 93.50 351 HIS A O 1
ATOM 2697 N N . ARG A 1 352 ? 2.863 -0.201 -30.116 1.00 91.31 352 ARG A N 1
ATOM 2698 C CA . ARG A 1 352 ? 3.027 1.209 -29.754 1.00 91.31 352 ARG A CA 1
ATOM 2699 C C . ARG A 1 352 ? 4.129 1.871 -30.579 1.00 91.31 352 ARG A C 1
ATOM 2701 O O . ARG A 1 352 ? 5.319 1.625 -30.387 1.00 91.31 352 ARG A O 1
ATOM 2708 N N . ALA A 1 353 ? 3.718 2.779 -31.465 1.00 85.25 353 ALA A N 1
ATOM 2709 C CA . ALA A 1 353 ? 4.631 3.492 -32.359 1.00 85.25 353 ALA A CA 1
ATOM 2710 C C . ALA A 1 353 ? 5.426 4.612 -31.655 1.00 85.25 353 ALA A C 1
ATOM 2712 O O . ALA A 1 353 ? 6.596 4.833 -31.971 1.00 85.25 353 ALA A O 1
ATOM 2713 N N . THR A 1 354 ? 4.810 5.310 -30.695 1.00 88.44 354 THR A N 1
ATOM 2714 C CA . THR A 1 354 ? 5.349 6.521 -30.048 1.00 88.44 354 THR A CA 1
ATOM 2715 C C . THR A 1 354 ? 5.656 6.311 -28.559 1.00 88.44 354 THR A C 1
ATOM 2717 O O . THR A 1 354 ? 5.235 5.336 -27.943 1.00 88.44 354 THR A O 1
ATOM 2720 N N . GLY A 1 355 ? 6.405 7.236 -27.952 1.00 88.00 355 GLY A N 1
ATOM 2721 C CA . GLY A 1 355 ? 6.736 7.194 -26.519 1.00 88.00 355 GLY A CA 1
ATOM 2722 C C . GLY A 1 355 ? 8.018 6.427 -26.170 1.00 88.00 355 GLY A C 1
ATOM 2723 O O . GLY A 1 355 ? 8.334 6.276 -24.991 1.00 88.00 355 GLY A O 1
ATOM 2724 N N . TRP A 1 356 ? 8.768 5.982 -27.177 1.00 93.69 356 TRP A N 1
ATOM 2725 C CA . TRP A 1 356 ? 10.112 5.428 -27.030 1.00 93.69 356 TRP A CA 1
ATOM 2726 C C . TRP A 1 356 ? 11.153 6.543 -26.927 1.00 93.69 356 TRP A C 1
ATOM 2728 O O . TRP A 1 356 ? 11.080 7.547 -27.633 1.00 93.69 356 TRP A O 1
ATOM 2738 N N . THR A 1 357 ? 12.124 6.365 -26.037 1.00 94.88 357 THR A N 1
ATOM 2739 C CA . THR A 1 357 ? 13.239 7.292 -25.815 1.00 94.88 357 THR A CA 1
ATOM 2740 C C . THR A 1 357 ? 14.489 6.495 -25.442 1.00 94.88 357 THR A C 1
ATOM 2742 O O . THR A 1 357 ? 14.403 5.296 -25.159 1.00 94.88 357 THR A O 1
ATOM 2745 N N . THR A 1 358 ? 15.645 7.159 -25.369 1.00 95.25 358 THR A N 1
ATOM 2746 C CA . THR A 1 358 ? 16.903 6.560 -24.879 1.00 95.25 358 THR A CA 1
ATOM 2747 C C . THR A 1 358 ? 16.774 5.950 -23.480 1.00 95.25 358 THR A C 1
ATOM 2749 O O . THR A 1 358 ? 17.489 5.005 -23.150 1.00 95.25 358 THR A O 1
ATOM 2752 N N . ALA A 1 359 ? 15.808 6.422 -22.679 1.00 94.88 359 ALA A N 1
ATOM 2753 C CA . ALA A 1 359 ? 15.536 5.904 -21.342 1.00 94.88 359 ALA A CA 1
ATOM 2754 C C . ALA A 1 359 ? 15.207 4.401 -21.335 1.00 94.88 359 ALA A C 1
ATOM 2756 O O . ALA A 1 359 ? 15.463 3.741 -20.331 1.00 94.88 359 ALA A O 1
ATOM 2757 N N . ALA A 1 360 ? 14.683 3.851 -22.439 1.00 95.38 360 ALA A N 1
ATOM 2758 C CA . ALA A 1 360 ? 14.412 2.420 -22.567 1.00 95.38 360 ALA A CA 1
ATOM 2759 C C . ALA A 1 360 ? 15.704 1.599 -22.445 1.00 95.38 360 ALA A C 1
ATOM 2761 O O . ALA A 1 360 ? 15.817 0.717 -21.595 1.00 95.38 360 ALA A O 1
ATOM 2762 N N . MET A 1 361 ? 16.707 1.924 -23.264 1.00 95.25 361 MET A N 1
ATOM 2763 C CA . MET A 1 361 ? 17.977 1.203 -23.272 1.00 95.25 361 MET A CA 1
ATOM 2764 C C . MET A 1 361 ? 18.813 1.535 -22.032 1.00 95.25 361 MET A C 1
ATOM 2766 O O . MET A 1 361 ? 19.375 0.624 -21.427 1.00 95.25 361 MET A O 1
ATOM 2770 N N . ASP A 1 362 ? 18.817 2.801 -21.596 1.00 96.06 362 ASP A N 1
ATOM 2771 C CA . ASP A 1 362 ? 19.515 3.236 -20.378 1.00 96.06 362 ASP A CA 1
ATOM 2772 C C . ASP A 1 362 ? 19.027 2.469 -19.147 1.00 96.06 362 ASP A C 1
ATOM 2774 O O . ASP A 1 362 ? 19.820 1.976 -18.339 1.00 96.06 362 ASP A O 1
ATOM 2778 N N . ARG A 1 363 ? 17.706 2.312 -19.012 1.00 96.06 363 ARG A N 1
ATOM 2779 C CA . ARG A 1 363 ? 17.117 1.607 -17.878 1.00 96.06 363 ARG A CA 1
ATOM 2780 C C . ARG A 1 363 ? 17.323 0.097 -17.965 1.00 96.06 363 ARG A C 1
ATOM 2782 O O . ARG A 1 363 ? 17.575 -0.511 -16.928 1.00 96.06 363 ARG A O 1
ATOM 2789 N N . ALA A 1 364 ? 17.257 -0.495 -19.159 1.00 96.75 364 ALA A N 1
ATOM 2790 C CA . ALA A 1 364 ? 17.475 -1.930 -19.352 1.00 96.75 364 ALA A CA 1
ATOM 2791 C C . ALA A 1 364 ? 18.915 -2.295 -18.982 1.00 96.75 364 ALA A C 1
ATOM 2793 O O . ALA A 1 364 ? 19.142 -3.240 -18.225 1.00 96.75 364 ALA A O 1
ATOM 2794 N N . ALA A 1 365 ? 19.869 -1.468 -19.419 1.00 96.62 365 ALA A N 1
ATOM 2795 C CA . ALA A 1 365 ? 21.272 -1.611 -19.073 1.00 96.62 365 ALA A CA 1
ATOM 2796 C C . ALA A 1 365 ? 21.510 -1.445 -17.564 1.00 96.62 365 ALA A C 1
ATOM 2798 O O . ALA A 1 365 ? 22.159 -2.281 -16.942 1.00 96.62 365 ALA A O 1
ATOM 2799 N N . GLY A 1 366 ? 20.906 -0.428 -16.941 1.00 95.44 366 GLY A N 1
ATOM 2800 C CA . GLY A 1 366 ? 21.008 -0.201 -15.498 1.00 95.44 366 GLY A CA 1
ATOM 2801 C C . GLY A 1 366 ? 20.307 -1.244 -14.613 1.00 95.44 366 GLY A C 1
ATOM 2802 O O . GLY A 1 366 ? 20.520 -1.249 -13.400 1.00 95.44 366 GLY A O 1
ATOM 2803 N N . ILE A 1 367 ? 19.454 -2.113 -15.160 1.00 95.00 367 ILE A N 1
ATOM 2804 C CA . ILE A 1 367 ? 18.865 -3.252 -14.429 1.00 95.00 367 ILE A CA 1
ATOM 2805 C C . ILE A 1 367 ? 19.606 -4.565 -14.741 1.00 95.00 367 ILE A C 1
ATOM 2807 O O . ILE A 1 367 ? 19.502 -5.505 -13.959 1.00 95.00 367 ILE A O 1
ATOM 2811 N N . GLY A 1 368 ? 20.394 -4.614 -15.819 1.00 95.75 368 GLY A N 1
ATOM 2812 C CA . GLY A 1 368 ? 21.130 -5.813 -16.227 1.00 95.75 368 GLY A CA 1
ATOM 2813 C C . GLY A 1 368 ? 20.354 -6.719 -17.187 1.00 95.75 368 GLY A C 1
ATOM 2814 O O . GLY A 1 368 ? 20.690 -7.887 -17.340 1.00 95.75 368 GLY A O 1
ATOM 2815 N N . HIS A 1 369 ? 19.304 -6.215 -17.841 1.00 96.12 369 HIS A N 1
ATOM 2816 C CA . HIS A 1 369 ? 18.501 -6.993 -18.791 1.00 96.12 369 HIS A CA 1
ATOM 2817 C C . HIS A 1 369 ? 19.141 -6.998 -20.184 1.00 96.12 369 HIS A C 1
ATOM 2819 O O . HIS A 1 369 ? 18.723 -6.267 -21.085 1.00 96.12 369 HIS A O 1
ATOM 2825 N N . LEU A 1 370 ? 20.193 -7.805 -20.357 1.00 97.06 370 LEU A N 1
ATOM 2826 C CA . LEU A 1 370 ? 20.952 -7.902 -21.609 1.00 97.06 370 LEU A CA 1
ATOM 2827 C C . LEU A 1 370 ? 20.088 -8.308 -22.815 1.00 97.06 370 LEU A C 1
ATOM 2829 O O . LEU A 1 370 ? 20.307 -7.831 -23.927 1.00 97.06 370 LEU A O 1
ATOM 2833 N N . ASP A 1 371 ? 19.109 -9.182 -22.613 1.00 97.69 371 ASP A N 1
ATOM 2834 C CA . ASP A 1 371 ? 18.144 -9.606 -23.628 1.00 97.69 371 ASP A CA 1
ATOM 2835 C C . ASP A 1 371 ? 17.297 -8.433 -24.147 1.00 97.69 371 ASP A C 1
ATOM 2837 O O . ASP A 1 371 ? 17.163 -8.251 -25.360 1.00 97.69 371 ASP A O 1
ATOM 2841 N N . VAL A 1 372 ? 16.808 -7.582 -23.244 1.00 97.50 372 VAL A N 1
ATOM 2842 C CA . VAL A 1 372 ? 16.097 -6.346 -23.585 1.00 97.50 372 VAL A CA 1
ATOM 2843 C C . VAL A 1 372 ? 17.034 -5.354 -24.270 1.00 97.50 372 VAL A C 1
ATOM 2845 O O . VAL A 1 372 ? 16.665 -4.793 -25.297 1.00 97.50 372 VAL A O 1
ATOM 2848 N N . VAL A 1 373 ? 18.260 -5.163 -23.768 1.00 97.25 373 VAL A N 1
ATOM 2849 C CA . VAL A 1 373 ? 19.254 -4.274 -24.399 1.00 97.25 373 VAL A CA 1
ATOM 2850 C C . VAL A 1 373 ? 19.543 -4.710 -25.841 1.00 97.25 373 VAL A C 1
ATOM 2852 O O . VAL A 1 373 ? 19.505 -3.880 -26.750 1.00 97.25 373 VAL A O 1
ATOM 2855 N N . ARG A 1 374 ? 19.753 -6.011 -26.075 1.00 97.56 374 ARG A N 1
ATOM 2856 C CA . ARG A 1 374 ? 19.944 -6.587 -27.417 1.00 97.56 374 ARG A CA 1
ATOM 2857 C C . ARG A 1 374 ? 18.740 -6.351 -28.315 1.00 97.56 374 ARG A C 1
ATOM 2859 O O . ARG A 1 374 ? 18.902 -5.931 -29.459 1.00 97.56 374 ARG A O 1
ATOM 2866 N N . PHE A 1 375 ? 17.540 -6.603 -27.800 1.00 97.81 375 PHE A N 1
ATOM 2867 C CA . PHE A 1 375 ? 16.312 -6.395 -28.553 1.00 97.81 375 PHE A CA 1
ATOM 2868 C C . PHE A 1 375 ? 16.139 -4.927 -28.954 1.00 97.81 375 PHE A C 1
ATOM 2870 O O . PHE A 1 375 ? 15.903 -4.641 -30.128 1.00 97.81 375 PHE A O 1
ATOM 2877 N N . LEU A 1 376 ? 16.306 -3.998 -28.009 1.00 95.94 376 LEU A N 1
ATOM 2878 C CA . LEU A 1 376 ? 16.191 -2.565 -28.266 1.00 95.94 376 LEU A CA 1
ATOM 2879 C C . LEU A 1 376 ? 17.238 -2.099 -29.277 1.00 95.94 376 LEU A C 1
ATOM 2881 O O . LEU A 1 376 ? 16.882 -1.398 -30.215 1.00 95.94 376 LEU A O 1
ATOM 2885 N N . HIS A 1 377 ? 18.492 -2.529 -29.145 1.00 95.75 377 HIS A N 1
ATOM 2886 C CA . HIS A 1 377 ? 19.545 -2.165 -30.093 1.00 95.75 377 HIS A CA 1
ATOM 2887 C C . HIS A 1 377 ? 19.246 -2.659 -31.518 1.00 95.75 377 HIS A C 1
ATOM 2889 O O . HIS A 1 377 ? 19.454 -1.926 -32.477 1.00 95.75 377 HIS A O 1
ATOM 2895 N N . ALA A 1 378 ? 18.696 -3.868 -31.666 1.00 96.00 378 ALA A N 1
ATOM 2896 C CA . ALA A 1 378 ? 18.388 -4.433 -32.978 1.00 96.00 378 ALA A CA 1
ATOM 2897 C C . ALA A 1 378 ? 17.140 -3.825 -33.654 1.00 96.00 378 ALA A C 1
ATOM 2899 O O . ALA A 1 378 ? 17.052 -3.832 -34.881 1.00 96.00 378 ALA A O 1
ATOM 2900 N N . HIS A 1 379 ? 16.166 -3.319 -32.886 1.00 94.75 379 HIS A N 1
ATOM 2901 C CA . HIS A 1 379 ? 14.843 -2.948 -33.419 1.00 94.75 379 HIS A CA 1
ATOM 2902 C C . HIS A 1 379 ? 14.477 -1.467 -33.251 1.00 94.75 379 HIS A C 1
ATOM 2904 O O . HIS A 1 379 ? 13.466 -1.021 -33.801 1.00 94.75 379 HIS A O 1
ATOM 2910 N N . ARG A 1 380 ? 15.251 -0.692 -32.484 1.00 92.81 380 ARG A N 1
ATOM 2911 C CA . ARG A 1 380 ? 14.987 0.721 -32.173 1.00 92.81 380 ARG A CA 1
ATOM 2912 C C . ARG A 1 380 ? 16.187 1.590 -32.547 1.00 92.81 380 ARG A C 1
ATOM 2914 O O . ARG A 1 380 ? 17.325 1.141 -32.507 1.00 92.81 380 ARG A O 1
ATOM 2921 N N . ARG A 1 381 ? 15.926 2.846 -32.922 1.00 92.50 381 ARG A N 1
ATOM 2922 C CA . ARG A 1 381 ? 16.953 3.798 -33.402 1.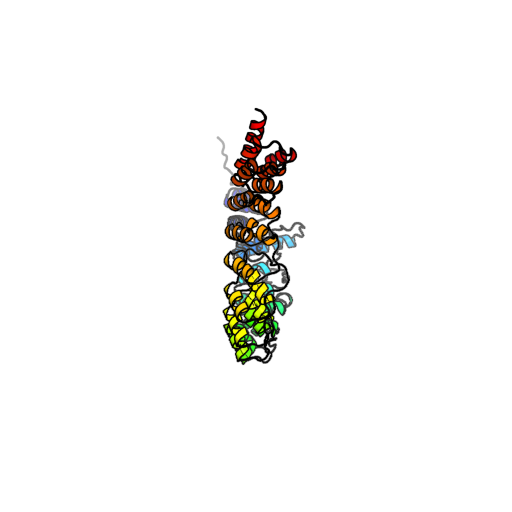00 92.50 381 ARG A CA 1
ATOM 2923 C C . ARG A 1 381 ? 17.302 4.876 -32.382 1.00 92.50 381 ARG A C 1
ATOM 2925 O O . ARG A 1 381 ? 18.233 5.638 -32.597 1.00 92.50 381 ARG A O 1
ATOM 2932 N N . GLU A 1 382 ? 16.545 4.956 -31.291 1.00 93.81 382 GLU A N 1
ATOM 2933 C CA . GLU A 1 382 ? 16.748 5.934 -30.227 1.00 93.81 382 GLU A CA 1
ATOM 2934 C C . GLU A 1 382 ? 18.113 5.770 -29.545 1.00 93.81 382 GLU A C 1
ATOM 2936 O O . GLU A 1 382 ? 18.684 6.760 -29.098 1.00 93.81 382 GLU A O 1
ATOM 2941 N N . GLY A 1 383 ? 18.640 4.542 -29.491 1.00 92.88 383 GLY A N 1
ATOM 2942 C CA . GLY A 1 383 ? 19.929 4.233 -28.878 1.00 92.88 383 GLY A CA 1
ATOM 2943 C C . GLY A 1 383 ? 19.924 4.376 -27.354 1.00 92.88 383 GLY A C 1
ATOM 2944 O O . GLY A 1 383 ? 18.889 4.240 -26.697 1.00 92.88 383 GLY A O 1
ATOM 2945 N N . CYS A 1 384 ? 21.102 4.642 -26.794 1.00 95.56 384 CYS A N 1
ATOM 2946 C CA . CYS A 1 384 ? 21.317 4.907 -25.374 1.00 95.56 384 CYS A CA 1
ATOM 2947 C C . CYS A 1 384 ? 22.090 6.211 -25.166 1.00 95.56 384 CYS A C 1
ATOM 2949 O O . CYS A 1 384 ? 22.751 6.723 -26.072 1.00 95.56 384 CYS A O 1
ATOM 2951 N N . THR A 1 385 ? 22.016 6.746 -23.951 1.00 96.56 385 THR A N 1
ATOM 2952 C CA . THR A 1 385 ? 22.917 7.806 -23.495 1.00 96.56 385 THR A CA 1
ATOM 2953 C C . THR A 1 385 ? 24.115 7.202 -22.759 1.00 96.56 385 THR A C 1
ATOM 2955 O O . THR A 1 385 ? 24.239 5.985 -22.612 1.00 96.56 385 THR A O 1
ATOM 2958 N N . THR A 1 386 ? 24.999 8.055 -22.232 1.00 96.56 386 THR A N 1
ATOM 2959 C CA . THR A 1 386 ? 26.097 7.602 -21.365 1.00 96.56 386 THR A CA 1
ATOM 2960 C C . THR A 1 386 ? 25.610 6.891 -20.102 1.00 96.56 386 THR A C 1
ATOM 2962 O O . THR A 1 386 ? 26.344 6.079 -19.542 1.00 96.56 386 THR A O 1
ATOM 2965 N N . TYR A 1 387 ? 24.359 7.127 -19.682 1.00 95.88 387 TYR A N 1
ATOM 2966 C CA . TYR A 1 387 ? 23.774 6.482 -18.509 1.00 95.88 387 TYR A CA 1
ATOM 2967 C C . TYR A 1 387 ? 23.692 4.962 -18.635 1.00 95.88 387 TYR A C 1
ATOM 2969 O O . TYR A 1 387 ? 23.812 4.294 -17.607 1.00 95.88 387 TYR A O 1
ATOM 2977 N N . ALA A 1 388 ? 23.507 4.404 -19.838 1.00 96.94 388 ALA A N 1
ATOM 2978 C CA . ALA A 1 388 ? 23.447 2.955 -20.021 1.00 96.94 388 ALA A CA 1
ATOM 2979 C C . ALA A 1 388 ? 24.734 2.275 -19.543 1.00 96.94 388 ALA A C 1
ATOM 2981 O O . ALA A 1 388 ? 24.691 1.424 -18.653 1.00 96.94 388 ALA A O 1
ATOM 2982 N N . LEU A 1 389 ? 25.879 2.692 -20.093 1.00 96.56 389 LEU A N 1
ATOM 2983 C CA . LEU A 1 389 ? 27.185 2.148 -19.725 1.00 96.56 389 LEU A CA 1
ATOM 2984 C C . LEU A 1 389 ? 27.580 2.538 -18.298 1.00 96.56 389 LEU A C 1
ATOM 2986 O O . LEU A 1 389 ? 28.012 1.669 -17.544 1.00 96.56 389 LEU A O 1
ATOM 2990 N N . ASP A 1 390 ? 27.389 3.802 -17.905 1.00 97.25 390 ASP A N 1
ATOM 2991 C CA . ASP A 1 390 ? 27.781 4.282 -16.574 1.00 97.25 390 ASP A CA 1
ATOM 2992 C C . ASP A 1 390 ? 27.023 3.533 -15.459 1.00 97.25 390 ASP A C 1
ATOM 2994 O O . ASP A 1 390 ? 27.619 3.100 -14.469 1.00 97.25 390 ASP A O 1
ATOM 2998 N N . THR A 1 391 ? 25.715 3.313 -15.635 1.00 96.88 391 THR A N 1
ATOM 2999 C CA . THR A 1 391 ? 24.878 2.619 -14.642 1.00 96.88 391 THR A CA 1
ATOM 3000 C C . THR A 1 391 ? 25.099 1.109 -14.657 1.00 96.88 391 THR A C 1
ATOM 3002 O O . THR A 1 391 ? 25.148 0.505 -13.585 1.00 96.88 391 THR A O 1
ATOM 3005 N N . ALA A 1 392 ? 25.243 0.491 -15.836 1.00 97.88 392 ALA A N 1
ATOM 3006 C CA . ALA A 1 392 ? 25.552 -0.936 -15.944 1.00 97.88 392 ALA A CA 1
ATOM 3007 C C . ALA A 1 392 ? 26.902 -1.259 -15.290 1.00 97.88 392 ALA A C 1
ATOM 3009 O O . ALA A 1 392 ? 27.002 -2.211 -14.516 1.00 97.88 392 ALA A O 1
ATOM 3010 N N . ALA A 1 393 ? 27.910 -0.411 -15.520 1.00 97.75 393 ALA A N 1
ATOM 3011 C CA . ALA A 1 393 ? 29.222 -0.547 -14.906 1.00 97.75 393 ALA A CA 1
ATOM 3012 C C . ALA A 1 393 ? 29.165 -0.392 -13.381 1.00 97.75 393 ALA A C 1
ATOM 3014 O O . ALA A 1 393 ? 29.671 -1.240 -12.647 1.00 97.75 393 ALA A O 1
ATOM 3015 N N . GLY A 1 394 ? 28.486 0.650 -12.892 1.00 96.94 394 GLY A N 1
ATOM 3016 C CA . GLY A 1 394 ? 28.316 0.888 -11.458 1.00 96.94 394 GLY A CA 1
ATOM 3017 C C . GLY A 1 394 ? 27.538 -0.197 -10.710 1.00 96.94 394 GLY A C 1
ATOM 3018 O O . GLY A 1 394 ? 27.600 -0.224 -9.487 1.00 96.94 394 GLY A O 1
ATOM 3019 N N . ARG A 1 395 ? 26.807 -1.066 -11.418 1.00 97.19 395 ARG A N 1
ATOM 3020 C CA . ARG A 1 395 ? 26.048 -2.196 -10.853 1.00 97.19 395 ARG A CA 1
ATOM 3021 C C . ARG A 1 395 ? 26.656 -3.567 -11.157 1.00 97.19 395 ARG A C 1
ATOM 3023 O O . ARG A 1 395 ? 26.078 -4.575 -10.759 1.00 97.19 395 ARG A O 1
ATOM 3030 N N . GLY A 1 396 ? 27.789 -3.609 -11.857 1.00 97.31 396 GLY A N 1
ATOM 3031 C CA . GLY A 1 396 ? 28.527 -4.847 -12.096 1.00 97.31 396 GLY A CA 1
ATOM 3032 C C . GLY A 1 396 ? 28.007 -5.703 -13.250 1.00 97.31 396 GLY A C 1
ATOM 3033 O O . GLY A 1 396 ? 28.351 -6.878 -13.327 1.00 97.31 396 GLY A O 1
ATOM 3034 N N . PHE A 1 397 ? 27.188 -5.161 -14.156 1.00 98.06 397 PHE A N 1
ATOM 3035 C CA . PHE A 1 397 ? 26.657 -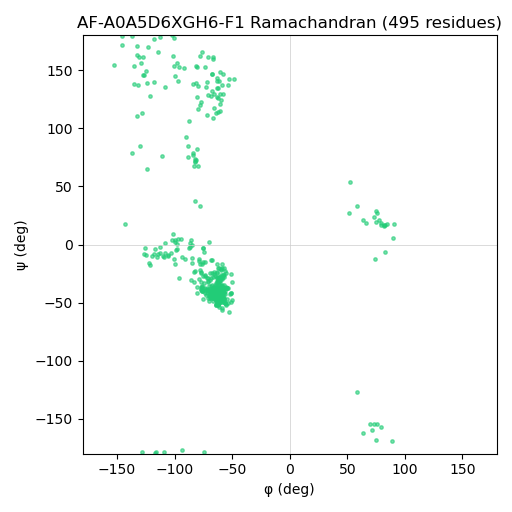5.914 -15.301 1.00 98.06 397 PHE A CA 1
ATOM 3036 C C . PHE A 1 397 ? 27.669 -5.960 -16.452 1.00 98.06 397 PHE A C 1
ATOM 3038 O O . PHE A 1 397 ? 27.519 -5.275 -17.466 1.00 98.06 397 PHE A O 1
ATOM 3045 N N . LEU A 1 398 ? 28.744 -6.736 -16.272 1.00 97.88 398 LEU A N 1
ATOM 3046 C CA . LEU A 1 398 ? 29.848 -6.838 -17.234 1.00 97.88 398 LEU A CA 1
ATOM 3047 C C . LEU A 1 398 ? 29.390 -7.307 -18.621 1.00 97.88 398 LEU A C 1
ATOM 3049 O O . LEU A 1 398 ? 29.892 -6.821 -19.627 1.00 97.88 398 LEU A O 1
ATOM 3053 N N . ASP A 1 399 ? 28.434 -8.224 -18.691 1.00 98.12 399 ASP A N 1
ATOM 3054 C CA . ASP A 1 399 ? 27.862 -8.737 -19.936 1.00 98.12 399 ASP A CA 1
ATOM 3055 C C . ASP A 1 399 ? 27.144 -7.642 -20.747 1.00 98.12 399 ASP A C 1
ATOM 3057 O O . ASP A 1 399 ? 27.326 -7.541 -21.964 1.00 98.12 399 ASP A O 1
ATOM 3061 N N . VAL A 1 400 ? 26.399 -6.766 -20.068 1.00 98.06 400 VAL A N 1
ATOM 3062 C CA . VAL A 1 400 ? 25.792 -5.563 -20.650 1.00 98.06 400 VAL A CA 1
ATOM 3063 C C . VAL A 1 400 ? 26.860 -4.558 -21.067 1.00 98.06 400 VAL A C 1
ATOM 3065 O O . VAL A 1 400 ? 26.792 -4.038 -22.179 1.00 98.06 400 VAL A O 1
ATOM 3068 N N . VAL A 1 401 ? 27.857 -4.297 -20.216 1.00 97.75 401 VAL A N 1
ATOM 3069 C CA . VAL A 1 401 ? 28.960 -3.371 -20.525 1.00 97.75 401 VAL A CA 1
ATOM 3070 C C . VAL A 1 401 ? 29.736 -3.837 -21.758 1.00 97.75 401 VAL A C 1
ATOM 3072 O O . VAL A 1 401 ? 29.975 -3.044 -22.669 1.00 97.75 401 VAL A O 1
ATOM 3075 N N . ALA A 1 402 ? 30.075 -5.124 -21.825 1.00 97.50 402 ALA A N 1
ATOM 3076 C CA . ALA A 1 402 ? 30.789 -5.724 -22.943 1.00 97.50 402 ALA A CA 1
ATOM 3077 C C . ALA A 1 402 ? 29.961 -5.686 -24.230 1.00 97.50 402 ALA A C 1
ATOM 3079 O O . ALA A 1 402 ? 30.488 -5.335 -25.286 1.00 97.50 402 ALA A O 1
ATOM 3080 N N . PHE A 1 403 ? 28.660 -5.986 -24.149 1.00 98.00 403 PHE A N 1
ATOM 3081 C CA . PHE A 1 403 ? 27.767 -5.878 -25.299 1.00 98.00 403 PHE A CA 1
ATOM 3082 C C . PHE A 1 403 ? 27.676 -4.439 -25.814 1.00 98.00 403 PHE A C 1
ATOM 3084 O O . PHE A 1 403 ? 27.907 -4.207 -26.998 1.00 98.00 403 PHE A O 1
ATOM 3091 N N . LEU A 1 404 ? 27.387 -3.471 -24.936 1.00 96.19 404 LEU A N 1
ATOM 3092 C CA . LEU A 1 404 ? 27.271 -2.059 -25.306 1.00 96.19 404 LEU A CA 1
ATOM 3093 C C . LEU A 1 404 ? 28.582 -1.523 -25.889 1.00 96.19 404 LEU A C 1
ATOM 3095 O O . LEU A 1 404 ? 28.549 -0.845 -26.912 1.00 96.19 404 LEU A O 1
ATOM 3099 N N . HIS A 1 405 ? 29.732 -1.874 -25.310 1.00 95.00 405 HIS A N 1
ATOM 3100 C CA . HIS A 1 405 ? 31.037 -1.562 -25.892 1.00 95.00 405 HIS A CA 1
ATOM 3101 C C . HIS A 1 405 ? 31.188 -2.143 -27.306 1.00 95.00 405 HIS A C 1
ATOM 3103 O O . HIS A 1 405 ? 31.574 -1.421 -28.225 1.00 95.00 405 HIS A O 1
ATOM 3109 N N . GLY A 1 406 ? 30.829 -3.417 -27.492 1.00 95.12 406 GLY A N 1
ATOM 3110 C CA . GLY A 1 406 ? 30.917 -4.114 -28.776 1.00 95.12 406 GLY A CA 1
ATOM 3111 C C . GLY A 1 406 ? 30.053 -3.515 -29.890 1.00 95.12 406 GLY A C 1
ATOM 3112 O O . GLY A 1 406 ? 30.352 -3.739 -31.059 1.00 95.12 406 GLY A O 1
ATOM 3113 N N . THR A 1 407 ? 29.024 -2.722 -29.560 1.00 92.56 407 THR A N 1
ATOM 3114 C CA . THR A 1 407 ? 28.235 -1.986 -30.569 1.00 92.56 407 THR A CA 1
ATOM 3115 C C . THR A 1 407 ? 29.018 -0.854 -31.240 1.00 92.56 407 THR A C 1
ATOM 3117 O O . THR A 1 407 ? 28.669 -0.441 -32.339 1.00 92.56 407 THR A O 1
ATOM 3120 N N . GLY A 1 408 ? 30.055 -0.316 -30.585 1.00 86.12 408 GLY A N 1
ATOM 3121 C CA . GLY A 1 408 ? 30.837 0.831 -31.064 1.00 86.12 408 GLY A CA 1
ATOM 3122 C C . GLY A 1 408 ? 30.138 2.197 -30.968 1.00 86.12 408 GLY A C 1
ATOM 3123 O O . GLY A 1 408 ? 30.801 3.225 -31.091 1.00 86.12 408 GLY A O 1
ATOM 3124 N N . GLU A 1 409 ? 28.829 2.236 -30.709 1.00 84.69 409 GLU A N 1
ATOM 3125 C CA . GLU A 1 409 ? 28.035 3.474 -30.655 1.00 84.69 409 GLU A CA 1
ATOM 3126 C C . GLU A 1 409 ? 27.858 4.008 -29.226 1.00 84.69 409 GLU A C 1
ATOM 3128 O O . GLU A 1 409 ? 27.730 5.219 -29.014 1.00 84.69 409 GLU A O 1
ATOM 3133 N N . ALA A 1 410 ? 27.862 3.113 -28.234 1.00 90.69 410 ALA A N 1
ATOM 3134 C CA . ALA A 1 410 ? 27.640 3.472 -26.841 1.00 90.69 410 ALA A CA 1
ATOM 3135 C C . ALA A 1 410 ? 28.836 4.246 -26.256 1.00 90.69 410 ALA A C 1
ATOM 3137 O O . ALA A 1 410 ? 29.992 3.812 -26.309 1.00 90.69 410 ALA A O 1
ATOM 3138 N N . LYS A 1 411 ? 28.540 5.400 -25.652 1.00 92.38 411 LYS A N 1
ATOM 3139 C CA . LYS A 1 411 ? 29.512 6.252 -24.950 1.00 92.38 411 LYS A CA 1
ATOM 3140 C C . LYS A 1 411 ? 29.412 6.025 -23.444 1.00 92.38 411 LYS A C 1
ATOM 3142 O O . LYS A 1 411 ? 28.345 5.691 -22.944 1.00 92.38 411 LYS A O 1
ATOM 3147 N N . CYS A 1 412 ? 30.494 6.257 -22.713 1.00 92.50 412 CYS A N 1
ATOM 3148 C CA . CYS A 1 412 ? 30.494 6.297 -21.249 1.00 92.50 412 CYS A CA 1
ATOM 3149 C C . CYS A 1 412 ? 31.255 7.533 -20.773 1.00 92.50 412 CYS A C 1
ATOM 3151 O O . CYS A 1 412 ? 31.881 8.227 -21.575 1.00 92.50 412 CYS A O 1
ATOM 3153 N N . THR A 1 413 ? 31.195 7.824 -19.480 1.00 95.75 413 THR A N 1
ATOM 3154 C CA . THR A 1 413 ? 32.015 8.865 -18.855 1.00 95.75 413 THR A CA 1
ATOM 3155 C C . THR A 1 413 ? 32.959 8.246 -17.824 1.00 95.75 413 THR A C 1
ATOM 3157 O O . THR A 1 413 ? 32.957 7.032 -17.606 1.00 95.75 413 THR A O 1
ATOM 3160 N N . THR A 1 414 ? 33.756 9.072 -17.144 1.00 95.69 414 THR A N 1
ATOM 3161 C CA . THR A 1 414 ? 34.555 8.618 -15.995 1.00 95.69 414 THR A CA 1
ATOM 3162 C C . THR A 1 414 ? 33.692 8.024 -14.874 1.00 95.69 414 THR A C 1
ATOM 3164 O O . THR A 1 414 ? 34.193 7.223 -14.084 1.00 95.69 414 THR A O 1
ATOM 3167 N N . TYR A 1 415 ? 32.385 8.339 -14.829 1.00 95.25 415 TYR A N 1
ATOM 3168 C CA . TYR A 1 415 ? 31.452 7.754 -13.862 1.00 95.25 415 TYR A CA 1
ATOM 3169 C C . TYR A 1 415 ? 31.328 6.237 -13.975 1.00 95.25 415 TYR A C 1
ATOM 3171 O O . TYR A 1 415 ? 31.068 5.608 -12.948 1.00 95.25 415 TYR A O 1
ATOM 3179 N N . ALA A 1 416 ? 31.515 5.642 -15.159 1.00 96.81 416 ALA A N 1
ATOM 3180 C CA . ALA A 1 416 ? 31.467 4.190 -15.319 1.00 96.81 416 ALA A CA 1
ATOM 3181 C C . ALA A 1 416 ? 32.515 3.501 -14.436 1.00 96.81 416 ALA A C 1
ATOM 3183 O O . ALA A 1 416 ? 32.176 2.660 -13.601 1.00 96.81 416 ALA A O 1
ATOM 3184 N N . MET A 1 417 ? 33.783 3.902 -14.574 1.00 96.12 417 MET A N 1
ATOM 3185 C CA . MET A 1 417 ? 34.883 3.310 -13.813 1.00 96.12 417 MET A CA 1
ATOM 3186 C C . MET A 1 417 ? 34.867 3.765 -12.350 1.00 96.12 417 MET A C 1
ATOM 3188 O O . MET A 1 417 ? 35.093 2.944 -11.463 1.00 96.12 417 MET A O 1
ATOM 3192 N N . ASP A 1 418 ? 34.529 5.031 -12.077 1.00 95.88 418 ASP A N 1
ATOM 3193 C CA . ASP A 1 418 ? 34.403 5.550 -10.708 1.00 95.88 418 ASP A CA 1
ATOM 3194 C C . ASP A 1 418 ? 33.323 4.811 -9.909 1.00 95.88 418 ASP A C 1
ATOM 3196 O O . ASP A 1 418 ? 33.541 4.447 -8.751 1.00 95.88 418 ASP A O 1
ATOM 3200 N N . SER A 1 419 ? 32.163 4.556 -10.519 1.00 96.75 419 SER A N 1
ATOM 3201 C CA . SER A 1 419 ? 31.057 3.854 -9.863 1.00 96.75 419 SER A CA 1
ATOM 3202 C C . SER A 1 419 ? 31.333 2.363 -9.716 1.00 96.75 419 SER A C 1
ATOM 3204 O O . SER A 1 419 ? 31.075 1.824 -8.643 1.00 96.75 419 SER A O 1
ATOM 3206 N N . ALA A 1 420 ? 31.894 1.714 -10.743 1.00 97.81 420 ALA A N 1
ATOM 3207 C CA . ALA A 1 420 ? 32.294 0.309 -10.667 1.00 97.81 420 ALA A CA 1
ATOM 3208 C C . ALA A 1 420 ? 33.329 0.087 -9.553 1.00 97.81 420 ALA A C 1
ATOM 3210 O O . ALA A 1 420 ? 33.204 -0.845 -8.763 1.00 97.81 420 ALA A O 1
ATOM 3211 N N . ALA A 1 421 ? 34.304 0.993 -9.427 1.00 96.38 421 ALA A N 1
ATOM 3212 C CA . ALA A 1 421 ? 35.298 0.947 -8.364 1.00 96.38 421 ALA A CA 1
ATOM 3213 C C . ALA A 1 421 ? 34.682 1.173 -6.974 1.00 96.38 421 ALA A C 1
ATOM 3215 O O . ALA A 1 421 ? 34.986 0.445 -6.029 1.00 96.38 421 ALA A O 1
ATOM 3216 N N . ARG A 1 422 ? 33.778 2.154 -6.857 1.00 95.12 422 ARG A N 1
ATOM 3217 C CA . ARG A 1 422 ? 33.046 2.461 -5.620 1.00 95.12 422 ARG A CA 1
ATOM 3218 C C . ARG A 1 422 ? 32.167 1.307 -5.138 1.00 95.12 422 ARG A C 1
ATOM 3220 O O . ARG A 1 422 ? 31.957 1.218 -3.938 1.00 95.12 422 ARG A O 1
ATOM 3227 N N . GLU A 1 423 ? 31.620 0.481 -6.025 1.00 97.12 423 GLU A N 1
ATOM 3228 C CA . GLU A 1 423 ? 30.796 -0.683 -5.648 1.00 97.12 423 GLU A CA 1
ATOM 3229 C C . GLU A 1 423 ? 31.562 -2.019 -5.683 1.00 97.12 423 GLU A C 1
ATOM 3231 O O . GLU A 1 423 ? 30.995 -3.067 -5.386 1.00 97.12 423 GLU A O 1
ATOM 3236 N N . GLY A 1 424 ? 32.864 -1.996 -5.989 1.00 96.06 424 GLY A N 1
ATOM 3237 C CA . GLY A 1 424 ? 33.733 -3.169 -5.871 1.00 96.06 424 GLY A CA 1
ATOM 3238 C C . GLY A 1 424 ? 33.730 -4.120 -7.075 1.00 96.06 424 GLY A C 1
ATOM 3239 O O . GLY A 1 424 ? 34.176 -5.258 -6.946 1.00 96.06 424 GLY A O 1
ATOM 3240 N N . HIS A 1 425 ? 33.267 -3.683 -8.248 1.00 97.75 425 HIS A N 1
ATOM 3241 C CA . HIS A 1 425 ? 33.180 -4.500 -9.466 1.00 97.75 425 HIS A CA 1
ATOM 3242 C C . HIS A 1 425 ? 34.513 -4.525 -10.235 1.00 97.75 425 HIS A C 1
ATOM 3244 O O . HIS A 1 425 ? 34.717 -3.795 -11.205 1.00 97.75 425 HIS A O 1
ATOM 3250 N N . VAL A 1 426 ? 35.462 -5.338 -9.763 1.00 96.81 426 VAL A N 1
ATOM 3251 C CA . VAL A 1 426 ? 36.849 -5.408 -10.274 1.00 96.81 426 VAL A CA 1
ATOM 3252 C C . VAL A 1 426 ? 36.914 -5.823 -11.739 1.00 96.81 426 VAL A C 1
ATOM 3254 O O . VAL A 1 426 ? 37.708 -5.286 -12.503 1.00 96.81 426 VAL A O 1
ATOM 3257 N N . ASP A 1 427 ? 36.098 -6.793 -12.124 1.00 97.88 427 ASP A N 1
ATOM 3258 C CA . ASP A 1 427 ? 35.972 -7.317 -13.480 1.00 97.88 427 ASP A CA 1
ATOM 3259 C C . ASP A 1 427 ? 35.519 -6.232 -14.466 1.00 97.88 427 ASP A C 1
ATOM 3261 O O . ASP A 1 427 ? 36.131 -6.060 -15.521 1.00 97.88 427 ASP A O 1
ATOM 3265 N N . VAL A 1 428 ? 34.538 -5.417 -14.075 1.00 97.88 428 VAL A N 1
ATOM 3266 C CA . VAL A 1 428 ? 34.116 -4.234 -14.832 1.00 97.88 428 VAL A CA 1
ATOM 3267 C C . VAL A 1 428 ? 35.216 -3.174 -14.875 1.00 97.88 428 VAL A C 1
ATOM 3269 O O . VAL A 1 428 ? 35.486 -2.627 -15.941 1.00 97.88 428 VAL A O 1
ATOM 3272 N N . VAL A 1 429 ? 35.887 -2.886 -13.755 1.00 97.31 429 VAL A N 1
ATOM 3273 C CA . VAL A 1 429 ? 36.991 -1.907 -13.717 1.00 97.31 429 VAL A CA 1
ATOM 3274 C C . VAL A 1 429 ? 38.128 -2.320 -14.655 1.00 97.31 429 VAL A C 1
ATOM 3276 O O . VAL A 1 429 ? 38.633 -1.484 -15.405 1.00 97.31 429 VAL A O 1
ATOM 3279 N N . ARG A 1 430 ? 38.501 -3.604 -14.655 1.00 97.06 430 ARG A N 1
ATOM 3280 C CA . ARG A 1 430 ? 39.501 -4.169 -15.571 1.00 97.06 430 ARG A CA 1
ATOM 3281 C C . ARG A 1 430 ? 39.069 -4.032 -17.020 1.00 97.06 430 ARG A C 1
ATOM 3283 O O . ARG A 1 430 ? 39.822 -3.496 -17.826 1.00 97.06 430 ARG A O 1
ATOM 3290 N N . PHE A 1 431 ? 37.839 -4.442 -17.326 1.00 97.81 431 PHE A N 1
ATOM 3291 C CA . PHE A 1 431 ? 37.293 -4.338 -18.672 1.00 97.81 431 PHE A CA 1
ATOM 3292 C C . PHE A 1 431 ? 37.324 -2.893 -19.182 1.00 97.81 431 PHE A C 1
ATOM 3294 O O . PHE A 1 431 ? 37.834 -2.633 -20.271 1.00 97.81 431 PHE A O 1
ATOM 3301 N N . LEU A 1 432 ? 36.835 -1.941 -18.381 1.00 96.19 432 LEU A N 1
ATOM 3302 C CA . LEU A 1 432 ? 36.840 -0.524 -18.734 1.00 96.19 432 LEU A CA 1
ATOM 3303 C C . LEU A 1 432 ? 38.265 0.017 -18.894 1.00 96.19 432 LEU A C 1
ATOM 3305 O O . LEU A 1 432 ? 38.505 0.813 -19.790 1.00 96.19 432 LEU A O 1
ATOM 3309 N N . HIS A 1 433 ? 39.221 -0.410 -18.069 1.00 94.81 433 HIS A N 1
ATOM 3310 C CA . HIS A 1 433 ? 40.615 0.017 -18.203 1.00 94.81 433 HIS A CA 1
ATOM 3311 C C . HIS A 1 433 ? 41.251 -0.461 -19.513 1.00 94.81 433 HIS A C 1
ATOM 3313 O O . HIS A 1 433 ? 41.954 0.306 -20.166 1.00 94.81 433 HIS A O 1
ATOM 3319 N N . GLU A 1 434 ? 40.995 -1.711 -19.891 1.00 94.75 434 GLU A N 1
ATOM 3320 C CA . GLU A 1 434 ? 41.577 -2.337 -21.080 1.00 94.75 434 GLU A CA 1
ATOM 3321 C C . GLU A 1 434 ? 40.937 -1.831 -22.386 1.00 94.75 434 GLU A C 1
ATOM 3323 O O . GLU A 1 434 ? 41.619 -1.726 -23.403 1.00 94.75 434 GLU A O 1
ATOM 3328 N N . HIS A 1 435 ? 39.641 -1.493 -22.368 1.00 93.88 435 HIS A N 1
ATOM 3329 C CA . HIS A 1 435 ? 38.858 -1.259 -23.590 1.00 93.88 435 HIS A CA 1
ATOM 3330 C C . HIS A 1 435 ? 38.363 0.185 -23.771 1.00 93.88 435 HIS A C 1
ATOM 3332 O O . HIS A 1 435 ? 37.791 0.507 -24.817 1.00 93.88 435 HIS A O 1
ATOM 3338 N N . ARG A 1 436 ? 38.519 1.066 -22.771 1.00 92.25 436 ARG A N 1
ATOM 3339 C CA . ARG A 1 436 ? 37.952 2.427 -22.777 1.00 92.25 436 ARG A CA 1
ATOM 3340 C C . ARG A 1 436 ? 38.993 3.477 -22.392 1.00 92.25 436 ARG A C 1
ATOM 3342 O O . ARG A 1 436 ? 39.760 3.308 -21.448 1.00 92.25 436 ARG A O 1
ATOM 3349 N N . SER A 1 437 ? 39.008 4.596 -23.116 1.00 90.75 437 SER A N 1
ATOM 3350 C CA . SER A 1 437 ? 39.992 5.673 -22.929 1.00 90.75 437 SER A CA 1
ATOM 3351 C C . SER A 1 437 ? 39.547 6.756 -21.944 1.00 90.75 437 SER A C 1
ATOM 3353 O O . SER A 1 437 ? 40.364 7.581 -21.547 1.00 90.75 437 SER A O 1
ATOM 3355 N N . GLU A 1 438 ? 38.269 6.781 -21.551 1.00 93.38 438 GLU A N 1
ATOM 3356 C CA . GLU A 1 438 ? 37.708 7.796 -20.650 1.00 93.38 438 GLU A CA 1
ATOM 3357 C C . GLU A 1 438 ? 38.346 7.768 -19.254 1.00 93.38 438 GLU A C 1
ATOM 3359 O O . GLU A 1 438 ? 38.492 8.815 -18.626 1.00 93.38 438 GLU A O 1
ATOM 3364 N N . GLY A 1 439 ? 38.776 6.590 -18.790 1.00 89.25 439 GLY A N 1
ATOM 3365 C CA . GLY A 1 439 ? 39.478 6.429 -17.518 1.00 89.25 439 GLY A CA 1
ATOM 3366 C C . GLY A 1 439 ? 38.604 6.618 -16.275 1.00 89.25 439 GLY A C 1
ATOM 3367 O O . GLY A 1 439 ? 37.381 6.493 -16.320 1.00 89.25 439 GLY A O 1
ATOM 3368 N N . CYS A 1 440 ? 39.255 6.904 -15.148 1.00 92.38 440 CYS A N 1
ATOM 3369 C CA . CYS A 1 440 ? 38.621 7.209 -13.866 1.00 92.38 440 CYS A CA 1
ATOM 3370 C C . CYS A 1 440 ? 39.074 8.572 -13.337 1.00 92.38 440 CYS A C 1
ATOM 3372 O O . CYS A 1 440 ? 40.022 9.176 -13.834 1.00 92.38 440 CYS A O 1
ATOM 3374 N N . THR A 1 441 ? 38.417 9.053 -12.290 1.00 92.19 441 THR A N 1
ATOM 3375 C CA . THR A 1 441 ? 38.918 10.158 -11.475 1.00 92.19 441 THR A CA 1
ATOM 3376 C C . THR A 1 441 ? 39.556 9.630 -10.188 1.00 92.19 441 THR A C 1
ATOM 3378 O O . THR A 1 441 ? 39.519 8.440 -9.868 1.00 92.19 441 THR A O 1
ATOM 3381 N N . ARG A 1 442 ? 40.098 10.539 -9.365 1.00 89.62 442 ARG A N 1
ATOM 3382 C CA . ARG A 1 442 ? 40.585 10.207 -8.011 1.00 89.62 442 ARG A CA 1
ATOM 3383 C C . ARG A 1 442 ? 39.493 9.577 -7.136 1.00 89.62 442 ARG A C 1
ATOM 3385 O O . ARG A 1 442 ? 39.816 8.941 -6.131 1.00 89.62 442 ARG A O 1
ATOM 3392 N N . ALA A 1 443 ? 38.216 9.772 -7.486 1.00 88.75 443 ALA A N 1
ATOM 3393 C CA . ALA A 1 443 ? 37.081 9.222 -6.762 1.00 88.75 443 ALA A CA 1
ATOM 3394 C C . ALA A 1 443 ? 37.061 7.688 -6.798 1.00 88.75 443 ALA A C 1
ATOM 3396 O O . ALA A 1 443 ? 36.779 7.104 -5.757 1.00 88.75 443 ALA A O 1
ATOM 3397 N N . ALA A 1 444 ? 37.427 7.041 -7.915 1.00 91.25 444 ALA A N 1
ATOM 3398 C CA . ALA A 1 444 ? 37.458 5.578 -8.024 1.00 91.25 444 ALA A CA 1
ATOM 3399 C C . ALA A 1 444 ? 38.271 4.929 -6.895 1.00 91.25 444 ALA A C 1
ATOM 3401 O O . ALA A 1 444 ? 37.743 4.159 -6.094 1.00 91.25 444 ALA A O 1
ATOM 3402 N N . LEU A 1 445 ? 39.550 5.302 -6.789 1.00 89.38 445 LEU A N 1
ATOM 3403 C CA . LEU A 1 445 ? 40.466 4.742 -5.797 1.00 89.38 445 LEU A CA 1
ATOM 3404 C C . LEU A 1 445 ? 40.089 5.164 -4.371 1.00 89.38 445 LEU A C 1
ATOM 3406 O O . LEU A 1 445 ? 40.107 4.353 -3.449 1.00 89.38 445 LEU A O 1
ATOM 3410 N N . THR A 1 446 ? 39.695 6.428 -4.203 1.00 87.50 446 THR A N 1
ATOM 3411 C CA . THR A 1 446 ? 39.251 6.999 -2.922 1.00 87.50 446 THR A CA 1
ATOM 3412 C C . THR A 1 446 ? 38.060 6.232 -2.344 1.00 87.50 446 THR A C 1
ATOM 3414 O O . THR A 1 446 ? 38.066 5.865 -1.171 1.00 87.50 446 THR A O 1
ATOM 3417 N N . GLN A 1 447 ? 37.026 6.001 -3.151 1.00 89.12 447 GLN A N 1
ATOM 3418 C CA . GLN A 1 447 ? 35.783 5.379 -2.704 1.00 89.12 447 GLN A CA 1
ATOM 3419 C C . GLN A 1 447 ? 35.924 3.863 -2.543 1.00 89.12 447 GLN A C 1
ATOM 3421 O O . GLN A 1 447 ? 35.409 3.317 -1.569 1.00 89.12 447 GLN A O 1
ATOM 3426 N N . ALA A 1 448 ? 36.670 3.202 -3.437 1.00 91.31 448 ALA A N 1
ATOM 3427 C CA . ALA A 1 448 ? 37.009 1.787 -3.296 1.00 91.31 448 ALA A CA 1
ATOM 3428 C C . ALA A 1 448 ? 37.731 1.513 -1.968 1.00 91.31 448 ALA A C 1
ATOM 3430 O O . ALA A 1 448 ? 37.407 0.558 -1.266 1.00 91.31 448 ALA A O 1
ATOM 3431 N N . LEU A 1 449 ? 38.657 2.397 -1.584 1.00 87.50 449 LEU A N 1
ATOM 3432 C CA . LEU A 1 449 ? 39.387 2.298 -0.326 1.00 87.50 449 LEU A CA 1
ATOM 3433 C C . LEU A 1 449 ? 38.483 2.493 0.897 1.00 87.50 449 LEU A C 1
ATOM 3435 O O . LEU A 1 449 ? 38.518 1.679 1.816 1.00 87.50 449 LEU A O 1
ATOM 3439 N N . LEU A 1 450 ? 37.655 3.544 0.909 1.00 85.81 450 LEU A N 1
ATOM 3440 C CA . LEU A 1 450 ? 36.740 3.817 2.024 1.00 85.81 450 LEU A CA 1
ATOM 3441 C C . LEU A 1 450 ? 35.763 2.658 2.271 1.00 85.81 450 LEU A C 1
ATOM 3443 O O . LEU A 1 450 ? 35.447 2.358 3.419 1.00 85.81 450 LEU A O 1
ATOM 3447 N N . LYS A 1 451 ? 35.314 1.987 1.205 1.00 88.56 451 LYS A N 1
ATOM 3448 C CA . LYS A 1 451 ? 34.418 0.825 1.285 1.00 88.56 451 LYS A CA 1
ATOM 3449 C C . LYS A 1 451 ? 35.133 -0.524 1.452 1.00 88.56 451 LYS A C 1
ATOM 3451 O O . LYS A 1 451 ? 34.458 -1.531 1.622 1.00 88.56 451 LYS A O 1
ATOM 3456 N N . GLY A 1 452 ? 36.469 -0.558 1.458 1.00 88.44 452 GLY A N 1
ATOM 3457 C CA . GLY A 1 452 ? 37.245 -1.785 1.679 1.00 88.44 452 GLY A CA 1
ATOM 3458 C C . GLY A 1 452 ? 37.293 -2.746 0.487 1.00 88.44 452 GLY A C 1
ATOM 3459 O O . GLY A 1 452 ? 37.459 -3.948 0.670 1.00 88.44 452 GLY A O 1
ATOM 3460 N N . HIS A 1 453 ? 37.160 -2.253 -0.744 1.00 91.75 453 HIS A N 1
ATOM 3461 C CA . HIS A 1 453 ? 37.243 -3.074 -1.955 1.00 91.75 453 HIS A CA 1
ATOM 3462 C C . HIS A 1 453 ? 38.705 -3.321 -2.363 1.00 91.75 453 HIS A C 1
ATOM 3464 O O . HIS A 1 453 ? 39.187 -2.779 -3.359 1.00 91.75 453 HIS A O 1
ATOM 3470 N N . GLU A 1 454 ? 39.422 -4.141 -1.588 1.00 89.00 454 GLU A N 1
ATOM 3471 C CA . GLU A 1 454 ? 40.862 -4.390 -1.763 1.00 89.00 454 GLU A CA 1
ATOM 3472 C C . GLU A 1 454 ? 41.271 -4.756 -3.208 1.00 89.00 454 GLU A C 1
ATOM 3474 O O . GLU A 1 454 ? 42.204 -4.132 -3.721 1.00 89.00 454 GLU A O 1
ATOM 3479 N N . PRO A 1 455 ? 40.598 -5.681 -3.920 1.00 92.06 455 PRO A N 1
ATOM 3480 C CA . PRO A 1 455 ? 41.019 -6.045 -5.273 1.00 92.06 455 PRO A CA 1
ATOM 3481 C C . PRO A 1 455 ? 40.931 -4.882 -6.278 1.00 92.06 455 PRO A C 1
ATOM 3483 O O . PRO A 1 455 ? 41.768 -4.764 -7.173 1.00 92.06 455 PRO A O 1
ATOM 3486 N N . VAL A 1 456 ? 39.955 -3.981 -6.107 1.00 92.81 456 VAL A N 1
ATOM 3487 C CA . VAL A 1 456 ? 39.845 -2.753 -6.910 1.00 92.81 456 VAL A CA 1
ATOM 3488 C C . VAL A 1 456 ? 40.982 -1.794 -6.562 1.00 92.81 456 VAL A C 1
ATOM 3490 O O . VAL A 1 456 ? 41.603 -1.223 -7.455 1.00 92.81 456 VAL A O 1
ATOM 3493 N N . VAL A 1 457 ? 41.272 -1.626 -5.270 1.00 89.62 457 VAL A N 1
ATOM 3494 C CA . VAL A 1 457 ? 42.333 -0.745 -4.761 1.00 89.62 457 VAL A CA 1
ATOM 3495 C C . VAL A 1 457 ? 43.705 -1.174 -5.284 1.00 89.62 457 VAL A C 1
ATOM 3497 O O . VAL A 1 457 ? 44.455 -0.333 -5.777 1.00 89.62 457 VAL A O 1
ATOM 3500 N N . GLN A 1 458 ? 44.012 -2.473 -5.244 1.00 88.94 458 GLN A N 1
ATOM 3501 C CA . GLN A 1 458 ? 45.252 -3.026 -5.792 1.00 88.94 458 GLN A CA 1
ATOM 3502 C C . GLN A 1 458 ? 45.345 -2.798 -7.304 1.00 88.94 458 GLN A C 1
ATOM 3504 O O . GLN A 1 458 ? 46.356 -2.292 -7.794 1.00 88.94 458 GLN A O 1
ATOM 3509 N N . PHE A 1 459 ? 44.277 -3.115 -8.043 1.00 92.31 459 PHE A N 1
ATOM 3510 C CA . PHE A 1 459 ? 44.260 -2.954 -9.494 1.00 92.31 459 PHE A CA 1
ATOM 3511 C C . PHE A 1 459 ? 44.447 -1.490 -9.915 1.00 92.31 459 PHE A C 1
ATOM 3513 O O . PHE A 1 459 ? 45.321 -1.189 -10.728 1.00 92.31 459 PHE A O 1
ATOM 3520 N N . LEU A 1 460 ? 43.671 -0.567 -9.339 1.00 90.44 460 LEU A N 1
ATOM 3521 C CA . LEU A 1 460 ? 43.786 0.861 -9.635 1.00 90.44 460 LEU A CA 1
ATOM 3522 C C . LEU A 1 460 ? 45.131 1.430 -9.165 1.00 90.44 460 LEU A C 1
ATOM 3524 O O . LEU A 1 460 ? 45.721 2.247 -9.863 1.00 90.44 460 LEU A O 1
ATOM 3528 N N . GLY A 1 461 ? 45.639 0.993 -8.010 1.00 85.44 461 GLY A N 1
ATOM 3529 C CA . GLY A 1 461 ? 46.927 1.432 -7.474 1.00 85.44 461 GLY A CA 1
ATOM 3530 C C . GLY A 1 461 ? 48.108 1.102 -8.388 1.00 85.44 461 GLY A C 1
ATOM 3531 O O . GLY A 1 461 ? 49.007 1.933 -8.518 1.00 85.44 461 GLY A O 1
ATOM 3532 N N . ALA A 1 462 ? 48.070 -0.065 -9.039 1.00 86.62 462 ALA A N 1
ATOM 3533 C CA . ALA A 1 462 ? 49.106 -0.528 -9.959 1.00 86.62 462 ALA A CA 1
ATOM 3534 C C . ALA A 1 462 ? 48.968 0.033 -11.387 1.00 86.62 462 ALA A C 1
ATOM 3536 O O . ALA A 1 462 ? 49.977 0.245 -12.052 1.00 86.62 462 ALA A O 1
ATOM 3537 N N . ASN A 1 463 ? 47.740 0.277 -11.863 1.00 86.81 463 ASN A N 1
ATOM 3538 C CA . ASN A 1 463 ? 47.483 0.561 -13.283 1.00 86.81 463 ASN A CA 1
ATOM 3539 C C . ASN A 1 463 ? 47.011 1.999 -13.575 1.00 86.81 463 ASN A C 1
ATOM 3541 O O . ASN A 1 463 ? 46.874 2.366 -14.743 1.00 86.81 463 ASN A O 1
ATOM 3545 N N . ARG A 1 464 ? 46.726 2.823 -12.553 1.00 85.06 464 ARG A N 1
ATOM 3546 C CA . ARG A 1 464 ? 46.195 4.194 -12.706 1.00 85.06 464 ARG A CA 1
ATOM 3547 C C . ARG A 1 464 ? 47.033 5.235 -11.949 1.00 85.06 464 ARG A C 1
ATOM 3549 O O . ARG A 1 464 ? 47.558 4.994 -10.859 1.00 85.06 464 ARG A O 1
ATOM 3556 N N . HIS A 1 465 ? 47.137 6.439 -12.511 1.00 82.56 465 HIS A N 1
ATOM 3557 C CA . HIS A 1 465 ? 48.032 7.505 -12.030 1.00 82.56 465 HIS A CA 1
ATOM 3558 C C . HIS A 1 465 ? 47.305 8.647 -11.307 1.00 82.56 465 HIS A C 1
ATOM 3560 O O . HIS A 1 465 ? 47.944 9.470 -10.654 1.00 82.56 465 HIS A O 1
ATOM 3566 N N . GLU A 1 466 ? 45.975 8.670 -11.356 1.00 81.06 466 GLU A N 1
ATOM 3567 C CA . GLU A 1 466 ? 45.114 9.736 -10.842 1.00 81.06 466 GLU A CA 1
ATOM 3568 C C . GLU A 1 466 ? 45.301 9.959 -9.327 1.00 81.06 466 GLU A C 1
ATOM 3570 O O . GLU A 1 466 ? 45.190 11.084 -8.831 1.00 81.06 466 GLU A O 1
ATOM 3575 N N . GLY A 1 467 ? 45.696 8.918 -8.589 1.00 69.69 467 GLY A N 1
ATOM 3576 C CA . GLY A 1 467 ? 46.054 8.991 -7.170 1.00 69.69 467 GLY A CA 1
ATOM 3577 C C . GLY A 1 467 ? 44.846 9.125 -6.234 1.00 69.69 467 GLY A C 1
ATOM 3578 O O . GLY A 1 467 ? 43.700 8.947 -6.635 1.00 69.69 467 GLY A O 1
ATOM 3579 N N . PHE A 1 468 ? 45.111 9.431 -4.963 1.00 70.94 468 PHE A N 1
ATOM 3580 C CA . PHE A 1 468 ? 44.118 9.514 -3.883 1.00 70.94 468 PHE A CA 1
ATOM 3581 C C . PHE A 1 468 ? 44.268 10.824 -3.091 1.00 70.94 468 PHE A C 1
ATOM 3583 O O . PHE A 1 468 ? 45.304 11.489 -3.154 1.00 70.94 468 PHE A O 1
ATOM 3590 N N . SER A 1 469 ? 43.231 11.221 -2.348 1.00 70.31 469 SER A N 1
ATOM 3591 C CA . SER A 1 469 ? 43.264 12.434 -1.516 1.00 70.31 469 SER A CA 1
ATOM 3592 C C . SER A 1 469 ? 43.914 12.166 -0.145 1.00 70.31 469 SER A C 1
ATOM 3594 O O . SER A 1 469 ? 43.622 11.156 0.497 1.00 70.31 469 SER A O 1
ATOM 3596 N N . LEU A 1 470 ? 44.761 13.085 0.345 1.00 68.25 470 LEU A N 1
ATOM 3597 C CA . LEU A 1 470 ? 45.398 12.982 1.671 1.00 68.25 470 LEU A CA 1
ATOM 3598 C C . LEU A 1 470 ? 44.366 12.973 2.813 1.00 68.25 470 LEU A C 1
ATOM 3600 O O . LEU A 1 470 ? 44.526 12.256 3.799 1.00 68.25 470 LEU A O 1
ATOM 3604 N N . ALA A 1 471 ? 43.265 13.712 2.658 1.00 68.56 471 ALA A N 1
ATOM 3605 C CA . ALA A 1 471 ? 42.155 13.685 3.607 1.00 68.56 471 ALA A CA 1
ATOM 3606 C C . ALA A 1 471 ? 41.510 12.288 3.694 1.00 68.56 471 ALA A C 1
ATOM 3608 O O . ALA A 1 471 ? 41.070 11.871 4.762 1.00 68.56 471 ALA A O 1
ATOM 3609 N N . THR A 1 472 ? 41.514 11.533 2.593 1.00 64.94 472 THR A N 1
ATOM 3610 C CA . THR A 1 472 ? 40.954 10.177 2.508 1.00 64.94 472 THR A CA 1
ATOM 3611 C C . THR A 1 472 ? 41.854 9.142 3.162 1.00 64.94 472 THR A C 1
ATOM 3613 O O . THR A 1 472 ? 41.334 8.294 3.876 1.00 64.94 472 THR A O 1
ATOM 3616 N N . LEU A 1 473 ? 43.180 9.242 2.995 1.00 67.69 473 LEU A N 1
ATOM 3617 C CA . LEU A 1 473 ? 44.144 8.453 3.776 1.00 67.69 473 LEU A CA 1
ATOM 3618 C C . LEU A 1 473 ? 43.851 8.586 5.270 1.00 67.69 473 LEU A C 1
ATOM 3620 O O . LEU A 1 473 ? 43.708 7.596 5.980 1.00 67.69 473 LEU A O 1
ATOM 3624 N N . MET A 1 474 ? 43.702 9.830 5.728 1.00 70.81 474 MET A N 1
ATOM 3625 C CA . MET A 1 474 ? 43.437 10.108 7.132 1.00 70.81 474 MET A CA 1
ATOM 3626 C C . MET A 1 474 ? 42.043 9.656 7.579 1.00 70.81 474 MET A C 1
ATOM 3628 O O . MET A 1 474 ? 41.880 9.336 8.750 1.00 70.81 474 MET A O 1
ATOM 3632 N N . GLN A 1 475 ? 41.038 9.661 6.700 1.00 73.19 475 GLN A N 1
ATOM 3633 C CA . GLN A 1 475 ? 39.685 9.201 7.021 1.00 73.19 475 GLN A CA 1
ATOM 3634 C C . GLN A 1 475 ? 39.609 7.671 7.075 1.00 73.19 475 GLN A C 1
ATOM 3636 O O . GLN A 1 475 ? 39.089 7.124 8.044 1.00 73.19 475 GLN A O 1
ATOM 3641 N N . ALA A 1 476 ? 40.162 6.981 6.077 1.00 68.50 476 ALA A N 1
ATOM 3642 C CA . ALA A 1 476 ? 40.238 5.524 6.030 1.00 68.50 476 ALA A CA 1
ATOM 3643 C C . ALA A 1 476 ? 41.090 4.969 7.185 1.00 68.50 476 ALA A C 1
ATOM 3645 O O . ALA A 1 476 ? 40.678 4.009 7.821 1.00 68.50 476 ALA A O 1
ATOM 3646 N N . ALA A 1 477 ? 42.196 5.630 7.550 1.00 69.75 477 ALA A N 1
ATOM 3647 C CA . ALA A 1 477 ? 42.993 5.262 8.724 1.00 69.75 477 ALA A CA 1
ATOM 3648 C C . ALA A 1 477 ? 42.278 5.524 10.067 1.0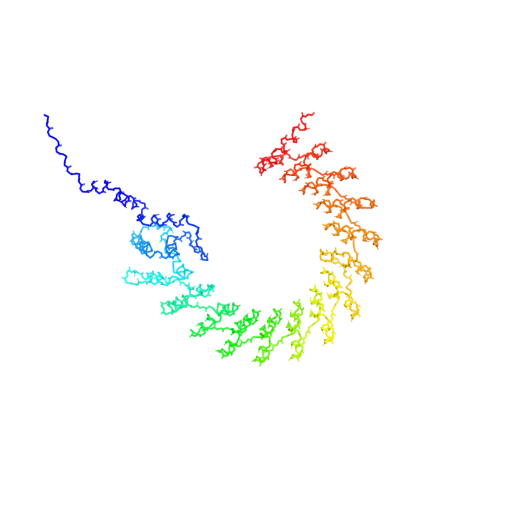0 69.75 477 ALA A C 1
ATOM 3650 O O . ALA A 1 477 ? 42.546 4.838 11.047 1.00 69.75 477 ALA A O 1
ATOM 3651 N N . ARG A 1 478 ? 41.377 6.517 10.134 1.00 71.25 478 ARG A N 1
ATOM 3652 C CA . ARG A 1 478 ? 40.622 6.858 11.358 1.00 71.25 478 ARG A CA 1
ATOM 3653 C C . ARG A 1 478 ? 39.347 6.040 11.557 1.00 71.25 478 ARG A C 1
ATOM 3655 O O . ARG A 1 478 ? 38.915 5.882 12.692 1.00 71.25 478 ARG A O 1
ATOM 3662 N N . THR A 1 479 ? 38.706 5.610 10.471 1.00 69.75 479 THR A N 1
ATOM 3663 C CA . THR A 1 479 ? 37.349 5.028 10.498 1.00 69.75 479 THR A CA 1
ATOM 3664 C C . THR A 1 479 ? 37.237 3.658 9.830 1.00 69.75 479 THR A C 1
ATOM 3666 O O . THR A 1 479 ? 36.190 3.026 9.936 1.00 69.75 479 THR A O 1
ATOM 3669 N N . GLY A 1 480 ? 38.286 3.195 9.147 1.00 66.44 480 GLY A N 1
ATOM 3670 C CA . GLY A 1 480 ? 38.314 1.907 8.460 1.00 66.44 480 GLY A CA 1
ATOM 3671 C C . GLY A 1 480 ? 38.596 0.733 9.398 1.00 66.44 480 GLY A C 1
ATOM 3672 O O . GLY A 1 480 ? 39.250 0.881 10.429 1.00 66.44 480 GLY A O 1
ATOM 3673 N N . GLY A 1 481 ? 38.096 -0.443 9.023 1.00 72.69 481 GLY A N 1
ATOM 3674 C CA . GLY A 1 481 ? 38.460 -1.715 9.637 1.00 72.69 481 GLY A CA 1
ATOM 3675 C C . GLY A 1 481 ? 39.858 -2.196 9.213 1.00 72.69 481 GLY A C 1
ATOM 3676 O O . GLY A 1 481 ? 40.550 -1.520 8.444 1.00 72.69 481 GLY A O 1
ATOM 3677 N N . PRO A 1 482 ? 40.290 -3.373 9.701 1.00 73.25 482 PRO A N 1
ATOM 3678 C CA . PRO A 1 482 ? 41.622 -3.920 9.425 1.00 73.25 482 PRO A CA 1
ATOM 3679 C C . PRO A 1 482 ? 41.904 -4.077 7.924 1.00 73.25 482 PRO A C 1
ATOM 3681 O O . PRO A 1 482 ? 43.022 -3.814 7.489 1.00 73.25 482 PRO A O 1
ATOM 3684 N N . ASP A 1 483 ? 40.890 -4.407 7.123 1.00 69.88 483 ASP A N 1
ATOM 3685 C CA . ASP A 1 483 ? 41.029 -4.591 5.675 1.00 69.88 483 ASP A CA 1
ATOM 3686 C C . ASP A 1 483 ? 41.325 -3.271 4.943 1.00 69.88 483 ASP A C 1
ATOM 3688 O O . ASP A 1 483 ? 42.152 -3.230 4.033 1.00 69.88 483 ASP A O 1
ATOM 3692 N N . GLN A 1 484 ? 40.711 -2.158 5.365 1.00 75.25 484 GLN A N 1
ATOM 3693 C CA . GLN A 1 484 ? 40.995 -0.831 4.807 1.00 75.25 484 GLN A CA 1
ATOM 3694 C C . GLN A 1 484 ? 42.413 -0.361 5.155 1.00 75.25 484 GLN A C 1
ATOM 3696 O O . GLN A 1 484 ? 43.083 0.243 4.315 1.00 75.25 484 GLN A O 1
ATOM 3701 N N . VAL A 1 485 ? 42.878 -0.639 6.377 1.00 71.81 485 VAL A N 1
ATOM 3702 C CA . VAL A 1 485 ? 44.236 -0.295 6.833 1.00 71.81 485 VAL A CA 1
ATOM 3703 C C . VAL A 1 485 ? 45.284 -1.140 6.104 1.00 71.81 485 VAL A C 1
ATOM 3705 O O . VAL A 1 485 ? 46.269 -0.596 5.613 1.00 71.81 485 VAL A O 1
ATOM 3708 N N . LEU A 1 486 ? 45.040 -2.439 5.931 1.00 72.19 486 LEU A N 1
ATOM 3709 C CA . LEU A 1 486 ? 45.933 -3.326 5.185 1.00 72.19 486 LEU A CA 1
ATOM 3710 C C . LEU A 1 486 ? 46.013 -2.941 3.699 1.00 72.19 486 LEU A C 1
ATOM 3712 O O . LEU A 1 486 ? 47.099 -2.907 3.115 1.00 72.19 486 LEU A O 1
ATOM 3716 N N . ALA A 1 487 ? 44.874 -2.606 3.083 1.00 71.50 487 ALA A N 1
ATOM 3717 C CA . ALA A 1 487 ? 44.835 -2.116 1.708 1.00 71.50 487 ALA A CA 1
ATOM 3718 C C . ALA A 1 487 ? 45.605 -0.790 1.554 1.00 71.50 487 ALA A C 1
ATOM 3720 O O . ALA A 1 487 ? 46.297 -0.593 0.554 1.00 71.50 487 ALA A O 1
ATOM 3721 N N . LEU A 1 488 ? 45.535 0.095 2.557 1.00 74.06 488 LEU A N 1
ATOM 3722 C CA . LEU A 1 488 ? 46.326 1.325 2.622 1.00 74.06 488 LEU A CA 1
ATOM 3723 C C . LEU A 1 488 ? 47.832 1.060 2.706 1.00 74.06 488 LEU A C 1
ATOM 3725 O O . LEU A 1 488 ? 48.590 1.644 1.933 1.00 74.06 488 LEU A O 1
ATOM 3729 N N . GLU A 1 489 ? 48.266 0.188 3.615 1.00 71.50 489 GLU A N 1
ATOM 3730 C CA . GLU A 1 489 ? 49.680 -0.164 3.796 1.00 71.50 489 GLU A CA 1
ATOM 3731 C C . GLU A 1 489 ? 50.283 -0.741 2.513 1.00 71.50 489 GLU A C 1
ATOM 3733 O O . GLU A 1 489 ? 51.355 -0.315 2.077 1.00 71.50 489 GLU A O 1
ATOM 3738 N N . ARG A 1 490 ? 49.554 -1.649 1.851 1.00 73.75 490 ARG A N 1
ATOM 3739 C CA . ARG A 1 490 ? 49.961 -2.235 0.566 1.00 73.75 490 ARG A CA 1
ATOM 3740 C C . ARG A 1 490 ? 50.054 -1.184 -0.538 1.00 73.75 490 ARG A C 1
ATOM 3742 O O . ARG A 1 490 ? 51.018 -1.180 -1.299 1.00 73.75 490 ARG A O 1
ATOM 3749 N N . LEU A 1 491 ? 49.091 -0.265 -0.612 1.00 72.06 491 LEU A N 1
ATOM 3750 C CA . LEU A 1 491 ? 49.065 0.764 -1.652 1.00 72.06 491 LEU A CA 1
ATOM 3751 C C . LEU A 1 491 ? 50.173 1.815 -1.476 1.00 72.06 491 LEU A C 1
ATOM 3753 O O . LEU A 1 491 ? 50.736 2.281 -2.467 1.00 72.06 491 LEU A O 1
ATOM 3757 N N . VAL A 1 492 ? 50.517 2.164 -0.232 1.00 70.44 492 VAL A N 1
ATOM 3758 C CA . VAL A 1 492 ? 51.667 3.028 0.082 1.00 70.44 492 VAL A CA 1
ATOM 3759 C C . VAL A 1 492 ? 52.988 2.300 -0.194 1.00 70.44 492 VAL A C 1
ATOM 3761 O O . VAL A 1 492 ? 53.904 2.917 -0.734 1.00 70.44 492 VAL A O 1
ATOM 3764 N N . GLY A 1 493 ? 53.071 0.997 0.100 1.00 61.41 493 GLY A N 1
ATOM 3765 C CA . GLY A 1 493 ? 54.234 0.155 -0.201 1.00 61.41 493 GLY A CA 1
ATOM 3766 C C . GLY A 1 493 ? 54.518 -0.023 -1.698 1.00 61.41 493 GLY A C 1
ATOM 3767 O O . GLY A 1 493 ? 55.676 -0.039 -2.094 1.00 61.41 493 GLY A O 1
ATOM 3768 N N . CYS A 1 494 ? 53.489 -0.088 -2.550 1.00 55.50 494 CYS A N 1
ATOM 3769 C CA . CYS A 1 494 ? 53.653 -0.200 -4.008 1.00 55.50 494 CYS A CA 1
ATOM 3770 C C . CYS A 1 494 ? 54.115 1.091 -4.710 1.00 55.50 494 CYS A C 1
ATOM 3772 O O . CYS A 1 494 ? 54.486 1.029 -5.876 1.00 55.50 494 CYS A O 1
ATOM 3774 N N . ARG A 1 495 ? 54.044 2.263 -4.060 1.00 53.47 495 ARG A N 1
ATOM 3775 C CA . ARG A 1 495 ? 54.477 3.553 -4.645 1.00 53.47 495 ARG A CA 1
ATOM 3776 C C . ARG A 1 495 ? 55.834 4.035 -4.127 1.00 53.47 495 ARG A C 1
ATOM 3778 O O . ARG A 1 495 ? 56.324 5.057 -4.599 1.00 53.47 495 ARG A O 1
ATOM 3785 N N . SER A 1 496 ? 56.400 3.350 -3.135 1.00 46.41 496 SER A N 1
ATOM 3786 C CA . SER A 1 496 ? 57.725 3.625 -2.564 1.00 46.41 496 SER A CA 1
ATOM 3787 C C . SER A 1 496 ? 58.840 2.730 -3.128 1.00 46.41 496 SER A C 1
ATOM 3789 O O . SER A 1 496 ? 59.999 2.897 -2.747 1.00 46.41 496 SER A O 1
ATOM 3791 N N . SER A 1 497 ? 58.491 1.835 -4.056 1.00 37.72 497 SER A N 1
ATOM 3792 C CA . SER A 1 497 ? 59.363 1.055 -4.947 1.00 37.72 497 SER A CA 1
ATOM 3793 C C . SER A 1 497 ? 59.227 1.551 -6.377 1.00 37.72 497 SER A C 1
ATOM 3795 O O . SER A 1 497 ? 60.263 1.650 -7.067 1.00 37.72 497 SER A O 1
#